Protein AF-A0AAD6ZWG3-F1 (afdb_monomer_lite)

Foldseek 3Di:
DVCCVVPPDPVDDLQQAEQEDFAVSLLVQLQCLLPPLSHQAGERELNFDSHLFWQQLQVVLVQLEQHLLRVVVVDPPDDPVSNVCRPPNVVPPPDIVLVSSLSNPPGAYEYEHEPPRRHSNVLRSLQSLVSNLLSNQQQVRSLRYEYEYYYDDDGPDDDPVCVLQVVLSCCVRRVVVVPRRSNYYYHPPPHDHDPPDVRPHVDHRDHHDDPDDPPDDPPDDDDDDDDDDDDDDDDDDDDDDDDDDDDDDDDDDDPPPPLPQDDDADDQDDLPPFFALFAFALQAGNVGDGQFAPNNNVSSLVSLVVLCCQAKFHDQDDQAPDWEWDDDDFWIWIWTAHPNDIDIDIWGKDAAPDDDFLFFEEEELCFALDDDDRRYIYTHGPLCQQFNWQFAVSQLHHRLSRRVVVRSLGFSLSSLLSVVLSVLVSCVVCCVSRHDLQQYAYEYFACRLLSQLLNLLNRLSHQAGERELNAESHLFWQSLQVVVVVVPQQEDHLLRVVRGTRRIGPSNNVCSVPHVSSRSHICLSSNLSNPPGAYEYHHEDADSHRVVQRSLLSLQSNLLSNQQAVRNLRGAYEYYYDDDGSNDDPVCVLQVCLSCCVRRVVNVPRRSNHYYHPDPDDHDPVDPRHHVDDRDSYRHD

pLDDT: mean 88.03, std 19.18, range [21.98, 98.94]

Radius of gyration: 28.82 Å; chains: 1; bounding box: 72×68×84 Å

InterPro domains:
  IPR029058 Alpha/Beta hydrolase fold [G3DSA:3.40.50.1820] (1-208)
  IPR029058 Alpha/Beta hydrolase fold [G3DSA:3.40.50.1820] (253-634)
  IPR029058 Alpha/Beta hydrolase fold [SSF53474] (326-487)
  IPR054579 4-O-methyl-glucuronoyl methylesterase-like domain [PF22244] (1-140)
  IPR054579 4-O-methyl-glucuronoyl methylesterase-like domain [PF22244] (334-566)

Secondary structure (DSSP, 8-state):
-HHHHHS--TT--TTS-EEEEETHHHHHHHHHHHH-TT--EEEEES--TTTTS-HHHHHHSGGGS--HHHHHHH-TTS-HHHHHHHTT-GGG-S--HHHHHHTTTTSEEEEEEESS-GGG-HHHHHHHHHHHHHHHHHTT-TTSEEEEEE-SS-TT---HHHHHHHHHHHHHHTS--TT-----EEETT-----SSBTTTB-SPPP-PPPP--TT-----------------------------------------------SSPPPPPP-TT---SSPPPTTB-TTS-B--BHHHHHHHHHHHHHHHIIIII-PPPPPPSEEEEEEETTEEEEEEEETTEEEEE--EEE--SSS-SSEEEEEEES---SPPPTT-EEEEE-HHHHS--SSGGGTT-SHHHHH-TT-TTS-HHHHHHHHHHHHHHHHHH-GGG-EEEEEEEEEEETHHHHHHHHHHHH-TTEEEEEEES--TTTTS-HHHHHHHHHTT-----HHHHHHH---S-GGGHHHHTT-GGG-S--HHHHHHTTTTSEEEEEEESS-GGG-HHHHHHHHHHHHHHHHHTT-GGGEEEEEE-SS-TT---GGGHHHHHHHHHHHTS--TT-----EEESS-----SSBTTTB-S---S--B-

Structure (mmCIF, N/CA/C/O backbone):
data_AF-A0AAD6ZWG3-F1
#
_entry.id   AF-A0AAD6ZWG3-F1
#
loop_
_atom_site.group_PDB
_atom_site.id
_atom_site.type_symbol
_atom_site.label_atom_id
_atom_site.label_alt_id
_atom_site.label_comp_id
_atom_site.label_asym_id
_atom_site.label_entity_id
_atom_site.label_seq_id
_atom_site.pdbx_PDB_ins_code
_atom_site.Cartn_x
_atom_site.Cartn_y
_atom_site.Cartn_z
_atom_site.occupancy
_atom_site.B_iso_or_equiv
_atom_site.auth_seq_id
_atom_site.auth_comp_id
_atom_site.auth_asym_id
_atom_site.auth_atom_id
_atom_site.pdbx_PDB_model_num
ATOM 1 N N . MET A 1 1 ? -3.983 -22.449 14.886 1.00 86.44 1 MET A N 1
ATOM 2 C CA . MET A 1 1 ? -4.751 -22.103 16.099 1.00 86.44 1 MET A CA 1
ATOM 3 C C . MET A 1 1 ? -6.166 -21.654 15.768 1.00 86.44 1 MET A C 1
ATOM 5 O O . MET A 1 1 ? -7.087 -22.312 16.220 1.00 86.44 1 MET A O 1
ATOM 9 N N . ASP A 1 2 ? -6.361 -20.662 14.893 1.00 85.50 2 ASP A N 1
ATOM 10 C CA . ASP A 1 2 ? -7.697 -20.224 14.436 1.00 85.50 2 ASP A CA 1
ATOM 11 C C . ASP A 1 2 ? -8.655 -21.353 14.039 1.00 85.50 2 ASP A C 1
ATOM 13 O O . ASP A 1 2 ? -9.812 -21.345 14.442 1.00 85.50 2 ASP A O 1
ATOM 17 N N . ALA A 1 3 ? -8.186 -22.331 13.260 1.00 82.81 3 ALA A N 1
ATOM 18 C CA . ALA A 1 3 ? -9.012 -23.471 12.862 1.00 82.81 3 ALA A CA 1
ATOM 19 C C . ALA A 1 3 ? -9.449 -24.333 14.062 1.00 82.81 3 ALA A C 1
ATOM 21 O O . ALA A 1 3 ? -10.594 -24.771 14.100 1.00 82.81 3 ALA A O 1
ATOM 22 N N . ILE A 1 4 ? -8.561 -24.521 15.048 1.00 82.56 4 ILE A N 1
ATOM 23 C CA . ILE A 1 4 ? -8.823 -25.291 16.277 1.00 82.56 4 ILE A CA 1
ATOM 24 C C . ILE A 1 4 ? -9.874 -24.571 17.137 1.00 82.56 4 ILE A C 1
ATOM 26 O O . ILE A 1 4 ? -10.751 -25.212 17.702 1.00 82.56 4 ILE A O 1
ATOM 30 N N . GLU A 1 5 ? -9.826 -23.238 17.204 1.00 79.62 5 GLU A N 1
ATOM 31 C CA . GLU A 1 5 ? -10.799 -22.438 17.965 1.00 79.62 5 GLU A CA 1
ATOM 32 C C . GLU A 1 5 ? -12.147 -22.294 17.247 1.00 79.62 5 GLU A C 1
ATOM 34 O O . GLU A 1 5 ? -13.196 -22.333 17.886 1.00 79.62 5 GLU A O 1
ATOM 39 N N . LYS A 1 6 ? -12.134 -22.122 15.920 1.00 81.56 6 LYS A N 1
ATOM 40 C CA . LYS A 1 6 ? -13.345 -21.905 15.107 1.00 81.56 6 LYS A CA 1
ATOM 41 C C . LYS A 1 6 ? -14.098 -23.196 14.800 1.00 81.56 6 LYS A C 1
ATOM 43 O O . LYS A 1 6 ? -15.300 -23.143 14.563 1.00 81.56 6 LYS A O 1
ATOM 48 N N . THR A 1 7 ? -13.410 -24.338 14.815 1.00 81.12 7 THR A N 1
ATOM 49 C CA . THR A 1 7 ? -14.009 -25.668 14.630 1.00 81.12 7 THR A CA 1
ATOM 50 C C . THR A 1 7 ? -13.657 -26.542 15.833 1.00 81.12 7 THR A C 1
ATOM 52 O O . THR A 1 7 ? -12.770 -27.390 15.728 1.00 81.12 7 THR A O 1
ATOM 55 N N . PRO A 1 8 ? -14.296 -26.316 16.997 1.00 74.81 8 PRO A N 1
ATOM 56 C CA . PRO A 1 8 ? -13.923 -27.005 18.223 1.00 74.81 8 PRO A CA 1
ATOM 57 C C . PRO A 1 8 ? -14.131 -28.513 18.079 1.00 74.81 8 PRO A C 1
ATOM 59 O O . PRO A 1 8 ? -15.250 -28.982 17.869 1.00 74.81 8 PRO A O 1
ATOM 62 N N . ASP A 1 9 ? -13.052 -29.276 18.226 1.00 82.75 9 ASP A N 1
ATOM 63 C CA . ASP A 1 9 ? -13.107 -30.720 18.427 1.00 82.75 9 ASP A CA 1
ATOM 64 C C . ASP A 1 9 ? -13.038 -30.983 19.931 1.00 82.75 9 ASP A C 1
ATOM 66 O O . ASP A 1 9 ? -12.074 -30.588 20.584 1.00 82.75 9 ASP A O 1
ATOM 70 N N . ALA A 1 10 ? -14.039 -31.667 20.489 1.00 86.56 10 ALA A N 1
ATOM 71 C CA . ALA A 1 10 ? -14.104 -31.959 21.923 1.00 86.56 10 ALA A CA 1
ATOM 72 C C . ALA A 1 10 ? -12.900 -32.771 22.447 1.00 86.56 10 ALA A C 1
ATOM 74 O O . ALA A 1 10 ? -12.698 -32.858 23.656 1.00 86.56 10 ALA A O 1
ATOM 75 N N . ARG A 1 11 ? -12.101 -33.370 21.556 1.00 90.56 11 ARG A N 1
ATOM 76 C CA . ARG A 1 11 ? -10.885 -34.124 21.890 1.00 90.56 11 ARG A CA 1
ATOM 77 C C . ARG A 1 11 ? -9.635 -33.246 22.012 1.00 90.56 11 ARG A C 1
ATOM 79 O O . ARG A 1 11 ? -8.614 -33.742 22.477 1.00 90.56 11 ARG A O 1
ATOM 86 N N . ILE A 1 12 ? -9.681 -31.984 21.577 1.00 89.19 12 ILE A N 1
ATOM 87 C CA . ILE A 1 12 ? -8.528 -31.075 21.547 1.00 89.19 12 ILE A CA 1
ATOM 88 C C . ILE A 1 12 ? -8.792 -29.896 22.487 1.00 89.19 12 ILE A C 1
ATOM 90 O O . ILE A 1 12 ? -9.747 -29.150 22.298 1.00 89.19 12 ILE A O 1
ATOM 94 N N . ASP A 1 13 ? -7.915 -29.689 23.472 1.00 90.56 13 ASP A N 1
ATOM 95 C CA . ASP A 1 13 ? -7.935 -28.480 24.304 1.00 90.56 13 ASP A CA 1
ATOM 96 C C . ASP A 1 13 ? -7.139 -27.357 23.605 1.00 90.56 13 ASP A C 1
ATOM 98 O O . ASP A 1 13 ? -5.904 -27.416 23.568 1.00 90.56 13 ASP A O 1
ATOM 102 N N . PRO A 1 14 ? -7.796 -26.309 23.064 1.00 88.50 14 PRO A N 1
ATOM 103 C CA . PRO A 1 14 ? -7.107 -25.219 22.373 1.00 88.50 14 PRO A CA 1
ATOM 104 C C . PRO A 1 14 ? -6.187 -24.409 23.295 1.00 88.50 14 PRO A C 1
ATOM 106 O O . PRO A 1 14 ? -5.315 -23.697 22.805 1.00 88.50 14 PRO A O 1
ATOM 109 N N . LYS A 1 15 ? -6.346 -24.518 24.621 1.00 90.38 15 LYS A N 1
ATOM 110 C CA . LYS A 1 15 ? -5.493 -23.844 25.609 1.00 90.38 15 LYS A CA 1
ATOM 111 C C . LYS A 1 15 ? -4.236 -24.641 25.947 1.00 90.38 15 LYS A C 1
ATOM 113 O O . LYS A 1 15 ? -3.422 -24.171 26.735 1.00 90.38 15 LYS A O 1
ATOM 118 N N . ARG A 1 16 ? -4.081 -25.847 25.395 1.00 93.38 16 ARG A N 1
ATOM 119 C CA . ARG A 1 16 ? -2.974 -26.764 25.689 1.00 93.38 16 ARG A CA 1
ATOM 120 C C . ARG A 1 16 ? -2.387 -27.326 24.404 1.00 93.38 16 ARG A C 1
ATOM 122 O O . ARG A 1 16 ? -2.356 -28.533 24.184 1.00 93.38 16 ARG A O 1
ATOM 129 N N . VAL A 1 17 ? -1.924 -26.424 23.544 1.00 95.69 17 VAL A N 1
ATOM 130 C CA . VAL A 1 17 ? -1.295 -26.770 22.268 1.00 95.69 17 VAL A CA 1
ATOM 131 C C . VAL A 1 17 ? 0.206 -26.510 22.332 1.00 95.69 17 VAL A C 1
ATOM 133 O O . VAL A 1 17 ? 0.643 -25.403 22.659 1.00 95.69 17 VAL A O 1
ATOM 136 N N . ALA A 1 18 ? 0.987 -27.534 21.989 1.00 97.50 18 ALA A N 1
ATOM 137 C CA . ALA A 1 18 ? 2.417 -27.415 21.740 1.00 97.50 18 ALA A CA 1
ATOM 138 C C . ALA A 1 18 ? 2.719 -27.418 20.241 1.00 97.50 18 ALA A C 1
ATOM 140 O O . ALA A 1 18 ? 1.981 -28.005 19.449 1.00 97.50 18 ALA A O 1
ATOM 141 N N . VAL A 1 19 ? 3.847 -26.818 19.870 1.00 97.94 19 VAL A N 1
ATOM 142 C CA . VAL A 1 19 ? 4.434 -26.956 18.535 1.00 97.94 19 VAL A CA 1
ATOM 143 C C . VAL A 1 19 ? 5.826 -27.559 18.649 1.00 97.94 19 VAL A C 1
ATOM 145 O O . VAL A 1 19 ? 6.611 -27.181 19.520 1.00 97.94 19 VAL A O 1
ATOM 148 N N . SER A 1 20 ? 6.129 -28.507 17.770 1.00 97.25 20 SER A N 1
ATOM 149 C CA . SER A 1 20 ? 7.431 -29.157 17.710 1.00 97.25 20 SER A CA 1
ATOM 150 C C . SER A 1 20 ? 7.789 -29.531 16.279 1.00 97.25 20 SER A C 1
ATOM 152 O O . SER A 1 20 ? 6.924 -29.637 15.409 1.00 97.25 20 SER A O 1
ATOM 154 N N . GLY A 1 21 ? 9.077 -29.735 16.050 1.00 96.06 21 GLY A N 1
ATOM 155 C CA . GLY A 1 21 ? 9.627 -30.290 14.828 1.00 96.06 21 GLY A CA 1
ATOM 156 C C . GLY A 1 21 ? 11.134 -30.457 14.970 1.00 96.06 21 GLY A C 1
ATOM 157 O O . GLY A 1 21 ? 11.741 -29.852 15.854 1.00 96.06 21 GLY A O 1
ATOM 158 N N . CYS A 1 22 ? 11.731 -31.253 14.083 1.00 95.00 22 CYS A N 1
ATOM 159 C CA . CYS A 1 22 ? 13.177 -31.446 14.040 1.00 95.00 22 CYS A CA 1
ATOM 160 C C . CYS A 1 22 ? 13.830 -30.734 12.848 1.00 95.00 22 CYS A C 1
ATOM 162 O O . CYS A 1 22 ? 13.223 -30.643 11.773 1.00 95.00 22 CYS A O 1
ATOM 164 N N . GLY A 1 23 ? 15.049 -30.215 13.025 1.00 91.25 23 GLY A N 1
ATOM 165 C CA . GLY A 1 23 ? 15.835 -29.592 11.963 1.00 91.25 23 GLY A CA 1
ATOM 166 C C . GLY A 1 23 ? 15.063 -28.440 11.328 1.00 91.25 23 GLY A C 1
ATOM 167 O O . GLY A 1 23 ? 14.738 -27.456 11.989 1.00 91.25 23 GLY A O 1
ATOM 168 N N . LYS A 1 24 ? 14.678 -28.591 10.055 1.00 89.25 24 LYS A N 1
ATOM 169 C CA . LYS A 1 24 ? 13.824 -27.629 9.328 1.00 89.25 24 LYS A CA 1
ATOM 170 C C . LYS A 1 24 ? 12.491 -27.378 10.048 1.00 89.25 24 LYS A C 1
ATOM 172 O O . LYS A 1 24 ? 12.078 -26.234 10.214 1.00 89.25 24 LYS A O 1
ATOM 177 N N . GLY A 1 25 ? 11.846 -28.446 10.522 1.00 92.94 25 GLY A N 1
ATOM 178 C CA . GLY A 1 25 ? 10.616 -28.357 11.307 1.00 92.94 25 GLY A CA 1
ATOM 179 C C . GLY A 1 25 ? 10.842 -27.724 12.680 1.00 92.94 25 GLY A C 1
ATOM 180 O O . GLY A 1 25 ? 9.949 -27.054 13.184 1.00 92.94 25 GLY A O 1
ATOM 181 N N . GLY A 1 26 ? 12.038 -27.874 13.257 1.00 95.12 26 GLY A N 1
ATOM 182 C CA . GLY A 1 26 ? 12.421 -27.240 14.521 1.00 95.12 26 GLY A CA 1
ATOM 183 C C . GLY A 1 26 ? 12.559 -25.727 14.391 1.00 95.12 26 GLY A C 1
ATOM 184 O O . GLY A 1 26 ? 12.023 -24.990 15.216 1.00 95.12 26 GLY A O 1
ATOM 185 N N . LYS A 1 27 ? 13.171 -25.253 13.297 1.00 93.69 27 LYS A N 1
ATOM 186 C CA . LYS A 1 27 ? 13.199 -23.821 12.941 1.00 93.69 27 LYS A CA 1
ATOM 187 C C . LYS A 1 27 ? 11.774 -23.275 12.778 1.00 93.69 27 LYS A C 1
ATOM 189 O O . LYS A 1 27 ? 11.433 -22.239 13.343 1.00 93.69 27 LYS A O 1
ATOM 194 N N . GLY A 1 28 ? 10.914 -24.013 12.071 1.00 94.69 28 GLY A N 1
ATOM 195 C CA . GLY A 1 28 ? 9.498 -23.666 11.915 1.00 94.69 28 GLY A CA 1
ATOM 196 C C . GLY A 1 28 ? 8.734 -23.622 13.243 1.00 94.69 28 GLY A C 1
ATOM 197 O O . GLY A 1 28 ? 7.978 -22.684 13.480 1.00 94.69 28 GLY A O 1
ATOM 198 N N . ALA A 1 29 ? 8.968 -24.591 14.132 1.00 97.50 29 ALA A N 1
ATOM 199 C CA . ALA A 1 29 ? 8.368 -24.635 15.463 1.00 97.50 29 ALA A CA 1
ATOM 200 C C . ALA A 1 29 ? 8.789 -23.433 16.317 1.00 97.50 29 ALA A C 1
ATOM 202 O O . ALA A 1 29 ? 7.938 -22.830 16.966 1.00 97.50 29 ALA A O 1
ATOM 203 N N . LEU A 1 30 ? 10.068 -23.044 16.270 1.00 97.50 30 LEU A N 1
ATOM 204 C CA . LEU A 1 30 ? 10.567 -21.854 16.958 1.00 97.50 30 LEU A CA 1
ATOM 205 C C . LEU A 1 30 ? 9.847 -20.582 16.486 1.00 97.50 30 LEU A C 1
ATOM 207 O O . LEU A 1 30 ? 9.340 -19.824 17.311 1.00 97.50 30 LEU A O 1
ATOM 211 N N . VAL A 1 31 ? 9.764 -20.367 15.169 1.00 95.44 31 VAL A N 1
ATOM 212 C CA . VAL A 1 31 ? 9.085 -19.194 14.593 1.00 95.44 31 VAL A CA 1
ATOM 213 C C . VAL A 1 31 ? 7.590 -19.212 14.921 1.00 95.44 31 VAL A C 1
ATOM 215 O O . VAL A 1 31 ? 7.047 -18.198 15.353 1.00 95.44 31 VAL A O 1
ATOM 218 N N . ALA A 1 32 ? 6.924 -20.362 14.790 1.00 96.75 32 ALA A N 1
ATOM 219 C CA . ALA A 1 32 ? 5.522 -20.502 15.170 1.00 96.75 32 ALA A CA 1
ATOM 220 C C . ALA A 1 32 ? 5.313 -20.147 16.648 1.00 96.75 32 ALA A C 1
ATOM 222 O O . ALA A 1 32 ? 4.448 -19.337 16.964 1.00 96.75 32 ALA A O 1
ATOM 223 N N . GLY A 1 33 ? 6.147 -20.680 17.543 1.00 97.62 33 GLY A N 1
ATOM 224 C CA . GLY A 1 33 ? 6.118 -20.360 18.965 1.00 97.62 33 GLY A CA 1
ATOM 225 C C . GLY A 1 33 ? 6.283 -18.869 19.240 1.00 97.62 33 GLY A C 1
ATOM 226 O O . GLY A 1 33 ? 5.518 -18.308 20.020 1.00 97.62 33 GLY A O 1
ATOM 227 N N . ALA A 1 34 ? 7.232 -18.205 18.577 1.00 97.19 34 ALA A N 1
ATOM 228 C CA . ALA A 1 34 ? 7.514 -16.783 18.773 1.00 97.19 34 ALA A CA 1
ATOM 229 C C . ALA A 1 34 ? 6.350 -15.865 18.356 1.00 97.19 34 ALA A C 1
ATOM 231 O O . ALA A 1 34 ? 6.081 -14.883 19.046 1.00 97.19 34 ALA A O 1
ATOM 232 N N . PHE A 1 35 ? 5.643 -16.186 17.267 1.00 96.56 35 PHE A N 1
ATOM 233 C CA . PHE A 1 35 ? 4.607 -15.315 16.691 1.00 96.56 35 PHE A CA 1
ATOM 234 C C . PHE A 1 35 ? 3.165 -15.721 17.017 1.00 96.56 35 PHE A C 1
ATOM 236 O O . PHE A 1 35 ? 2.252 -14.921 16.824 1.00 96.56 35 PHE A O 1
ATOM 243 N N . GLU A 1 36 ? 2.934 -16.931 17.523 1.00 96.44 36 GLU A N 1
ATOM 244 C CA . GLU A 1 36 ? 1.606 -17.391 17.926 1.00 96.44 36 GLU A CA 1
ATOM 245 C C . GLU A 1 36 ? 1.510 -17.459 19.460 1.00 96.44 36 GLU A C 1
ATOM 247 O O . GLU A 1 36 ? 1.961 -18.443 20.057 1.00 96.44 36 GLU A O 1
ATOM 252 N N . PRO A 1 37 ? 0.920 -16.448 20.129 1.00 94.31 37 PRO A N 1
ATOM 253 C CA . PRO A 1 37 ? 0.854 -16.382 21.590 1.00 94.31 37 PRO A CA 1
ATOM 254 C C . PRO A 1 37 ? 0.003 -17.492 22.225 1.00 94.31 37 PRO A C 1
ATOM 256 O O . PRO A 1 37 ? 0.158 -17.761 23.416 1.00 94.31 37 PRO A O 1
ATOM 259 N N . ARG A 1 38 ? -0.876 -18.157 21.458 1.00 94.19 38 ARG A N 1
ATOM 260 C CA . ARG A 1 38 ? -1.741 -19.242 21.958 1.00 94.19 38 ARG A CA 1
ATOM 261 C C . ARG A 1 38 ? -1.018 -20.583 22.120 1.00 94.19 38 ARG A C 1
ATOM 263 O O . ARG A 1 38 ? -1.542 -21.476 22.780 1.00 94.19 38 ARG A O 1
ATOM 270 N N . ILE A 1 39 ? 0.170 -20.749 21.537 1.00 97.06 39 ILE A N 1
ATOM 271 C CA . ILE A 1 39 ? 0.995 -21.947 21.748 1.00 97.06 39 ILE A CA 1
ATOM 272 C C . ILE A 1 39 ? 1.602 -21.876 23.149 1.00 97.06 39 ILE A C 1
ATOM 274 O O . ILE A 1 39 ? 2.353 -20.950 23.454 1.00 97.06 39 ILE A O 1
ATOM 278 N N . VAL A 1 40 ? 1.300 -22.855 24.003 1.00 97.00 40 VAL A N 1
ATOM 279 C CA . VAL A 1 40 ? 1.745 -22.845 25.409 1.00 97.00 40 VAL A CA 1
ATOM 280 C C . VAL A 1 40 ? 3.120 -23.472 25.619 1.00 97.00 40 VAL A C 1
AT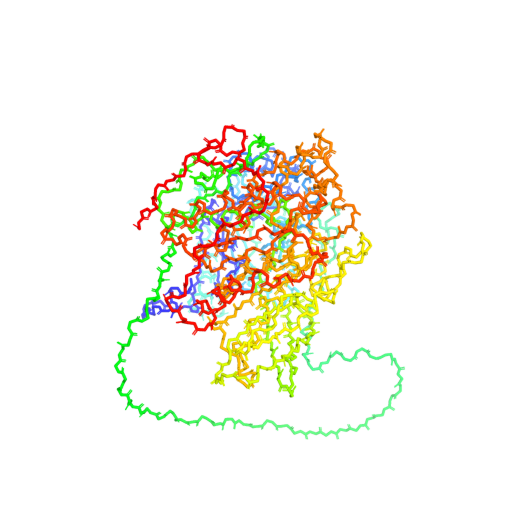OM 282 O O . VAL A 1 40 ? 3.763 -23.188 26.629 1.00 97.00 40 VAL A O 1
ATOM 285 N N . LEU A 1 41 ? 3.571 -24.305 24.675 1.00 98.38 41 LEU A N 1
ATOM 286 C CA . LEU A 1 41 ? 4.865 -24.981 24.716 1.00 98.38 41 LEU A CA 1
ATOM 287 C C . LEU A 1 41 ? 5.495 -25.055 23.318 1.00 98.38 41 LEU A C 1
ATOM 289 O O . LEU A 1 41 ? 4.895 -25.582 22.384 1.00 98.38 41 LEU A O 1
ATOM 293 N N . THR A 1 42 ? 6.720 -24.554 23.187 1.00 98.69 42 THR A N 1
ATOM 294 C CA . THR A 1 42 ? 7.507 -24.616 21.945 1.00 98.69 42 THR A CA 1
ATOM 295 C C . THR A 1 42 ? 8.695 -25.554 22.120 1.00 98.69 42 THR A C 1
ATOM 297 O O . THR A 1 42 ? 9.458 -25.400 23.074 1.00 98.69 42 THR A O 1
ATOM 300 N N . ILE A 1 43 ? 8.841 -26.522 21.211 1.00 98.25 43 ILE A N 1
ATOM 301 C CA . ILE A 1 43 ? 9.835 -27.600 21.309 1.00 98.25 43 ILE A CA 1
ATOM 302 C C . ILE A 1 43 ? 10.624 -27.715 19.995 1.00 98.25 43 ILE A C 1
ATOM 304 O O . ILE A 1 43 ? 10.303 -28.566 19.155 1.00 98.25 43 ILE A O 1
ATOM 308 N N . PRO A 1 44 ? 11.625 -26.849 19.763 1.00 97.62 44 PRO A N 1
ATOM 309 C CA . PRO A 1 44 ? 12.527 -27.016 18.636 1.00 97.62 44 PRO A CA 1
ATOM 310 C C . PRO A 1 44 ? 13.498 -28.165 18.937 1.00 97.62 44 PRO A C 1
ATOM 312 O O . PRO A 1 44 ? 14.252 -28.107 19.909 1.00 97.62 44 PRO A O 1
ATOM 315 N N . GLN A 1 45 ? 13.471 -29.208 18.108 1.00 95.81 45 GLN A N 1
ATOM 316 C CA . GLN A 1 45 ? 14.447 -30.292 18.159 1.00 95.81 45 GLN A CA 1
ATOM 317 C C . GLN A 1 45 ? 15.541 -30.056 17.112 1.00 95.81 45 GLN A C 1
ATOM 319 O O . GLN A 1 45 ? 15.237 -29.845 15.937 1.00 95.81 45 GLN A O 1
ATOM 324 N N . GLU A 1 46 ? 16.803 -30.104 17.535 1.00 94.31 46 GLU A N 1
ATOM 325 C CA . GLU A 1 46 ? 18.014 -30.102 16.707 1.00 94.31 46 GLU A CA 1
ATOM 326 C C . GLU A 1 46 ? 17.932 -29.053 15.598 1.00 94.31 46 GLU A C 1
ATOM 328 O O . GLU A 1 46 ? 18.113 -29.320 14.408 1.00 94.31 46 GLU A O 1
ATOM 333 N N . SER A 1 47 ? 17.520 -27.850 15.996 1.00 93.50 47 SER A N 1
ATOM 334 C CA . SER A 1 47 ? 17.101 -26.837 15.036 1.00 93.50 47 SER A CA 1
ATOM 335 C C . SER A 1 47 ? 18.279 -26.089 14.423 1.00 93.50 47 SER A C 1
ATOM 337 O O . SER A 1 47 ? 18.107 -25.559 13.330 1.00 93.50 47 SER A O 1
ATOM 339 N N . GLY A 1 48 ? 19.456 -26.089 15.062 1.00 92.88 48 GLY A N 1
ATOM 340 C CA . GLY A 1 48 ? 20.717 -25.539 14.547 1.00 92.88 48 GLY A CA 1
ATOM 341 C C . GLY A 1 48 ? 20.621 -24.085 14.070 1.00 92.88 48 GLY A C 1
ATOM 342 O O . GLY A 1 48 ? 19.780 -23.308 14.533 1.00 92.88 48 GLY A O 1
ATOM 343 N N . SER A 1 49 ? 21.438 -23.729 13.080 1.00 89.25 49 SER A N 1
ATOM 344 C CA . SER A 1 49 ? 21.514 -22.399 12.451 1.00 89.25 49 SER A CA 1
ATOM 345 C C . SER A 1 49 ? 20.173 -21.912 11.928 1.00 89.25 49 SER A C 1
ATOM 347 O O . SER A 1 49 ? 19.461 -22.640 11.245 1.00 89.25 49 SER A O 1
ATOM 349 N N . GLY A 1 50 ? 19.762 -20.691 12.262 1.00 84.81 50 GLY A N 1
ATOM 350 C CA . GLY A 1 50 ? 18.415 -20.224 11.922 1.00 84.81 50 GLY A CA 1
ATOM 351 C C . GLY A 1 50 ? 17.291 -20.826 12.781 1.00 84.81 50 GLY A C 1
ATOM 352 O O . GLY A 1 50 ? 16.117 -20.555 12.533 1.00 84.81 50 GLY A O 1
ATOM 353 N N . GLY A 1 51 ? 17.651 -21.628 13.783 1.00 93.81 51 GLY A N 1
ATOM 354 C CA . GLY A 1 51 ? 16.810 -22.162 14.846 1.00 93.81 51 GLY A CA 1
ATOM 355 C C . GLY A 1 51 ? 17.312 -21.672 16.203 1.00 93.81 51 GLY A C 1
ATOM 356 O O . GLY A 1 51 ? 17.136 -20.508 16.542 1.00 93.81 51 GLY A O 1
ATOM 357 N N . THR A 1 52 ? 17.911 -22.537 17.009 1.00 96.12 52 THR A N 1
ATOM 358 C CA . THR A 1 52 ? 18.400 -22.184 18.348 1.00 96.12 52 THR A CA 1
ATOM 359 C C . THR A 1 52 ? 19.774 -21.517 18.333 1.00 96.12 52 THR A C 1
ATOM 361 O O . THR A 1 52 ? 20.068 -20.746 19.245 1.00 96.12 52 THR A O 1
ATOM 364 N N . ASP A 1 53 ? 20.580 -21.734 17.296 1.00 95.31 53 ASP A N 1
ATOM 365 C CA . ASP A 1 53 ? 21.949 -21.219 17.207 1.00 95.31 53 ASP A CA 1
ATOM 366 C C . ASP A 1 53 ? 21.999 -19.702 17.027 1.00 95.31 53 ASP A C 1
ATOM 368 O O . ASP A 1 53 ? 21.204 -19.110 16.295 1.00 95.31 53 ASP A O 1
ATOM 372 N N . SER A 1 54 ? 22.998 -19.069 17.643 1.00 94.06 54 SER A N 1
ATOM 373 C CA . SER A 1 54 ? 23.287 -17.657 17.406 1.00 94.06 54 SER A CA 1
ATOM 374 C C . SER A 1 54 ? 23.982 -17.464 16.064 1.00 94.06 54 SER A C 1
ATOM 376 O O . SER A 1 54 ? 24.923 -18.182 15.724 1.00 94.06 54 SER A O 1
ATOM 378 N N . TRP A 1 55 ? 23.593 -16.426 15.331 1.00 91.75 55 TRP A N 1
ATOM 379 C CA . TRP A 1 55 ? 24.262 -16.060 14.092 1.00 91.75 55 TRP A CA 1
ATOM 380 C C . TRP A 1 55 ? 25.725 -15.683 14.320 1.00 91.75 55 TRP A C 1
ATOM 382 O O . TRP A 1 55 ? 26.603 -16.179 13.621 1.00 91.75 55 TRP A O 1
ATOM 392 N N . ARG A 1 56 ? 25.994 -14.847 15.328 1.00 90.44 56 ARG A N 1
ATOM 393 C CA . ARG A 1 56 ? 27.351 -14.377 15.645 1.00 90.44 56 ARG A CA 1
ATOM 394 C C . ARG A 1 56 ? 28.262 -15.480 16.151 1.00 90.44 56 ARG A C 1
ATOM 396 O O . ARG A 1 56 ? 29.420 -15.539 15.748 1.00 90.44 56 ARG A O 1
ATOM 403 N N . ILE A 1 57 ? 27.750 -16.345 17.029 1.00 92.06 57 ILE A N 1
ATOM 404 C CA . ILE A 1 57 ? 28.559 -17.446 17.554 1.00 92.06 57 ILE A CA 1
ATOM 405 C C . ILE A 1 57 ? 28.862 -18.427 16.418 1.00 92.06 57 ILE A C 1
ATOM 407 O O . ILE A 1 57 ? 30.026 -18.761 16.229 1.00 92.06 57 ILE A O 1
ATOM 411 N N . SER A 1 58 ? 27.869 -18.811 15.608 1.00 92.38 58 SER A N 1
ATOM 412 C CA . SER A 1 58 ? 28.074 -19.758 14.498 1.00 92.38 58 SER A CA 1
ATOM 413 C C . SER A 1 58 ? 29.099 -19.261 13.477 1.00 92.38 58 SER A C 1
ATOM 415 O O . SER A 1 58 ? 29.977 -20.017 13.079 1.00 92.38 58 SER A O 1
ATOM 417 N N . ASP A 1 59 ? 29.062 -17.973 13.124 1.00 88.81 59 ASP A N 1
ATOM 418 C CA . ASP A 1 59 ? 30.019 -17.361 12.188 1.00 88.81 59 ASP A CA 1
ATOM 419 C C . ASP A 1 59 ? 31.473 -17.418 12.698 1.00 88.81 59 ASP A C 1
ATOM 421 O O . ASP A 1 59 ? 32.419 -17.495 11.918 1.00 88.81 59 ASP A O 1
ATOM 425 N N . SER A 1 60 ? 31.667 -17.449 14.021 1.00 87.94 60 SER A N 1
ATOM 426 C CA . SER A 1 60 ? 32.993 -17.569 14.640 1.00 87.94 60 SER A CA 1
ATOM 427 C C . SER A 1 60 ? 33.531 -19.001 14.734 1.00 87.94 60 SER A C 1
ATOM 429 O O . SER A 1 60 ? 34.717 -19.187 15.009 1.00 87.94 60 SER A O 1
ATOM 431 N N . LEU A 1 61 ? 32.676 -20.009 14.533 1.00 85.31 61 LEU A N 1
ATOM 432 C CA . LEU A 1 61 ? 33.007 -21.423 14.738 1.00 85.31 61 LEU A CA 1
ATOM 433 C C . LEU A 1 61 ? 33.512 -22.122 13.466 1.00 85.31 61 LEU A C 1
ATOM 435 O O . LEU A 1 61 ? 33.914 -23.284 13.531 1.00 85.31 61 LEU A O 1
ATOM 439 N N . GLY A 1 62 ? 33.528 -21.438 12.317 1.00 80.88 62 GLY A N 1
ATOM 440 C CA . GLY A 1 62 ? 33.936 -22.040 11.046 1.00 80.88 62 GLY A CA 1
ATOM 441 C C . GLY A 1 62 ? 33.086 -23.271 10.722 1.00 80.88 62 GLY A C 1
ATOM 442 O O . GLY A 1 62 ? 31.874 -23.231 10.867 1.00 80.88 62 GLY A O 1
ATOM 443 N N . SER A 1 63 ? 33.711 -24.392 10.349 1.00 79.38 63 SER A N 1
ATOM 444 C CA . SER A 1 63 ? 32.996 -25.641 10.029 1.00 79.38 63 SER A CA 1
ATOM 445 C C . SER A 1 63 ? 32.345 -26.339 11.234 1.00 79.38 63 SER A C 1
ATOM 447 O O . SER A 1 63 ? 31.689 -27.363 11.060 1.00 79.38 63 SER A O 1
ATOM 449 N N . SER A 1 64 ? 32.540 -25.825 12.455 1.00 81.19 64 SER A N 1
ATOM 450 C CA . SER A 1 64 ? 31.944 -26.356 13.689 1.00 81.19 64 SER A CA 1
ATOM 451 C C . SER A 1 64 ? 30.555 -25.785 14.012 1.00 81.19 64 SER A C 1
ATOM 453 O O . SER A 1 64 ? 30.065 -25.971 15.126 1.00 81.19 64 SER A O 1
ATOM 455 N N . ALA A 1 65 ? 29.945 -25.069 13.065 1.00 87.62 65 ALA A N 1
ATOM 456 C CA . ALA A 1 65 ? 28.528 -24.717 13.019 1.00 87.62 65 ALA A CA 1
ATOM 457 C C . ALA A 1 65 ? 28.180 -24.268 11.592 1.00 87.62 65 ALA A C 1
ATOM 459 O O . ALA A 1 65 ? 29.010 -23.648 10.935 1.00 87.62 65 ALA A O 1
ATOM 460 N N . GLN A 1 66 ? 26.959 -24.511 11.115 1.00 88.44 66 GLN A N 1
ATOM 461 C CA . GLN A 1 66 ? 26.526 -23.891 9.861 1.00 88.44 66 GLN A CA 1
ATOM 462 C C . GLN A 1 66 ? 26.415 -22.363 10.052 1.00 88.44 66 GLN A C 1
ATOM 464 O O . GLN A 1 66 ? 25.749 -21.890 10.973 1.00 88.44 66 GLN A O 1
ATOM 469 N N . ASN A 1 67 ? 27.048 -21.552 9.211 1.00 87.88 67 ASN A N 1
ATOM 470 C CA . ASN A 1 67 ? 26.994 -20.090 9.360 1.00 87.88 67 ASN A CA 1
ATOM 471 C C . ASN A 1 67 ? 25.833 -19.449 8.570 1.00 87.88 67 ASN A C 1
ATOM 473 O O . ASN A 1 67 ? 25.073 -20.110 7.857 1.00 87.88 67 ASN A O 1
ATOM 477 N N . ALA A 1 68 ? 25.672 -18.129 8.723 1.00 85.81 68 ALA A N 1
ATOM 478 C CA . ALA A 1 68 ? 24.601 -17.369 8.078 1.00 85.81 68 ALA A CA 1
ATOM 479 C C . ALA A 1 68 ? 24.689 -17.385 6.539 1.00 85.81 68 ALA A C 1
ATOM 481 O O . ALA A 1 68 ? 23.653 -17.416 5.873 1.00 85.81 68 ALA A O 1
ATOM 482 N N . ALA A 1 69 ? 25.899 -17.374 5.971 1.00 82.62 69 ALA A N 1
ATOM 483 C CA . ALA A 1 69 ? 26.104 -17.422 4.525 1.00 82.62 69 ALA A CA 1
ATOM 484 C C . ALA A 1 69 ? 25.734 -18.797 3.953 1.00 82.62 69 ALA A C 1
ATOM 486 O O . ALA A 1 69 ? 25.022 -18.880 2.951 1.00 82.62 69 ALA A O 1
ATOM 487 N N . GLU A 1 70 ? 26.167 -19.869 4.617 1.00 84.19 70 GLU A N 1
ATOM 488 C CA . GLU A 1 70 ? 25.897 -21.252 4.215 1.00 84.19 70 GLU A CA 1
ATOM 489 C C . GLU A 1 70 ? 24.396 -21.538 4.211 1.00 84.19 70 GLU A C 1
ATOM 491 O O . GLU A 1 70 ? 23.843 -21.903 3.172 1.00 84.19 70 GLU A O 1
ATOM 496 N N . ILE A 1 71 ? 23.699 -21.267 5.322 1.00 82.50 71 ILE A N 1
ATOM 497 C CA . ILE A 1 71 ? 22.261 -21.551 5.408 1.00 82.50 71 ILE A CA 1
ATOM 498 C C . ILE A 1 71 ? 21.438 -20.738 4.404 1.00 82.50 71 ILE A C 1
ATOM 500 O O . ILE A 1 71 ? 20.442 -21.244 3.880 1.00 82.50 71 ILE A O 1
ATOM 504 N N . PHE A 1 72 ? 21.857 -19.499 4.120 1.00 80.25 72 PHE A N 1
ATOM 505 C CA . PHE A 1 72 ? 21.218 -18.655 3.116 1.00 80.25 72 PHE A CA 1
ATOM 506 C C . PHE A 1 72 ? 21.435 -19.207 1.703 1.00 80.25 72 PHE A C 1
ATOM 508 O O . PHE A 1 72 ? 20.515 -19.196 0.890 1.00 80.25 72 PHE A O 1
ATOM 515 N N . SER A 1 73 ? 22.632 -19.723 1.409 1.00 75.94 73 SER A N 1
ATOM 516 C CA . SER A 1 73 ? 22.950 -20.300 0.098 1.00 75.94 73 SER A CA 1
ATOM 517 C C . SER A 1 73 ? 22.222 -21.620 -0.177 1.00 75.94 73 SER A C 1
ATOM 519 O O . SER A 1 73 ? 21.906 -21.929 -1.324 1.00 75.94 73 SER A O 1
ATOM 521 N N . GLU A 1 74 ? 21.924 -22.387 0.872 1.00 73.94 74 GLU A N 1
ATOM 522 C CA . GLU A 1 74 ? 21.305 -23.704 0.755 1.00 73.94 74 GLU A CA 1
ATOM 523 C C . GLU A 1 74 ? 19.772 -23.654 0.721 1.00 73.94 74 GLU A C 1
ATOM 525 O O . GLU A 1 74 ? 19.140 -24.576 0.200 1.00 73.94 74 GLU A O 1
ATOM 530 N N . ASN A 1 75 ? 19.145 -22.625 1.311 1.00 67.62 75 ASN A N 1
ATOM 531 C CA . ASN A 1 75 ? 17.700 -22.614 1.535 1.00 67.62 75 ASN A CA 1
ATOM 532 C C . ASN A 1 75 ? 17.060 -21.220 1.408 1.00 67.62 75 ASN A C 1
ATOM 534 O O . ASN A 1 75 ? 17.575 -20.218 1.886 1.00 67.62 75 ASN A O 1
ATOM 538 N N . VAL A 1 76 ? 15.831 -21.178 0.884 1.00 68.62 76 VAL A N 1
ATOM 539 C CA . VAL A 1 76 ? 15.009 -19.956 0.722 1.00 68.62 76 VAL A CA 1
ATOM 540 C C . VAL A 1 76 ? 14.256 -19.532 1.998 1.00 68.62 76 VAL A C 1
ATOM 542 O O . VAL A 1 76 ? 13.179 -18.948 1.927 1.00 68.62 76 VAL A O 1
ATOM 545 N N . TRP A 1 77 ? 14.759 -19.884 3.185 1.00 74.56 77 TRP A N 1
ATOM 546 C CA . TRP A 1 77 ? 14.013 -19.725 4.448 1.00 74.56 77 TRP A CA 1
ATOM 547 C C . TRP A 1 77 ? 14.054 -18.318 5.043 1.00 74.56 77 TRP A C 1
ATOM 549 O O . TRP A 1 77 ? 13.202 -17.982 5.862 1.00 74.56 77 TRP A O 1
ATOM 559 N N . PHE A 1 78 ? 15.034 -17.506 4.653 1.00 79.19 78 PHE A N 1
ATOM 560 C CA . PHE A 1 78 ? 15.255 -16.172 5.207 1.00 79.19 78 PHE A CA 1
ATOM 561 C C . PHE A 1 78 ? 14.991 -15.098 4.153 1.00 79.19 78 PHE A C 1
ATOM 563 O O . PHE A 1 78 ? 15.131 -15.336 2.953 1.00 79.19 78 PHE A O 1
ATOM 570 N N . SER A 1 79 ? 14.593 -13.905 4.601 1.00 79.06 79 SER A N 1
ATOM 571 C CA . SER A 1 79 ? 14.317 -12.784 3.700 1.00 79.06 79 SER A CA 1
ATOM 572 C C . SER A 1 79 ? 15.556 -12.405 2.889 1.00 79.06 79 SER A C 1
ATOM 574 O O . SER A 1 79 ? 16.689 -12.503 3.355 1.00 79.06 79 SER A O 1
ATOM 576 N N . THR A 1 80 ? 15.357 -11.871 1.688 1.00 73.44 80 THR A N 1
ATOM 577 C CA . THR A 1 80 ? 16.455 -11.359 0.850 1.00 73.44 80 THR A CA 1
ATOM 578 C C . THR A 1 80 ? 17.259 -10.257 1.530 1.00 73.44 80 THR A C 1
ATOM 580 O O . THR A 1 80 ? 18.460 -10.149 1.309 1.00 73.44 80 THR A O 1
ATOM 583 N N . SER A 1 81 ? 16.633 -9.477 2.413 1.00 77.38 81 SER A N 1
ATOM 584 C CA . SER A 1 81 ? 17.316 -8.471 3.229 1.00 77.38 81 SER A CA 1
ATOM 585 C C . SER A 1 81 ? 18.330 -9.068 4.212 1.00 77.38 81 SER A C 1
ATOM 587 O O . SER A 1 81 ? 19.321 -8.404 4.519 1.00 77.38 81 SER A O 1
ATOM 589 N N . PHE A 1 82 ? 18.132 -10.312 4.668 1.00 79.81 82 PHE A N 1
ATOM 590 C CA . PHE A 1 82 ? 19.095 -11.025 5.511 1.00 79.81 82 PHE A CA 1
ATOM 591 C C . PHE A 1 82 ? 20.408 -11.300 4.764 1.00 79.81 82 PHE A C 1
ATOM 593 O O . PHE A 1 82 ? 21.474 -11.239 5.376 1.00 79.81 82 PHE A O 1
ATOM 600 N N . ASN A 1 83 ? 20.350 -11.493 3.438 1.00 74.25 83 ASN A N 1
ATOM 601 C CA . ASN A 1 83 ? 21.524 -11.730 2.592 1.00 74.25 83 ASN A CA 1
ATOM 602 C C . ASN A 1 83 ? 22.594 -10.645 2.761 1.00 74.25 83 ASN A C 1
ATOM 604 O O . ASN A 1 83 ? 23.782 -10.934 2.862 1.00 74.25 83 ASN A O 1
ATOM 608 N N . THR A 1 84 ? 22.157 -9.387 2.868 1.00 74.56 84 THR A N 1
ATOM 609 C CA . THR A 1 84 ? 23.039 -8.227 3.038 1.00 74.56 84 THR A CA 1
ATOM 610 C C . THR A 1 84 ? 23.945 -8.370 4.260 1.00 74.56 84 THR A C 1
ATOM 612 O O . THR A 1 84 ? 25.057 -7.848 4.262 1.00 74.56 84 THR A O 1
ATOM 615 N N . PHE A 1 85 ? 23.496 -9.085 5.293 1.00 79.88 85 PHE A N 1
ATOM 616 C CA . PHE A 1 85 ? 24.268 -9.359 6.502 1.00 79.88 85 PHE A CA 1
ATOM 617 C C . PHE A 1 85 ? 25.017 -10.684 6.407 1.00 79.88 85 PHE A C 1
ATOM 619 O O . PHE A 1 85 ? 26.206 -10.719 6.724 1.00 79.88 85 PHE A O 1
ATOM 626 N N . ALA A 1 86 ? 24.339 -11.730 5.926 1.00 71.62 86 ALA A N 1
ATOM 627 C CA . ALA A 1 86 ? 24.872 -13.081 5.805 1.00 71.62 86 ALA A CA 1
ATOM 628 C C . ALA A 1 86 ? 26.182 -13.133 5.003 1.00 71.62 86 ALA A C 1
ATOM 630 O O . ALA A 1 86 ? 27.092 -13.851 5.391 1.00 71.62 86 ALA A O 1
ATOM 631 N N . THR A 1 87 ? 26.317 -12.338 3.934 1.00 67.38 87 THR A N 1
ATOM 632 C CA . THR A 1 87 ? 27.500 -12.376 3.054 1.00 67.38 87 THR A CA 1
ATOM 633 C C . THR A 1 87 ? 28.505 -11.246 3.281 1.00 67.38 87 THR A C 1
ATOM 635 O O . THR A 1 87 ? 29.520 -11.202 2.590 1.00 67.38 87 THR A O 1
ATOM 638 N N . SER A 1 88 ? 28.233 -10.295 4.185 1.00 63.59 88 SER A N 1
ATOM 639 C CA . SER A 1 88 ? 29.110 -9.127 4.388 1.00 63.59 88 SER A CA 1
ATOM 640 C C . SER A 1 88 ? 29.595 -8.953 5.826 1.00 63.59 88 SER A C 1
ATOM 642 O O . SER A 1 88 ? 30.770 -8.657 6.030 1.00 63.59 88 SER A O 1
ATOM 644 N N . SER A 1 89 ? 28.716 -9.102 6.825 1.00 78.06 89 SER A N 1
ATOM 645 C CA . SER A 1 89 ? 29.065 -9.093 8.248 1.00 78.06 89 SER A CA 1
ATOM 646 C C . SER A 1 89 ? 27.832 -9.390 9.105 1.00 78.06 89 SER A C 1
ATOM 648 O O . SER A 1 89 ? 26.963 -8.530 9.287 1.00 78.06 89 SER A O 1
ATOM 650 N N . VAL A 1 90 ? 27.801 -10.574 9.715 1.00 85.88 90 VAL A N 1
ATOM 651 C CA . VAL A 1 90 ? 26.724 -10.997 10.621 1.00 85.88 90 VAL A CA 1
ATOM 652 C C . VAL A 1 90 ? 26.599 -10.098 11.859 1.00 85.88 90 VAL A C 1
ATOM 654 O O . VAL A 1 90 ? 25.512 -9.886 12.394 1.00 85.88 90 VAL A O 1
ATOM 657 N N . ASN A 1 91 ? 27.708 -9.478 12.277 1.00 83.62 91 ASN A N 1
ATOM 658 C CA . ASN A 1 91 ? 27.774 -8.601 13.447 1.00 83.62 91 ASN A CA 1
ATOM 659 C C . ASN A 1 91 ? 26.916 -7.337 13.307 1.00 83.62 91 ASN A C 1
ATOM 661 O O . ASN A 1 91 ? 26.546 -6.743 14.321 1.00 83.62 91 ASN A O 1
ATOM 665 N N . LYS A 1 92 ? 26.578 -6.947 12.071 1.00 82.19 92 LYS A N 1
ATOM 666 C CA . LYS A 1 92 ? 25.725 -5.790 11.770 1.00 82.19 92 LYS A CA 1
ATOM 667 C C . LYS A 1 92 ? 24.228 -6.070 11.937 1.00 82.19 92 LYS A C 1
ATOM 669 O O . LYS A 1 92 ? 23.445 -5.127 11.863 1.00 82.19 92 LYS A O 1
ATOM 674 N N . LEU A 1 93 ? 23.812 -7.324 12.149 1.00 84.94 93 LEU A N 1
ATOM 675 C CA . LEU A 1 93 ? 22.407 -7.634 12.424 1.00 84.94 93 LEU A CA 1
ATOM 676 C C . LEU A 1 93 ? 21.967 -6.940 13.720 1.00 84.94 93 LEU A C 1
ATOM 678 O O . LEU A 1 93 ? 22.626 -7.103 14.737 1.00 84.94 93 LEU A O 1
ATOM 682 N N . PRO A 1 94 ? 20.846 -6.208 13.769 1.00 82.44 94 PRO A N 1
ATOM 683 C CA . PRO A 1 94 ? 20.410 -5.560 15.011 1.00 82.44 94 PRO A CA 1
ATOM 684 C C . PRO A 1 94 ? 19.912 -6.559 16.070 1.00 82.44 94 PRO A C 1
ATOM 686 O O . PRO A 1 94 ? 19.698 -6.185 17.219 1.00 82.44 94 PRO A O 1
ATOM 689 N N . ILE A 1 95 ? 19.712 -7.820 15.681 1.00 88.88 95 ILE A N 1
ATOM 690 C CA . ILE A 1 95 ? 19.169 -8.891 16.514 1.00 88.88 95 ILE A CA 1
ATOM 691 C C . ILE A 1 95 ? 19.996 -10.173 16.374 1.00 88.88 95 ILE A C 1
ATOM 693 O O . ILE A 1 95 ? 20.862 -10.287 15.502 1.00 88.88 95 ILE A O 1
ATOM 697 N N . ASP A 1 96 ? 19.720 -11.142 17.240 1.00 91.75 96 ASP A N 1
ATOM 698 C CA . ASP A 1 96 ? 20.247 -12.503 17.169 1.00 91.75 96 ASP A CA 1
ATOM 699 C C . ASP A 1 96 ? 19.204 -13.491 17.725 1.00 91.75 96 ASP A C 1
ATOM 701 O O . ASP A 1 96 ? 18.193 -13.075 18.299 1.00 91.75 96 ASP A O 1
ATOM 705 N N . HIS A 1 97 ? 19.426 -14.795 17.569 1.00 93.69 97 HIS A N 1
ATOM 706 C CA . HIS A 1 97 ? 18.402 -15.816 17.826 1.00 93.69 97 HIS A CA 1
ATOM 707 C C . HIS A 1 97 ? 17.971 -15.929 19.293 1.00 93.69 97 HIS A C 1
ATOM 709 O O . HIS A 1 97 ? 16.814 -16.251 19.556 1.00 93.69 97 HIS A O 1
ATOM 715 N N . HIS A 1 98 ? 18.816 -15.545 20.252 1.00 95.00 98 HIS A N 1
ATOM 716 C CA . HIS A 1 98 ? 18.407 -15.457 21.657 1.00 95.00 98 HIS A CA 1
ATOM 717 C C . HIS A 1 98 ? 17.245 -14.467 21.886 1.00 95.00 98 HIS A C 1
ATOM 719 O O . HIS A 1 98 ? 16.430 -14.678 22.783 1.00 95.00 98 HIS A O 1
ATOM 725 N N . LEU A 1 99 ? 17.118 -13.418 21.060 1.00 95.25 99 LEU A N 1
ATOM 726 C CA . LEU A 1 99 ? 15.986 -12.483 21.113 1.00 95.25 99 LEU A CA 1
ATOM 727 C C . LEU A 1 99 ? 14.721 -13.088 20.499 1.00 95.25 99 LEU A C 1
ATOM 729 O O . LEU A 1 99 ? 13.639 -12.904 21.050 1.00 95.25 99 LEU A O 1
ATOM 733 N N . LEU A 1 100 ? 14.855 -13.843 19.402 1.00 96.00 100 LEU A N 1
ATOM 734 C CA . LEU A 1 100 ? 13.737 -14.574 18.795 1.00 96.00 100 LEU A CA 1
ATOM 735 C C . LEU A 1 100 ? 13.174 -15.619 19.766 1.00 96.00 100 LEU A C 1
ATOM 737 O O . LEU A 1 100 ? 11.964 -15.681 19.966 1.00 96.00 100 LEU A O 1
ATOM 741 N N . ILE A 1 101 ? 14.048 -16.393 20.419 1.00 98.25 101 ILE A N 1
ATOM 742 C CA . ILE A 1 101 ? 13.661 -17.317 21.494 1.00 98.25 101 ILE A CA 1
ATOM 743 C C . ILE A 1 101 ? 12.972 -16.530 22.618 1.00 98.25 101 ILE A C 1
ATOM 745 O O . ILE A 1 101 ? 11.901 -16.915 23.077 1.00 98.25 101 ILE A O 1
ATOM 749 N N . GLY A 1 102 ? 13.533 -15.380 23.002 1.00 96.88 102 GLY A N 1
ATOM 750 C CA . GLY A 1 102 ? 12.978 -14.469 24.003 1.00 96.88 102 GLY A CA 1
ATOM 751 C C . GLY A 1 102 ? 11.534 -14.017 23.767 1.00 96.88 102 GLY A C 1
ATOM 752 O O . GLY A 1 102 ? 10.811 -13.815 24.739 1.00 96.88 102 GLY A O 1
ATOM 753 N N . MET A 1 103 ? 11.074 -13.917 22.514 1.00 97.69 103 MET A N 1
ATOM 754 C CA . MET A 1 103 ? 9.682 -13.553 22.182 1.00 97.69 103 MET A CA 1
ATOM 755 C C . MET A 1 103 ? 8.647 -14.568 22.691 1.00 97.69 103 MET A C 1
ATOM 757 O O . MET A 1 103 ? 7.460 -14.261 22.797 1.00 97.69 103 MET A O 1
ATOM 761 N N . ILE A 1 104 ? 9.078 -15.791 23.005 1.00 98.31 104 ILE A N 1
ATOM 762 C CA . ILE A 1 104 ? 8.206 -16.836 23.546 1.00 98.31 104 ILE A CA 1
ATOM 763 C C . ILE A 1 104 ? 7.937 -16.592 25.035 1.00 98.31 104 ILE A C 1
ATOM 765 O O . ILE A 1 104 ? 6.897 -17.009 25.550 1.00 98.31 104 ILE A O 1
ATOM 769 N N . ALA A 1 105 ? 8.828 -15.884 25.731 1.00 96.44 105 ALA A N 1
ATOM 770 C CA . ALA A 1 105 ? 8.706 -15.644 27.158 1.00 96.44 105 ALA A CA 1
ATOM 771 C C . ALA A 1 105 ? 7.397 -14.902 27.509 1.00 96.44 105 ALA A C 1
ATOM 773 O O . ALA A 1 105 ? 6.965 -14.019 26.768 1.00 96.44 105 ALA A O 1
ATOM 774 N N . PRO A 1 106 ? 6.741 -15.241 28.635 1.00 95.19 106 PRO A N 1
ATOM 775 C CA . PRO A 1 106 ? 7.144 -16.220 29.650 1.00 95.19 106 PRO A CA 1
ATOM 776 C C . PRO A 1 106 ? 6.608 -17.650 29.401 1.00 95.19 106 PRO A C 1
ATOM 778 O O . PRO A 1 106 ? 6.561 -18.453 30.334 1.00 95.19 106 PRO A O 1
ATOM 781 N N . ARG A 1 107 ? 6.164 -17.987 28.180 1.00 96.88 107 ARG A N 1
ATOM 782 C CA . ARG A 1 107 ? 5.548 -19.293 27.862 1.00 96.88 107 ARG A CA 1
ATOM 783 C C . ARG A 1 107 ? 6.569 -20.435 27.897 1.00 96.88 107 ARG A C 1
ATOM 785 O O . ARG A 1 107 ? 7.774 -20.204 27.992 1.00 96.88 107 ARG A O 1
ATOM 792 N N . GLY A 1 108 ? 6.068 -21.671 27.861 1.00 97.81 108 GLY A N 1
ATOM 793 C CA . GLY A 1 108 ? 6.893 -22.873 27.897 1.00 97.81 108 GLY A CA 1
ATOM 794 C C . GLY A 1 108 ? 7.806 -22.976 26.676 1.00 97.81 108 GLY A C 1
ATOM 795 O O . GLY A 1 108 ? 7.346 -22.903 25.535 1.00 97.81 108 GLY A O 1
ATOM 796 N N . PHE A 1 109 ? 9.095 -23.194 26.912 1.00 98.56 109 PHE A N 1
ATOM 797 C CA . PHE A 1 109 ? 10.084 -23.436 25.867 1.00 98.56 109 PHE A CA 1
ATOM 798 C C . PHE A 1 109 ? 11.042 -24.549 26.291 1.00 98.56 109 PHE A C 1
ATOM 800 O O . PHE A 1 109 ? 11.645 -24.465 27.362 1.00 98.56 109 PHE A O 1
ATOM 807 N N . PHE A 1 110 ? 11.203 -25.569 25.446 1.00 98.25 110 PHE A N 1
ATOM 808 C CA . PHE A 1 110 ? 12.147 -26.658 25.687 1.00 98.25 110 PHE A CA 1
ATOM 809 C C . PHE A 1 110 ? 12.915 -27.023 24.417 1.00 98.25 110 PHE A C 1
ATOM 811 O O . PHE A 1 110 ? 12.366 -27.667 23.527 1.00 98.25 110 PHE A O 1
ATOM 818 N N . ALA A 1 111 ? 14.184 -26.620 24.334 1.00 97.62 111 ALA A N 1
ATOM 819 C CA . ALA A 1 111 ? 15.055 -27.016 23.227 1.00 97.62 111 ALA A CA 1
ATOM 820 C C . ALA A 1 111 ? 15.648 -28.411 23.464 1.00 97.62 111 ALA A C 1
ATOM 822 O O . ALA A 1 111 ? 16.180 -28.701 24.540 1.00 97.62 111 ALA A O 1
ATOM 823 N N . ILE A 1 112 ? 15.575 -29.260 22.443 1.00 95.38 112 ILE A N 1
ATOM 824 C CA . ILE A 1 112 ? 16.176 -30.595 22.437 1.00 95.38 112 ILE A CA 1
ATOM 825 C C . ILE A 1 112 ? 17.277 -30.571 21.393 1.00 95.38 112 ILE A C 1
ATOM 827 O O . ILE A 1 112 ? 16.971 -30.589 20.211 1.00 95.38 112 ILE A O 1
ATOM 831 N N . ASP A 1 113 ? 18.538 -30.547 21.797 1.00 93.00 113 ASP A N 1
ATOM 832 C CA . ASP A 1 113 ? 19.653 -30.557 20.853 1.00 93.00 113 ASP A CA 1
ATOM 833 C C . ASP A 1 113 ? 20.499 -31.814 20.981 1.00 93.00 113 ASP A C 1
ATOM 835 O O . ASP A 1 113 ? 20.485 -32.534 21.988 1.00 93.00 113 ASP A O 1
ATOM 839 N N . GLN A 1 114 ? 21.293 -32.019 19.940 1.00 89.19 114 GLN A N 1
ATOM 840 C CA . GLN A 1 114 ? 22.287 -33.060 19.868 1.00 89.19 114 GLN A CA 1
ATOM 841 C C . GLN A 1 114 ? 23.696 -32.472 19.952 1.00 89.19 114 GLN A C 1
ATOM 843 O O . GLN A 1 114 ? 24.006 -31.466 19.319 1.00 89.19 114 GLN A O 1
ATOM 848 N N . ILE A 1 115 ? 24.572 -33.150 20.689 1.00 87.31 115 ILE A N 1
ATOM 849 C CA . ILE A 1 115 ? 26.019 -32.955 20.612 1.00 87.31 115 ILE A CA 1
ATOM 850 C C . ILE A 1 115 ? 26.664 -34.092 19.801 1.00 87.31 115 ILE A C 1
ATOM 852 O O . ILE A 1 115 ? 26.166 -35.220 19.768 1.00 87.31 115 ILE A O 1
ATOM 856 N N . GLY A 1 116 ? 27.793 -33.801 19.154 1.00 81.81 116 GLY A N 1
ATOM 857 C CA . GLY A 1 116 ? 28.520 -34.754 18.301 1.00 81.81 116 GLY A CA 1
ATOM 858 C C . GLY A 1 116 ? 28.222 -34.630 16.805 1.00 81.81 116 GLY A C 1
ATOM 859 O O . GLY A 1 116 ? 28.712 -35.440 16.024 1.00 81.81 116 GLY A O 1
ATOM 860 N N . ILE A 1 117 ? 27.441 -33.622 16.408 1.00 84.31 117 ILE A N 1
ATOM 861 C CA . ILE A 1 117 ? 27.231 -33.237 15.013 1.00 84.31 117 ILE A CA 1
ATOM 862 C C . ILE A 1 117 ? 27.623 -31.769 14.880 1.00 84.31 117 ILE A C 1
ATOM 864 O O . ILE A 1 117 ? 26.898 -30.883 15.326 1.00 84.31 117 ILE A O 1
ATOM 868 N N . ASP A 1 118 ? 28.786 -31.527 14.285 1.00 81.44 118 ASP A N 1
ATOM 869 C CA . ASP A 1 118 ? 29.425 -30.210 14.284 1.00 81.44 118 ASP A CA 1
ATOM 870 C C . ASP A 1 118 ? 28.583 -29.139 13.577 1.00 81.44 118 ASP A C 1
ATOM 872 O O . ASP A 1 118 ? 28.413 -28.044 14.100 1.00 81.44 118 ASP A O 1
ATOM 876 N N . TRP A 1 119 ? 27.952 -29.455 12.444 1.00 81.56 119 TRP A N 1
ATOM 877 C CA . TRP A 1 119 ? 27.156 -28.469 11.701 1.00 81.56 119 TRP A CA 1
ATOM 878 C C . TRP A 1 119 ? 25.884 -28.003 12.438 1.00 81.56 119 TRP A C 1
ATOM 880 O O . TRP A 1 119 ? 25.357 -26.945 12.100 1.00 81.56 119 TRP A O 1
ATOM 890 N N . LEU A 1 120 ? 25.413 -28.742 13.456 1.00 85.62 120 LEU A N 1
ATOM 891 C CA . LEU A 1 120 ? 24.291 -28.336 14.319 1.00 85.62 120 LEU A CA 1
ATOM 892 C C . LEU A 1 120 ? 24.680 -27.286 15.372 1.00 85.62 120 LEU A C 1
ATOM 894 O O . LEU A 1 120 ? 23.827 -26.897 16.162 1.00 85.62 120 LEU A O 1
ATOM 898 N N . GLY A 1 121 ? 25.953 -26.877 15.426 1.00 92.31 121 GLY A N 1
ATOM 899 C CA . GLY A 1 121 ? 26.414 -25.767 16.256 1.00 92.31 121 GLY A CA 1
ATOM 900 C C . GLY A 1 121 ? 26.061 -25.870 17.748 1.00 92.31 121 GLY A C 1
ATOM 901 O O . GLY A 1 121 ? 25.648 -24.868 18.331 1.00 92.31 121 GLY A O 1
ATOM 902 N N . PRO A 1 122 ? 26.245 -27.016 18.436 1.00 91.62 122 PRO A N 1
ATOM 903 C CA . PRO A 1 122 ? 25.760 -27.203 19.809 1.00 91.62 122 PRO A CA 1
ATOM 904 C C . PRO A 1 122 ? 26.285 -26.165 20.818 1.00 91.62 122 PRO A C 1
ATOM 906 O O . PRO A 1 122 ? 25.556 -25.787 21.738 1.00 91.62 122 PRO A O 1
ATOM 909 N N . SER A 1 123 ? 27.507 -25.648 20.640 1.00 91.69 123 SER A N 1
ATOM 910 C CA . SER A 1 123 ? 28.057 -24.547 21.448 1.00 91.69 123 SER A CA 1
ATOM 911 C C . SER A 1 123 ? 27.403 -23.190 21.143 1.00 91.69 123 SER A C 1
ATOM 913 O O . SER A 1 123 ? 27.214 -22.379 22.052 1.00 91.69 123 SER A O 1
ATOM 915 N N . SER A 1 124 ? 27.021 -22.957 19.884 1.00 94.56 124 SER A N 1
ATOM 916 C CA . SER A 1 124 ? 26.260 -21.788 19.433 1.00 94.56 124 SER A CA 1
ATOM 917 C C . SER A 1 124 ? 24.845 -21.795 20.002 1.00 94.56 124 SER A C 1
ATOM 919 O O . SER A 1 124 ? 24.426 -20.804 20.611 1.00 94.56 124 SER A O 1
ATOM 921 N N . SER A 1 125 ? 24.148 -22.934 19.901 1.00 95.44 125 SER A N 1
ATOM 922 C CA . SER A 1 125 ? 22.854 -23.142 20.555 1.00 95.44 125 SER A CA 1
ATOM 923 C C . SER A 1 125 ? 22.956 -22.907 22.062 1.00 95.44 125 SER A C 1
ATOM 925 O O . SER A 1 125 ? 22.182 -22.136 22.626 1.00 95.44 125 SER A O 1
ATOM 927 N N . TYR A 1 126 ? 23.965 -23.488 22.724 1.00 95.06 126 TYR A N 1
ATOM 928 C CA . TYR A 1 126 ? 24.156 -23.336 24.167 1.00 95.06 126 TYR A CA 1
ATOM 929 C C . TYR A 1 126 ? 24.289 -21.864 24.585 1.00 95.06 126 TYR A C 1
ATOM 931 O O . TYR A 1 126 ? 23.588 -21.417 25.494 1.00 95.06 126 TYR A O 1
ATOM 939 N N . GLY A 1 127 ? 25.135 -21.085 23.900 1.00 94.50 127 GLY A N 1
ATOM 940 C CA . GLY A 1 127 ? 25.287 -19.654 24.177 1.00 94.50 127 GLY A CA 1
ATOM 941 C C . GLY A 1 127 ? 23.987 -18.873 23.970 1.00 94.50 127 GLY A C 1
ATOM 942 O O . GLY A 1 127 ? 23.578 -18.101 24.838 1.00 94.50 127 GLY A O 1
ATOM 943 N N . SER A 1 128 ? 23.288 -19.136 22.865 1.00 96.25 128 SER A N 1
ATOM 944 C CA . SER A 1 128 ? 21.998 -18.518 22.540 1.00 96.25 128 SER A CA 1
ATOM 945 C C . SER A 1 128 ? 20.916 -18.826 23.587 1.00 96.25 128 SER A C 1
ATOM 947 O O . SER A 1 128 ? 20.225 -17.921 24.063 1.00 96.25 128 SER A O 1
ATOM 949 N N . LEU A 1 129 ? 20.813 -20.084 24.023 1.00 96.75 129 LEU A N 1
ATOM 950 C CA . LEU A 1 129 ? 19.850 -20.543 25.026 1.00 96.75 129 LEU A CA 1
ATOM 951 C C . LEU A 1 129 ? 20.146 -19.971 26.418 1.00 96.75 129 LEU A C 1
ATOM 953 O O . LEU A 1 129 ? 19.223 -19.545 27.116 1.00 96.75 129 LEU A O 1
ATOM 957 N N . VAL A 1 130 ? 21.420 -19.902 26.818 1.00 94.94 130 VAL A N 1
ATOM 958 C CA . VAL A 1 130 ? 21.830 -19.246 28.071 1.00 94.94 130 VAL A CA 1
ATOM 959 C C . VAL A 1 130 ? 21.489 -17.752 28.037 1.00 94.94 130 VAL A C 1
ATOM 961 O O . VAL A 1 130 ? 20.931 -17.233 29.007 1.00 94.94 130 VAL A O 1
ATOM 964 N N . SER A 1 131 ? 21.741 -17.068 26.915 1.00 95.44 131 SER A N 1
ATOM 965 C CA . SER A 1 131 ? 21.360 -15.663 26.723 1.00 95.44 131 SER A CA 1
ATOM 966 C C . SER A 1 131 ? 19.854 -15.440 26.778 1.00 95.44 131 SER A C 1
ATOM 968 O O . SER A 1 131 ? 19.403 -14.571 27.526 1.00 95.44 131 SER A O 1
ATOM 970 N N . ALA A 1 132 ? 19.062 -16.240 26.067 1.00 96.19 132 ALA A N 1
ATOM 971 C CA . ALA A 1 132 ? 17.606 -16.114 26.059 1.00 96.19 132 ALA A CA 1
ATOM 972 C C . ALA A 1 132 ? 16.997 -16.360 27.448 1.00 96.19 132 ALA A C 1
ATOM 974 O O . ALA A 1 132 ? 16.064 -15.663 27.849 1.00 96.19 132 ALA A O 1
ATOM 975 N N . ARG A 1 133 ? 17.568 -17.279 28.240 1.00 94.69 133 ARG A N 1
ATOM 976 C CA . ARG A 1 133 ? 17.076 -17.593 29.590 1.00 94.69 133 ARG A CA 1
ATOM 977 C C . ARG A 1 133 ? 17.076 -16.394 30.535 1.00 94.69 133 ARG A C 1
ATOM 979 O O . ARG A 1 133 ? 16.236 -16.330 31.433 1.00 94.69 133 ARG A O 1
ATOM 986 N N . THR A 1 134 ? 17.960 -15.419 30.318 1.00 94.88 134 THR A N 1
ATOM 987 C CA . THR A 1 134 ? 17.969 -14.173 31.102 1.00 94.88 134 THR A CA 1
ATOM 988 C C . THR A 1 134 ? 16.642 -13.414 31.014 1.00 94.88 134 THR A C 1
ATOM 990 O O . THR A 1 134 ? 16.232 -12.809 32.000 1.00 94.88 134 THR A O 1
ATOM 993 N N . ILE A 1 135 ? 15.917 -13.529 29.896 1.00 94.81 135 ILE A N 1
ATOM 994 C CA . ILE A 1 135 ? 14.611 -12.893 29.671 1.00 94.81 135 ILE A CA 1
ATOM 995 C C . ILE A 1 135 ? 13.540 -13.545 30.553 1.00 94.81 135 ILE A C 1
ATOM 997 O O . ILE A 1 135 ? 12.794 -12.849 31.238 1.00 94.81 135 ILE A O 1
ATOM 1001 N N . TRP A 1 136 ? 13.502 -14.879 30.621 1.00 95.25 136 TRP A N 1
ATOM 1002 C CA . TRP A 1 136 ? 12.595 -15.594 31.527 1.00 95.25 136 TRP A CA 1
ATOM 1003 C C . TRP A 1 136 ? 12.896 -15.306 32.995 1.00 95.25 136 TRP A C 1
ATOM 1005 O O . TRP A 1 136 ? 11.967 -15.128 33.779 1.00 95.25 136 TRP A O 1
ATOM 1015 N N . SER A 1 137 ? 14.175 -15.237 33.373 1.00 94.38 137 SER A N 1
ATOM 1016 C CA . SER A 1 137 ? 14.578 -14.856 34.731 1.00 94.38 137 SER A CA 1
ATOM 1017 C C . SER A 1 137 ? 14.114 -13.442 35.079 1.00 94.38 137 SER A C 1
ATOM 1019 O O . SER A 1 137 ? 13.539 -13.235 36.145 1.00 94.38 137 SER A O 1
ATOM 1021 N N . ALA A 1 138 ? 14.299 -12.491 34.162 1.00 92.38 138 ALA A N 1
ATOM 1022 C CA . ALA A 1 138 ? 13.861 -11.112 34.330 1.00 92.38 138 ALA A CA 1
ATOM 1023 C C . ALA A 1 138 ? 12.329 -11.008 34.448 1.00 92.38 138 ALA A C 1
ATOM 1025 O O . ALA A 1 138 ? 11.827 -10.222 35.240 1.00 92.38 138 ALA A O 1
ATOM 1026 N N . LEU A 1 139 ? 11.575 -11.856 33.743 1.00 91.06 139 LEU A N 1
ATOM 1027 C CA . LEU A 1 139 ? 10.111 -11.941 33.837 1.00 91.06 139 LEU A CA 1
ATOM 1028 C C . LEU A 1 139 ? 9.600 -12.779 35.027 1.00 91.06 139 LEU A C 1
ATOM 1030 O O . LEU A 1 139 ? 8.399 -13.016 35.136 1.00 91.06 139 LEU A O 1
ATOM 1034 N N . GLY A 1 140 ? 10.483 -13.265 35.907 1.00 91.88 140 GLY A N 1
ATOM 1035 C CA . GLY A 1 140 ? 10.094 -14.071 37.069 1.00 91.88 140 GLY A CA 1
ATOM 1036 C C . GLY A 1 140 ? 9.632 -15.497 36.736 1.00 91.88 140 GLY A C 1
ATOM 1037 O O . GLY A 1 140 ? 9.018 -16.154 37.573 1.00 91.88 140 GLY A O 1
ATOM 1038 N N . ALA A 1 141 ? 9.944 -16.007 35.541 1.00 92.81 141 ALA A N 1
ATOM 1039 C CA . ALA A 1 141 ? 9.563 -17.338 35.066 1.00 92.81 141 ALA A CA 1
ATOM 1040 C C . ALA A 1 141 ? 10.766 -18.233 34.668 1.00 92.81 141 ALA A C 1
ATOM 1042 O O . ALA A 1 141 ? 10.696 -18.933 33.658 1.00 92.81 141 ALA A O 1
ATOM 1043 N N . PRO A 1 142 ? 11.874 -18.298 35.438 1.00 92.50 142 PRO A N 1
ATOM 1044 C CA . PRO A 1 142 ? 13.115 -18.972 35.016 1.00 92.50 142 PRO A CA 1
ATOM 1045 C C . PRO A 1 142 ? 12.981 -20.485 34.776 1.00 92.50 142 PRO A C 1
ATOM 1047 O O . PRO A 1 142 ? 13.847 -21.093 34.142 1.00 92.50 142 PRO A O 1
ATOM 1050 N N . THR A 1 143 ? 11.920 -21.110 35.297 1.00 93.94 143 THR A N 1
ATOM 1051 C CA . THR A 1 143 ? 11.627 -22.541 35.117 1.00 93.94 143 THR A CA 1
ATOM 1052 C C . THR A 1 143 ? 10.741 -22.825 33.907 1.00 93.94 143 THR A C 1
ATOM 1054 O O . THR A 1 143 ? 10.477 -23.989 33.627 1.00 93.94 143 THR A O 1
ATOM 1057 N N . ALA A 1 144 ? 10.255 -21.800 33.201 1.00 96.00 144 ALA A N 1
ATOM 1058 C CA . ALA A 1 144 ? 9.438 -21.982 32.002 1.00 96.00 144 ALA A CA 1
ATOM 1059 C C . ALA A 1 144 ? 10.262 -22.161 30.721 1.00 96.00 144 ALA A C 1
ATOM 1061 O O . ALA A 1 144 ? 9.721 -22.588 29.704 1.00 96.00 144 ALA A O 1
ATOM 1062 N N . MET A 1 145 ? 11.567 -21.904 30.791 1.00 97.25 145 MET A N 1
ATOM 1063 C CA . MET A 1 145 ? 12.516 -22.183 29.724 1.00 97.25 145 MET A CA 1
ATOM 1064 C C . MET A 1 145 ? 13.533 -23.225 30.182 1.00 97.25 145 MET A C 1
ATOM 1066 O O . MET A 1 145 ? 14.140 -23.081 31.246 1.00 97.25 145 MET A O 1
ATOM 1070 N N . GLY A 1 146 ? 13.752 -24.234 29.345 1.00 97.38 146 GLY A N 1
ATOM 1071 C CA . GLY A 1 146 ? 14.792 -25.233 29.534 1.00 97.38 146 GLY A CA 1
ATOM 1072 C C . GLY A 1 146 ? 15.397 -25.710 28.219 1.00 97.38 146 GLY A C 1
ATOM 1073 O O . GLY A 1 146 ? 14.911 -25.396 27.132 1.00 97.38 146 GLY A O 1
ATOM 1074 N N . PHE A 1 147 ? 16.474 -26.475 28.331 1.00 96.69 147 PHE A N 1
ATOM 1075 C CA . PHE A 1 147 ? 17.113 -27.143 27.209 1.00 96.69 147 PHE A CA 1
ATOM 1076 C C . PHE A 1 147 ? 17.863 -28.400 27.651 1.00 96.69 147 PHE A C 1
ATOM 1078 O O . PHE A 1 147 ? 18.313 -28.509 28.797 1.00 96.69 147 PHE A O 1
ATOM 1085 N N . SER A 1 148 ? 18.019 -29.339 26.722 1.00 95.44 148 SER A N 1
ATOM 1086 C CA . SER A 1 148 ? 18.816 -30.548 26.899 1.00 95.44 148 SER A CA 1
ATOM 1087 C C . SER A 1 148 ? 19.676 -30.798 25.664 1.00 95.44 148 SER A C 1
ATOM 1089 O O . SER A 1 148 ? 19.146 -30.802 24.559 1.00 95.44 148 SER A O 1
ATOM 1091 N N . GLN A 1 149 ? 20.981 -31.028 25.843 1.00 93.81 149 GLN A N 1
ATOM 1092 C CA . GLN A 1 149 ? 21.895 -31.428 24.767 1.00 93.81 149 GLN A CA 1
ATOM 1093 C C . GLN A 1 149 ? 22.533 -32.789 25.081 1.00 93.81 149 GLN A C 1
ATOM 1095 O O . GLN A 1 149 ? 23.247 -32.916 26.083 1.00 93.81 149 GLN A O 1
ATOM 1100 N N . ALA A 1 150 ? 22.284 -33.800 24.242 1.00 92.00 150 ALA A N 1
ATOM 1101 C CA . ALA A 1 150 ? 22.732 -35.183 24.450 1.00 92.00 150 ALA A CA 1
ATOM 1102 C C . ALA A 1 150 ? 23.512 -35.741 23.245 1.00 92.00 150 ALA A C 1
ATOM 1104 O O . ALA A 1 150 ? 23.376 -35.253 22.132 1.00 92.00 150 ALA A O 1
ATOM 1105 N N . ALA A 1 151 ? 24.372 -36.739 23.476 1.00 88.88 151 ALA A N 1
ATOM 1106 C CA . ALA A 1 151 ? 25.141 -37.424 22.429 1.00 88.88 151 ALA A CA 1
ATOM 1107 C C . ALA A 1 151 ? 24.528 -38.789 22.083 1.00 88.88 151 ALA A C 1
ATOM 1109 O O . ALA A 1 151 ? 23.674 -39.298 22.806 1.00 88.88 151 ALA A O 1
ATOM 1110 N N . GLY A 1 152 ? 25.067 -39.442 21.049 1.00 85.56 152 GLY A N 1
ATOM 1111 C CA . GLY A 1 152 ? 24.896 -40.888 20.856 1.00 85.56 152 GLY A CA 1
ATOM 1112 C C . GLY A 1 152 ? 23.587 -41.315 20.191 1.00 85.56 152 GLY A C 1
ATOM 1113 O O . GLY A 1 152 ? 23.183 -42.465 20.342 1.00 85.56 152 GLY A O 1
ATOM 1114 N N . HIS A 1 153 ? 22.936 -40.420 19.450 1.00 87.56 153 HIS A N 1
ATOM 1115 C CA . HIS A 1 153 ? 21.785 -40.738 18.605 1.00 87.56 153 HIS A CA 1
ATOM 1116 C C . HIS A 1 153 ? 21.994 -40.232 17.170 1.00 87.56 153 HIS A C 1
ATOM 1118 O O . HIS A 1 153 ? 23.017 -39.627 16.862 1.00 87.56 153 HIS A O 1
ATOM 1124 N N . ALA A 1 154 ? 21.080 -40.545 16.256 1.00 88.12 154 ALA A N 1
ATOM 1125 C CA . ALA A 1 154 ? 21.093 -39.962 14.916 1.00 88.12 154 ALA A CA 1
ATOM 1126 C C . ALA A 1 154 ? 20.281 -38.658 14.898 1.00 88.12 154 ALA A C 1
ATOM 1128 O O . ALA A 1 154 ? 19.402 -38.467 15.743 1.00 88.12 154 ALA A O 1
ATOM 1129 N N . THR A 1 155 ? 20.536 -37.802 13.904 1.00 88.38 155 THR A N 1
ATOM 1130 C CA . THR A 1 155 ? 19.776 -36.561 13.715 1.00 88.38 155 THR A CA 1
ATOM 1131 C C . THR A 1 155 ? 18.289 -36.855 13.558 1.00 88.38 155 THR A C 1
ATOM 1133 O O . THR A 1 155 ? 17.904 -37.763 12.819 1.00 88.38 155 THR A O 1
ATOM 1136 N N . CYS A 1 156 ? 17.449 -36.073 14.226 1.00 89.94 156 CYS A N 1
ATOM 1137 C CA . CYS A 1 156 ? 15.999 -36.235 14.256 1.00 89.94 156 CYS A CA 1
ATOM 1138 C C . CYS A 1 156 ? 15.511 -37.587 14.780 1.00 89.94 156 CYS A C 1
ATOM 1140 O O . CYS A 1 156 ? 14.364 -37.971 14.543 1.00 89.94 156 CYS A O 1
ATOM 1142 N N . VAL A 1 157 ? 16.350 -38.284 15.542 1.00 89.75 157 VAL A N 1
ATOM 1143 C CA . VAL A 1 157 ? 15.956 -39.450 16.327 1.00 89.75 157 VAL A CA 1
ATOM 1144 C C . VAL A 1 157 ? 15.996 -39.049 17.789 1.00 89.75 157 VAL A C 1
ATOM 1146 O O . VAL A 1 157 ? 17.064 -38.820 18.346 1.00 89.75 157 VAL A O 1
ATOM 1149 N N . PHE A 1 158 ? 14.819 -38.960 18.409 1.00 87.44 158 PHE A N 1
ATOM 1150 C CA . PHE A 1 158 ? 14.703 -38.554 19.805 1.00 87.44 158 PHE A CA 1
ATOM 1151 C C . PHE A 1 158 ? 15.331 -39.610 20.736 1.00 87.44 158 PHE A C 1
ATOM 1153 O O . PHE A 1 158 ? 14.885 -40.764 20.730 1.00 87.44 158 PHE A O 1
ATOM 1160 N N . PRO A 1 159 ? 16.357 -39.266 21.535 1.00 82.62 159 PRO A N 1
ATOM 1161 C CA . PRO A 1 159 ? 17.024 -40.233 22.393 1.00 82.62 159 PRO A CA 1
ATOM 1162 C C . PRO A 1 159 ? 16.236 -40.471 23.686 1.00 82.62 159 PRO A C 1
ATOM 1164 O O . PRO A 1 159 ? 15.752 -39.541 24.335 1.00 82.62 159 PRO A O 1
ATOM 1167 N N . SER A 1 160 ? 16.195 -41.724 24.145 1.00 88.12 160 SER A N 1
ATOM 1168 C CA . SER A 1 160 ? 15.550 -42.081 25.419 1.00 88.12 160 SER A CA 1
ATOM 1169 C C . SER A 1 160 ? 16.149 -41.339 26.622 1.00 88.12 160 SER A C 1
ATOM 1171 O O . SER A 1 160 ? 15.446 -41.083 27.599 1.00 88.12 160 SER A O 1
ATOM 1173 N N . SER A 1 161 ? 17.418 -40.919 26.536 1.00 88.94 161 SER A N 1
ATOM 1174 C CA . SER A 1 161 ? 18.095 -40.111 27.557 1.00 88.94 161 SER A CA 1
ATOM 1175 C C . SER A 1 161 ? 17.463 -38.735 27.779 1.00 88.94 161 SER A C 1
ATOM 1177 O O . SER A 1 161 ? 17.692 -38.141 28.831 1.00 88.94 161 SER A O 1
ATOM 1179 N N . GLN A 1 162 ? 16.682 -38.223 26.821 1.00 93.12 162 GLN A N 1
ATOM 1180 C CA . GLN A 1 162 ? 16.000 -36.931 26.927 1.00 93.12 162 GLN A CA 1
ATOM 1181 C C . GLN A 1 162 ? 14.498 -37.049 27.235 1.00 93.12 162 GLN A C 1
ATOM 1183 O O . GLN A 1 162 ? 13.849 -36.042 27.522 1.00 93.12 162 GLN A O 1
ATOM 1188 N N . GLN A 1 163 ? 13.940 -38.268 27.253 1.00 94.62 163 GLN A N 1
ATOM 1189 C CA . GLN A 1 163 ? 12.501 -38.511 27.436 1.00 94.62 163 GLN A CA 1
ATOM 1190 C C . GLN A 1 163 ? 11.962 -37.913 28.735 1.00 94.62 163 GLN A C 1
ATOM 1192 O O . GLN A 1 163 ? 11.008 -37.144 28.702 1.00 94.62 163 GLN A O 1
ATOM 1197 N N . ALA A 1 164 ? 12.617 -38.180 29.868 1.00 94.88 164 ALA A N 1
ATOM 1198 C CA . ALA A 1 164 ? 12.160 -37.683 31.168 1.00 94.88 164 ALA A CA 1
ATOM 1199 C C . ALA A 1 164 ? 12.102 -36.143 31.235 1.00 94.88 164 ALA A C 1
ATOM 1201 O O . ALA A 1 164 ? 11.296 -35.570 31.967 1.00 94.88 164 ALA A O 1
ATOM 1202 N N . GLN A 1 165 ? 12.958 -35.464 30.468 1.00 95.31 165 GLN A N 1
ATOM 1203 C CA . GLN A 1 165 ? 13.034 -34.006 30.433 1.00 95.31 165 GLN A CA 1
ATOM 1204 C C . GLN A 1 165 ? 11.912 -33.420 29.571 1.00 95.31 165 GLN A C 1
ATOM 1206 O O . GLN A 1 165 ? 11.247 -32.472 29.990 1.00 95.31 165 GLN A O 1
ATOM 1211 N N . LEU A 1 166 ? 11.653 -34.027 28.409 1.00 95.69 166 LEU A N 1
ATOM 1212 C CA . LEU A 1 166 ? 10.506 -33.696 27.566 1.00 95.69 166 LEU A CA 1
ATOM 1213 C C . LEU A 1 166 ? 9.183 -33.938 28.309 1.00 95.69 166 LEU A C 1
ATOM 1215 O O . LEU A 1 166 ? 8.315 -33.062 28.328 1.00 95.69 166 LEU A O 1
ATOM 1219 N N . ASP A 1 167 ? 9.060 -35.083 28.984 1.00 96.62 167 ASP A N 1
ATOM 1220 C CA . ASP A 1 167 ? 7.883 -35.442 29.774 1.00 96.62 167 ASP A CA 1
ATOM 1221 C C . ASP A 1 167 ? 7.596 -34.396 30.850 1.00 96.62 167 ASP A C 1
ATOM 1223 O O . ASP A 1 167 ? 6.441 -34.043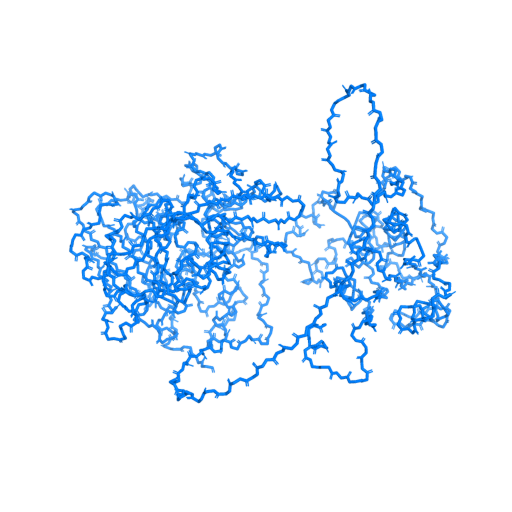 31.058 1.00 96.62 167 ASP A O 1
ATOM 1227 N N . ALA A 1 168 ? 8.616 -33.833 31.507 1.00 97.50 168 ALA A N 1
ATOM 1228 C CA . ALA A 1 168 ? 8.419 -32.780 32.503 1.00 97.50 168 ALA A CA 1
ATOM 1229 C C . ALA A 1 168 ? 7.722 -31.536 31.916 1.00 97.50 168 ALA A C 1
ATOM 1231 O O . ALA A 1 168 ? 6.807 -30.988 32.538 1.00 97.50 168 ALA A O 1
ATOM 1232 N N . PHE A 1 169 ? 8.105 -31.110 30.708 1.00 97.62 169 PHE A N 1
ATOM 1233 C CA . PHE A 1 169 ? 7.465 -29.983 30.023 1.00 97.62 169 PHE A CA 1
ATOM 1234 C C . PHE A 1 169 ? 6.061 -30.332 29.520 1.00 97.62 169 PHE A C 1
ATOM 1236 O O . PHE A 1 169 ? 5.135 -29.547 29.726 1.00 97.62 169 PHE A O 1
ATOM 1243 N N . ILE A 1 170 ? 5.867 -31.514 28.928 1.00 97.50 170 ILE A N 1
ATOM 1244 C CA . ILE A 1 170 ? 4.539 -31.991 28.504 1.00 97.50 170 ILE A CA 1
ATOM 1245 C C . ILE A 1 170 ? 3.592 -32.066 29.706 1.00 97.50 170 ILE A C 1
ATOM 1247 O O . ILE A 1 170 ? 2.484 -31.527 29.665 1.00 97.50 170 ILE A O 1
ATOM 1251 N N . ASN A 1 171 ? 4.045 -32.669 30.804 1.00 97.25 171 ASN A N 1
ATOM 1252 C CA . ASN A 1 171 ? 3.278 -32.805 32.035 1.00 97.25 171 ASN A CA 1
ATOM 1253 C C . ASN A 1 171 ? 2.828 -31.438 32.560 1.00 97.25 171 ASN A C 1
ATOM 1255 O O . ASN A 1 171 ? 1.650 -31.258 32.870 1.00 97.25 171 ASN A O 1
ATOM 1259 N N . LYS A 1 172 ? 3.731 -30.453 32.594 1.00 96.56 172 LYS A N 1
ATOM 1260 C CA . LYS A 1 172 ? 3.425 -29.107 33.086 1.00 96.56 172 LYS A CA 1
ATOM 1261 C C . LYS A 1 172 ? 2.484 -28.328 32.169 1.00 96.56 172 LYS A C 1
ATOM 1263 O O . LYS A 1 172 ? 1.478 -27.803 32.640 1.00 96.56 172 LYS A O 1
ATOM 1268 N N . TYR A 1 173 ? 2.808 -28.242 30.880 1.00 96.31 173 TYR A N 1
ATOM 1269 C CA . TYR A 1 173 ? 2.158 -27.310 29.952 1.00 96.31 173 TYR A CA 1
ATOM 1270 C C . TYR A 1 173 ? 0.967 -27.908 29.201 1.00 96.31 173 TYR A C 1
ATOM 1272 O O . TYR A 1 173 ? 0.065 -27.167 28.820 1.00 96.31 173 TYR A O 1
ATOM 1280 N N . LEU A 1 174 ? 0.933 -29.229 29.006 1.00 96.06 174 LEU A N 1
ATOM 1281 C CA . LEU A 1 174 ? -0.142 -29.908 28.273 1.00 96.06 174 LEU A CA 1
ATOM 1282 C C . LEU A 1 174 ? -1.044 -30.741 29.188 1.00 96.06 174 LEU A C 1
ATOM 1284 O O . LEU A 1 174 ? -2.253 -30.809 28.971 1.00 96.06 174 LEU A O 1
ATOM 1288 N N . LEU A 1 175 ? -0.498 -31.336 30.251 1.00 95.69 175 LEU A N 1
ATOM 1289 C CA . LEU A 1 175 ? -1.279 -32.189 31.159 1.00 95.69 175 LEU A CA 1
ATOM 1290 C C . LEU A 1 175 ? -1.680 -31.489 32.466 1.00 95.69 175 LEU A C 1
ATOM 1292 O O . LEU A 1 175 ? -2.514 -32.006 33.204 1.00 95.69 175 LEU A O 1
ATOM 1296 N N . GLY A 1 176 ? -1.184 -30.272 32.715 1.00 89.44 176 GLY A N 1
ATOM 1297 C CA . GLY A 1 176 ? -1.573 -29.446 33.862 1.00 89.44 176 GLY A CA 1
ATOM 1298 C C . GLY A 1 176 ? -0.962 -29.884 35.197 1.00 89.44 176 GLY A C 1
ATOM 1299 O O . GLY A 1 176 ? -1.455 -29.494 36.253 1.00 89.44 176 GLY A O 1
ATOM 1300 N N . GLN A 1 177 ? 0.109 -30.680 35.174 1.00 93.00 177 GLN A N 1
ATOM 1301 C CA . GLN A 1 177 ? 0.860 -31.072 36.366 1.00 93.00 177 GLN A CA 1
ATOM 1302 C C . GLN A 1 177 ? 1.804 -29.937 36.788 1.00 93.00 177 GLN A C 1
ATOM 1304 O O . GLN A 1 177 ? 2.978 -29.890 36.418 1.00 93.00 177 GLN A O 1
ATOM 1309 N N . THR A 1 178 ? 1.286 -28.992 37.570 1.00 86.56 178 THR A N 1
ATOM 1310 C CA . THR A 1 178 ?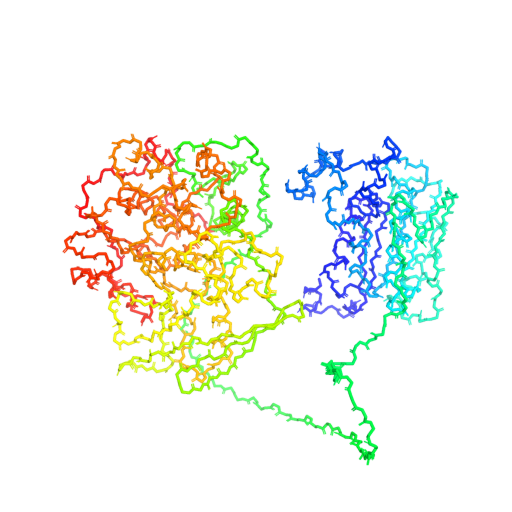 1.986 -27.747 37.941 1.00 86.56 178 THR A CA 1
ATOM 1311 C C . THR A 1 178 ? 3.265 -27.953 38.762 1.00 86.56 178 THR A C 1
ATOM 1313 O O . THR A 1 178 ? 4.115 -27.064 38.788 1.00 86.56 178 THR A O 1
ATOM 1316 N N . THR A 1 179 ? 3.435 -29.119 39.391 1.00 88.00 179 THR A N 1
ATOM 1317 C CA . THR A 1 179 ? 4.606 -29.481 40.207 1.00 88.00 179 THR A CA 1
ATOM 1318 C C . THR A 1 179 ? 5.743 -30.136 39.418 1.00 88.00 179 THR A C 1
ATOM 1320 O O . THR A 1 179 ? 6.789 -30.420 40.000 1.00 88.00 179 THR A O 1
ATOM 1323 N N . ALA A 1 180 ? 5.574 -30.398 38.116 1.00 91.31 180 ALA A N 1
ATOM 1324 C CA . ALA A 1 180 ? 6.627 -30.998 37.301 1.00 91.31 180 ALA A CA 1
ATOM 1325 C C . ALA A 1 180 ? 7.870 -30.087 37.235 1.00 91.31 180 ALA A C 1
ATOM 1327 O O . ALA A 1 180 ? 7.777 -28.880 36.982 1.00 91.31 180 ALA A O 1
ATOM 1328 N N . ASN A 1 181 ? 9.050 -30.670 37.476 1.00 91.38 181 ASN A N 1
ATOM 1329 C CA . ASN A 1 181 ? 10.308 -29.929 37.507 1.00 91.38 181 ASN A CA 1
ATOM 1330 C C . ASN A 1 181 ? 10.822 -29.652 36.088 1.00 91.38 181 ASN A C 1
ATOM 1332 O O . ASN A 1 181 ? 11.457 -30.500 35.468 1.00 91.38 181 ASN A O 1
ATOM 1336 N N . THR A 1 182 ? 10.581 -28.436 35.604 1.00 95.12 182 THR A N 1
ATOM 1337 C CA . THR A 1 182 ? 11.032 -27.954 34.290 1.00 95.12 182 THR A CA 1
ATOM 1338 C C . THR A 1 182 ? 12.297 -27.091 34.358 1.00 95.12 182 THR A C 1
ATOM 1340 O O . THR A 1 182 ? 12.671 -26.459 33.374 1.00 95.12 182 THR A O 1
ATOM 1343 N N . ASN A 1 183 ? 12.995 -27.054 35.501 1.00 93.56 183 ASN A N 1
ATOM 1344 C CA . ASN A 1 183 ? 14.288 -26.378 35.622 1.00 93.56 183 ASN A CA 1
ATOM 1345 C C . ASN A 1 183 ? 15.413 -27.241 35.024 1.00 93.56 183 ASN A C 1
ATOM 1347 O O . ASN A 1 183 ? 16.220 -27.823 35.747 1.00 93.56 183 ASN A O 1
ATOM 1351 N N . ILE A 1 184 ? 15.427 -27.361 33.697 1.00 94.38 184 ILE A N 1
ATOM 1352 C CA . ILE A 1 184 ? 16.300 -28.281 32.965 1.00 94.38 184 ILE A CA 1
ATOM 1353 C C . ILE A 1 184 ? 17.222 -27.472 32.061 1.00 94.38 184 ILE A C 1
ATOM 1355 O O . ILE A 1 184 ? 16.760 -26.843 31.117 1.00 94.38 184 ILE A O 1
ATOM 1359 N N . THR A 1 185 ? 18.521 -27.491 32.347 1.00 92.38 185 THR A N 1
ATOM 1360 C CA . THR A 1 185 ? 19.572 -26.914 31.491 1.00 92.38 185 THR A CA 1
ATOM 1361 C C . THR A 1 185 ? 20.776 -27.833 31.486 1.00 92.38 185 THR A C 1
ATOM 1363 O O . THR A 1 185 ? 21.800 -27.556 32.110 1.00 92.38 185 THR A O 1
ATOM 1366 N N . THR A 1 186 ? 20.603 -28.992 30.862 1.00 89.19 186 THR A N 1
ATOM 1367 C CA . THR A 1 186 ? 21.607 -30.056 30.829 1.00 89.19 186 THR A CA 1
ATOM 1368 C C . THR A 1 186 ? 22.317 -30.053 29.485 1.00 89.19 186 THR A C 1
ATOM 1370 O O . THR A 1 186 ? 21.669 -30.089 28.445 1.00 89.19 186 THR A O 1
ATOM 1373 N N . SER A 1 187 ? 23.646 -30.057 29.487 1.00 89.19 187 SER A N 1
ATOM 1374 C CA . SER A 1 187 ? 24.442 -30.264 28.277 1.00 89.19 187 SER A CA 1
ATOM 1375 C C . SER A 1 187 ? 25.587 -31.213 28.587 1.00 89.19 187 SER A C 1
ATOM 1377 O O . SER A 1 187 ? 26.354 -30.978 29.519 1.00 89.19 187 SER A O 1
ATOM 1379 N N . ALA A 1 188 ? 25.714 -32.280 27.801 1.00 85.38 188 ALA A N 1
ATOM 1380 C CA . ALA A 1 188 ? 26.861 -33.181 27.876 1.00 85.38 188 ALA A CA 1
ATOM 1381 C C . ALA A 1 188 ? 28.133 -32.592 27.218 1.00 85.38 188 ALA A C 1
ATOM 1383 O O . ALA A 1 188 ? 29.192 -33.209 27.276 1.00 85.38 188 ALA A O 1
ATOM 1384 N N . GLY A 1 189 ? 28.047 -31.406 26.596 1.00 77.94 189 GLY A N 1
ATOM 1385 C CA . GLY A 1 189 ? 29.125 -30.795 25.809 1.00 77.94 189 GLY A CA 1
ATOM 1386 C C . GLY A 1 189 ? 30.157 -29.978 26.597 1.00 77.94 189 GLY A C 1
ATOM 1387 O O . GLY A 1 189 ? 31.050 -29.401 25.987 1.00 77.94 189 GLY A O 1
ATOM 1388 N N . ASN A 1 190 ? 30.068 -29.910 27.932 1.00 77.81 190 ASN A N 1
ATOM 1389 C CA . ASN A 1 190 ? 30.979 -29.139 28.801 1.00 77.81 190 ASN A CA 1
ATOM 1390 C C . ASN A 1 190 ? 31.198 -27.667 28.372 1.00 77.81 190 ASN A C 1
ATOM 1392 O O . ASN A 1 190 ? 32.251 -27.085 28.642 1.00 77.81 190 ASN A O 1
ATOM 1396 N N . TYR A 1 191 ? 30.212 -27.039 27.724 1.00 84.44 191 TYR A N 1
ATOM 1397 C CA . TYR A 1 191 ? 30.308 -25.651 27.272 1.00 84.44 191 TYR A CA 1
ATOM 1398 C C . TYR A 1 191 ? 30.238 -24.670 28.450 1.00 84.44 191 TYR A C 1
ATOM 1400 O O . TYR A 1 191 ? 29.364 -24.763 29.311 1.00 84.44 191 TYR A O 1
ATOM 1408 N N . GLN A 1 192 ? 31.142 -23.691 28.469 1.00 78.50 192 GLN A N 1
ATOM 1409 C CA . GLN A 1 192 ? 31.149 -22.609 29.454 1.00 78.50 192 GLN A CA 1
ATOM 1410 C C . GLN A 1 192 ? 30.701 -21.315 28.776 1.00 78.50 192 GLN A C 1
ATOM 1412 O O . GLN A 1 192 ? 31.411 -20.764 27.938 1.00 78.50 192 GLN A O 1
ATOM 1417 N N . PHE A 1 193 ? 29.513 -20.828 29.136 1.00 87.19 193 PHE A N 1
ATOM 1418 C CA . PHE A 1 193 ? 28.979 -19.556 28.655 1.00 87.19 193 PHE A CA 1
ATOM 1419 C C . PHE A 1 193 ? 28.346 -18.818 29.834 1.00 87.19 193 PHE A C 1
ATOM 1421 O O . PHE A 1 193 ? 27.344 -19.263 30.389 1.00 87.19 193 PHE A O 1
ATOM 1428 N N . ALA A 1 194 ? 28.968 -17.716 30.245 1.00 85.06 194 ALA A N 1
ATOM 1429 C CA . ALA A 1 194 ? 28.500 -16.857 31.326 1.00 85.06 194 ALA A CA 1
ATOM 1430 C C . ALA A 1 194 ? 28.101 -15.493 30.766 1.00 85.06 194 ALA A C 1
ATOM 1432 O O . ALA A 1 194 ? 28.577 -15.103 29.705 1.00 85.06 194 ALA A O 1
ATOM 1433 N N . ILE A 1 195 ? 27.241 -14.768 31.477 1.00 84.94 195 ILE A N 1
ATOM 1434 C CA . ILE A 1 195 ? 26.813 -13.425 31.088 1.00 84.94 195 ILE A CA 1
ATOM 1435 C C . ILE A 1 195 ? 27.108 -12.481 32.261 1.00 84.94 195 ILE A C 1
ATOM 1437 O O . ILE A 1 195 ? 26.631 -12.754 33.365 1.00 84.94 195 ILE A O 1
ATOM 1441 N N . PRO A 1 196 ? 27.888 -11.403 32.060 1.00 86.81 196 PRO A N 1
ATOM 1442 C CA . PRO A 1 196 ? 28.404 -10.917 30.776 1.00 86.81 196 PRO A CA 1
ATOM 1443 C C . PRO A 1 196 ? 29.487 -11.818 30.153 1.00 86.81 196 PRO A C 1
ATOM 1445 O O . PRO A 1 196 ? 30.338 -12.375 30.843 1.00 86.81 196 PRO A O 1
ATOM 1448 N N . ASN A 1 197 ? 29.472 -11.913 28.824 1.00 88.44 197 ASN A N 1
ATOM 1449 C CA . ASN A 1 197 ? 30.522 -12.483 27.983 1.00 88.44 197 ASN A CA 1
ATOM 1450 C C . ASN A 1 197 ? 31.109 -11.355 27.125 1.00 88.44 197 ASN A C 1
ATOM 1452 O O . ASN A 1 197 ? 30.392 -10.783 26.310 1.00 88.44 197 ASN A O 1
ATOM 1456 N N . ALA A 1 198 ? 32.399 -11.047 27.266 1.00 81.44 198 ALA A N 1
ATOM 1457 C CA . ALA A 1 198 ? 33.014 -9.898 26.589 1.00 81.44 198 ALA A CA 1
ATOM 1458 C C . ALA A 1 198 ? 32.882 -9.922 25.054 1.00 81.44 198 ALA A C 1
ATOM 1460 O O . ALA A 1 198 ? 32.856 -8.865 24.428 1.00 81.44 198 ALA A O 1
ATOM 1461 N N . GLN A 1 199 ? 32.793 -11.110 24.455 1.00 82.06 199 GLN A N 1
ATOM 1462 C CA . GLN A 1 199 ? 32.735 -11.280 23.008 1.00 82.06 199 GLN A CA 1
ATOM 1463 C C . GLN A 1 199 ? 31.292 -11.340 22.493 1.00 82.06 199 GLN A C 1
ATOM 1465 O O . GLN A 1 199 ? 30.952 -10.662 21.527 1.00 82.06 199 GLN A O 1
ATOM 1470 N N . TRP A 1 200 ? 30.436 -12.133 23.143 1.00 85.88 200 TRP A N 1
ATOM 1471 C CA . TRP A 1 200 ? 29.118 -12.492 22.600 1.00 85.88 200 TRP A CA 1
ATOM 1472 C C . TRP A 1 200 ? 27.925 -11.928 23.365 1.00 85.88 200 TRP A C 1
ATOM 1474 O O . TRP A 1 200 ? 26.835 -11.823 22.811 1.00 85.88 200 TRP A O 1
ATOM 1484 N N . ALA A 1 201 ? 28.118 -11.535 24.620 1.00 86.94 201 ALA A N 1
ATOM 1485 C CA . ALA A 1 201 ? 27.068 -10.978 25.462 1.00 86.94 201 ALA A CA 1
ATOM 1486 C C . ALA A 1 201 ? 27.651 -9.934 26.431 1.00 86.94 201 ALA A C 1
ATOM 1488 O O . ALA A 1 201 ? 27.645 -10.170 27.640 1.00 86.94 201 ALA A O 1
ATOM 1489 N N . PRO A 1 202 ? 28.193 -8.795 25.945 1.00 86.94 202 PRO A N 1
ATOM 1490 C CA . PRO A 1 202 ? 28.930 -7.822 26.767 1.00 86.94 202 PRO A CA 1
ATOM 1491 C C . PRO A 1 202 ? 28.010 -6.966 27.660 1.00 86.94 202 PRO A C 1
ATOM 1493 O O . PRO A 1 202 ? 28.323 -5.828 28.001 1.00 86.94 202 PRO A O 1
ATOM 1496 N N . TRP A 1 203 ? 26.847 -7.502 28.012 1.00 86.50 203 TRP A N 1
ATOM 1497 C CA . TRP A 1 203 ? 25.773 -6.856 28.742 1.00 86.50 203 TRP A CA 1
ATOM 1498 C C . TRP A 1 203 ? 25.514 -7.584 30.058 1.00 86.50 203 TRP A C 1
ATOM 1500 O O . TRP A 1 203 ? 25.715 -8.791 30.184 1.00 86.50 203 TRP A O 1
ATOM 1510 N N . THR A 1 204 ? 25.042 -6.834 31.047 1.00 87.31 204 THR A N 1
ATOM 1511 C CA . THR A 1 204 ? 24.630 -7.389 32.336 1.00 87.31 204 THR A CA 1
ATOM 1512 C C . THR A 1 204 ? 23.176 -7.845 32.237 1.00 87.31 204 THR A C 1
ATOM 1514 O O . THR A 1 204 ? 22.349 -7.064 31.757 1.00 87.31 204 THR A O 1
ATOM 1517 N N . PRO A 1 205 ? 22.825 -9.068 32.681 1.00 82.50 205 PRO A N 1
ATOM 1518 C CA . PRO A 1 205 ? 21.435 -9.497 32.717 1.00 82.50 205 PRO A CA 1
ATOM 1519 C C . PRO A 1 205 ? 20.595 -8.500 33.526 1.00 82.50 205 PRO A C 1
ATOM 1521 O O . PRO A 1 205 ? 21.024 -8.097 34.614 1.00 82.50 205 PRO A O 1
ATOM 1524 N N . PRO A 1 206 ? 19.420 -8.084 33.030 1.00 74.25 206 PRO A N 1
ATOM 1525 C CA . PRO A 1 206 ? 18.537 -7.236 33.813 1.00 74.25 206 PRO A CA 1
ATOM 1526 C C . PRO A 1 206 ? 18.105 -7.976 35.087 1.00 74.25 206 PRO A C 1
ATOM 1528 O O . PRO A 1 206 ? 17.941 -9.199 35.089 1.00 74.25 206 PRO A O 1
ATOM 1531 N N . GLY A 1 207 ? 17.919 -7.229 36.178 1.00 80.81 207 GLY A N 1
ATOM 1532 C CA . GLY A 1 207 ? 17.257 -7.758 37.371 1.00 80.81 207 GLY A CA 1
ATOM 1533 C C . GLY A 1 207 ? 15.805 -8.156 37.081 1.00 80.81 207 GLY A C 1
ATOM 1534 O O . GLY A 1 207 ? 15.310 -7.982 35.966 1.00 80.81 207 GLY A O 1
ATOM 1535 N N . ALA A 1 208 ? 15.104 -8.667 38.096 1.00 84.50 208 ALA A N 1
ATOM 1536 C CA . ALA A 1 208 ? 13.671 -8.928 37.979 1.00 84.50 208 ALA A CA 1
ATOM 1537 C C . ALA A 1 208 ? 12.941 -7.651 37.526 1.00 84.50 208 ALA A C 1
ATOM 1539 O O . ALA A 1 208 ? 13.049 -6.602 38.164 1.00 84.50 208 ALA A O 1
ATOM 1540 N N . LEU A 1 209 ? 12.219 -7.743 36.412 1.00 80.69 209 LEU A N 1
ATOM 1541 C CA . LEU A 1 209 ? 11.398 -6.665 35.894 1.00 80.69 209 LEU A CA 1
ATOM 1542 C C . LEU A 1 209 ? 10.197 -6.512 36.819 1.00 80.69 209 LEU A C 1
ATOM 1544 O O . LEU A 1 209 ? 9.408 -7.437 37.010 1.00 80.69 209 LEU A O 1
ATOM 1548 N N . THR A 1 210 ? 10.057 -5.330 37.402 1.00 68.75 210 THR A N 1
ATOM 1549 C CA . THR A 1 210 ? 8.848 -4.963 38.130 1.00 68.75 210 THR A CA 1
ATOM 1550 C C . THR A 1 210 ? 7.720 -4.764 37.121 1.00 68.75 210 THR A C 1
ATOM 1552 O O . THR A 1 210 ? 7.902 -3.971 36.191 1.00 68.75 210 THR A O 1
ATOM 1555 N N . PRO A 1 211 ? 6.558 -5.423 37.278 1.00 57.03 211 PRO A N 1
ATOM 1556 C CA . PRO A 1 211 ? 5.379 -5.064 36.504 1.00 57.03 211 PRO A CA 1
ATOM 1557 C C . PRO A 1 211 ? 5.114 -3.571 36.699 1.00 57.03 211 PRO A C 1
ATOM 1559 O O . PRO A 1 211 ? 4.960 -3.114 37.832 1.00 57.03 211 PRO A O 1
ATOM 1562 N N . SER A 1 212 ? 5.111 -2.793 35.619 1.00 50.16 212 SER A N 1
ATOM 1563 C CA . SER A 1 212 ? 4.611 -1.426 35.690 1.00 50.16 212 SER A CA 1
ATOM 1564 C C . SER A 1 212 ? 3.111 -1.508 35.947 1.00 50.16 212 SER A C 1
ATOM 1566 O O . SER A 1 212 ? 2.373 -2.011 35.097 1.00 50.16 212 SER A O 1
ATOM 1568 N N . ASP A 1 213 ? 2.673 -1.046 37.115 1.00 40.12 213 ASP A N 1
ATOM 1569 C CA . ASP A 1 213 ? 1.260 -0.823 37.385 1.00 40.12 213 ASP A CA 1
ATOM 1570 C C . ASP A 1 213 ? 0.718 0.165 36.331 1.00 40.12 213 ASP A C 1
ATOM 1572 O O . ASP A 1 213 ? 1.255 1.275 36.221 1.00 40.12 213 ASP A O 1
ATOM 1576 N N . PRO A 1 214 ? -0.302 -0.187 35.522 1.00 42.03 214 PRO A N 1
ATOM 1577 C CA . PRO A 1 214 ? -0.848 0.719 34.511 1.00 42.03 214 PRO A CA 1
ATOM 1578 C C . PRO A 1 214 ? -1.417 2.018 35.108 1.00 42.03 214 PRO A C 1
ATOM 1580 O O . PRO A 1 214 ? -1.672 2.964 34.365 1.00 42.03 214 PRO A O 1
ATOM 1583 N N . SER A 1 215 ? -1.606 2.082 36.434 1.00 37.94 215 SER A N 1
ATOM 1584 C CA . SER A 1 215 ? -2.042 3.272 37.175 1.00 37.94 215 SER A CA 1
ATOM 1585 C C . SER A 1 215 ? -0.932 4.215 37.649 1.00 37.94 215 SER A C 1
ATOM 1587 O O . SER A 1 215 ? -1.262 5.293 38.144 1.00 37.94 215 SER A O 1
ATOM 1589 N N . SER A 1 216 ? 0.359 3.894 37.507 1.00 33.19 216 SER A N 1
ATOM 1590 C CA . SER A 1 216 ? 1.427 4.751 38.045 1.00 33.19 216 SER A CA 1
ATOM 1591 C C . SER A 1 216 ? 2.570 4.999 37.057 1.00 33.19 216 SER A C 1
ATOM 1593 O O . SER A 1 216 ? 3.645 4.407 37.143 1.00 33.19 216 SER A O 1
ATOM 1595 N N . SER A 1 217 ? 2.372 5.956 36.152 1.00 33.69 217 SER A N 1
ATOM 1596 C CA . SER A 1 217 ? 3.480 6.661 35.498 1.00 33.69 217 SER A CA 1
ATOM 1597 C C . SER A 1 217 ? 3.218 8.168 35.461 1.00 33.69 217 SER A C 1
ATOM 1599 O O . SER A 1 217 ? 3.103 8.781 34.402 1.00 33.69 217 SER A O 1
ATOM 1601 N N . THR A 1 218 ? 3.111 8.787 36.635 1.00 31.55 218 THR A N 1
ATOM 1602 C CA . THR A 1 218 ? 3.406 10.213 36.800 1.00 31.55 218 THR A CA 1
ATOM 1603 C C . THR A 1 218 ? 4.874 10.348 37.175 1.00 31.55 218 THR A C 1
ATOM 1605 O O . THR A 1 218 ? 5.260 10.273 38.338 1.00 31.55 218 THR A O 1
ATOM 1608 N N . THR A 1 219 ? 5.729 10.552 36.177 1.00 31.27 219 THR A N 1
ATOM 1609 C CA . THR A 1 219 ? 7.074 11.066 36.433 1.00 31.27 219 THR A CA 1
ATOM 1610 C C . THR A 1 219 ? 6.944 12.568 36.661 1.00 31.27 219 THR A C 1
ATOM 1612 O O . THR A 1 219 ? 6.922 13.342 35.707 1.00 31.27 219 THR A O 1
ATOM 1615 N N . THR A 1 220 ? 6.832 13.000 37.917 1.00 27.45 220 THR A N 1
ATOM 1616 C CA . THR A 1 220 ? 7.054 14.405 38.284 1.00 27.45 220 THR A CA 1
ATOM 1617 C C . THR A 1 220 ? 8.202 14.532 39.265 1.00 27.45 220 THR A C 1
ATOM 1619 O O . THR A 1 220 ? 8.271 13.853 40.287 1.00 27.45 220 THR A O 1
ATOM 1622 N N . VAL A 1 221 ? 9.095 15.439 38.882 1.00 28.44 221 VAL A N 1
ATOM 1623 C CA . VAL A 1 221 ? 10.183 16.045 39.642 1.00 28.44 221 VAL A CA 1
ATOM 1624 C C . VAL A 1 221 ? 9.756 16.357 41.083 1.00 28.44 221 VAL A C 1
ATOM 1626 O O . VAL A 1 221 ? 8.632 16.779 41.341 1.00 28.44 221 VAL A O 1
ATOM 1629 N N . ALA A 1 222 ? 10.686 16.126 42.008 1.00 26.69 222 ALA A N 1
ATOM 1630 C CA . ALA A 1 222 ? 10.530 16.206 43.455 1.00 26.69 222 ALA A CA 1
ATOM 1631 C C . ALA A 1 222 ? 9.863 17.489 43.980 1.00 26.69 222 ALA A C 1
ATOM 1633 O O . ALA A 1 222 ? 10.279 18.585 43.609 1.00 26.69 222 ALA A O 1
ATOM 1634 N N . SER A 1 223 ? 8.957 17.340 44.959 1.00 24.98 223 SER A N 1
ATOM 1635 C CA . SER A 1 223 ? 8.898 18.162 46.185 1.00 24.98 223 SER A CA 1
ATOM 1636 C C . SER A 1 223 ? 7.892 17.632 47.224 1.00 24.98 223 SER A C 1
ATOM 1638 O O . SER A 1 223 ? 6.731 17.388 46.922 1.00 24.98 223 SER A O 1
ATOM 1640 N N . SER A 1 224 ? 8.410 17.464 48.448 1.00 25.25 224 SER A N 1
ATOM 1641 C CA . SER A 1 224 ? 7.787 17.524 49.788 1.00 25.25 224 SER A CA 1
ATOM 1642 C C . SER A 1 224 ? 6.367 16.974 50.048 1.00 25.25 224 SER A C 1
ATOM 1644 O O . SER A 1 224 ? 5.363 17.582 49.697 1.00 25.25 224 SER A O 1
ATOM 1646 N N . THR A 1 225 ? 6.341 15.889 50.834 1.00 27.03 225 THR A N 1
ATOM 1647 C CA . THR A 1 225 ? 5.423 15.535 51.945 1.00 27.03 225 THR A CA 1
ATOM 1648 C C . THR A 1 225 ? 4.083 16.273 52.102 1.00 27.03 225 THR A C 1
ATOM 1650 O O . THR A 1 225 ? 4.067 17.425 52.530 1.00 27.03 225 THR A O 1
ATOM 1653 N N . THR A 1 226 ? 2.967 15.534 52.029 1.00 25.23 226 THR A N 1
ATOM 1654 C CA . THR A 1 226 ? 1.993 15.386 53.142 1.00 25.23 226 THR A CA 1
ATOM 1655 C C . THR A 1 226 ? 1.013 14.229 52.881 1.00 25.23 226 THR A C 1
ATOM 1657 O O . THR A 1 226 ? 0.455 14.091 51.800 1.00 25.23 226 THR A O 1
ATOM 1660 N N . THR A 1 227 ? 0.832 13.377 53.888 1.00 24.02 227 THR A N 1
ATOM 1661 C CA . THR A 1 227 ? -0.121 12.255 53.985 1.00 24.02 227 THR A CA 1
ATOM 1662 C C . THR A 1 227 ? -1.574 12.710 54.112 1.00 24.02 227 THR A C 1
ATOM 1664 O O . THR A 1 227 ? -1.835 13.522 54.992 1.00 24.02 227 THR A O 1
ATOM 1667 N N . VAL A 1 228 ? -2.508 12.058 53.401 1.00 24.33 228 VAL A N 1
ATOM 1668 C CA . VAL A 1 228 ? -3.850 11.683 53.907 1.00 24.33 228 VAL A CA 1
ATOM 1669 C C . VAL A 1 228 ? -4.299 10.382 53.222 1.00 24.33 228 VAL A C 1
ATOM 1671 O O . VAL A 1 228 ? -4.159 10.225 52.012 1.00 24.33 228 VAL A O 1
ATOM 1674 N N . ALA A 1 229 ? -4.807 9.443 54.020 1.00 23.06 229 ALA A N 1
ATOM 1675 C CA . ALA A 1 229 ? -5.324 8.138 53.621 1.00 23.06 229 ALA A CA 1
ATOM 1676 C C . ALA A 1 229 ? -6.828 8.178 53.303 1.00 23.06 229 ALA A C 1
ATOM 1678 O O . ALA A 1 229 ? -7.561 8.898 53.974 1.00 23.06 229 ALA A O 1
ATOM 1679 N N . SER A 1 230 ? -7.295 7.307 52.399 1.00 25.34 230 SER A N 1
ATOM 1680 C CA . SER A 1 230 ? -8.655 6.744 52.466 1.00 25.34 230 SER A CA 1
ATOM 1681 C C . SER A 1 230 ? -8.831 5.524 51.552 1.00 25.34 230 SER A C 1
ATOM 1683 O O . SER A 1 230 ? -8.384 5.497 50.410 1.00 25.34 230 SER A O 1
ATOM 1685 N N . THR A 1 231 ? -9.467 4.510 52.131 1.00 22.30 231 THR A N 1
ATOM 1686 C CA . THR A 1 231 ? -9.799 3.156 51.668 1.00 22.30 231 THR A CA 1
ATOM 1687 C C . THR A 1 231 ? -11.131 3.086 50.911 1.00 22.30 231 THR A C 1
ATOM 1689 O O . THR A 1 231 ? -11.977 3.945 51.139 1.00 22.30 231 THR A O 1
ATOM 1692 N N . THR A 1 232 ? -11.329 2.022 50.107 1.00 25.75 232 THR A N 1
ATOM 1693 C CA . THR A 1 232 ? -12.560 1.206 49.832 1.00 25.75 232 THR A CA 1
ATOM 1694 C C . THR A 1 232 ? -12.519 0.664 48.388 1.00 25.75 232 THR A C 1
ATOM 1696 O O . THR A 1 232 ? -12.384 1.427 47.443 1.00 25.75 232 THR A O 1
ATOM 1699 N N . THR A 1 233 ? -12.242 -0.627 48.165 1.00 24.06 233 THR A N 1
ATOM 1700 C CA . THR A 1 233 ? -13.122 -1.824 48.115 1.00 24.06 233 THR A CA 1
ATOM 1701 C C . THR A 1 233 ? -14.066 -1.930 46.907 1.00 24.06 233 THR A C 1
ATOM 1703 O O . THR A 1 233 ? -14.925 -1.091 46.672 1.00 24.06 233 THR A O 1
ATOM 1706 N N . VAL A 1 234 ? -13.852 -3.049 46.210 1.00 22.73 234 VAL A N 1
ATOM 1707 C CA . VAL A 1 234 ? -14.531 -3.713 45.086 1.00 22.73 234 VAL A CA 1
ATOM 1708 C C . VAL A 1 234 ? -16.005 -4.024 45.373 1.00 22.73 234 VAL A C 1
ATOM 1710 O O . VAL A 1 234 ? -16.298 -4.409 46.500 1.00 22.73 234 VAL A O 1
ATOM 1713 N N . ASP A 1 235 ? -16.884 -3.993 44.357 1.00 23.22 235 ASP A N 1
ATOM 1714 C CA . ASP A 1 235 ? -17.783 -5.135 44.111 1.00 23.22 235 ASP A CA 1
ATOM 1715 C C . ASP A 1 235 ? -18.346 -5.233 42.676 1.00 23.22 235 ASP A C 1
ATOM 1717 O O . ASP A 1 235 ? -18.238 -4.333 41.846 1.00 23.22 235 ASP A O 1
ATOM 1721 N N . SER A 1 236 ? -18.899 -6.414 42.440 1.00 23.86 236 SER A N 1
ATOM 1722 C CA . SER A 1 236 ? -19.003 -7.245 41.256 1.00 23.86 236 SER A CA 1
ATOM 1723 C C . SER A 1 236 ? -20.326 -7.123 40.478 1.00 23.86 236 SER A C 1
ATOM 1725 O O . SER A 1 236 ? -21.367 -6.775 41.019 1.00 23.86 236 SER A O 1
ATOM 1727 N N . THR A 1 237 ? -20.259 -7.561 39.212 1.00 23.81 237 THR A N 1
ATOM 1728 C CA . THR A 1 237 ? -21.245 -8.377 38.458 1.00 23.81 237 THR A CA 1
ATOM 1729 C C . THR A 1 237 ? -22.723 -7.973 38.378 1.00 23.81 237 THR A C 1
ATOM 1731 O O . THR A 1 237 ? -23.444 -7.997 39.368 1.00 23.81 237 THR A O 1
ATOM 1734 N N . THR A 1 238 ? -23.244 -7.899 37.145 1.00 26.56 238 THR A N 1
ATOM 1735 C CA . THR A 1 238 ? -24.395 -8.726 36.709 1.00 26.56 238 THR A CA 1
ATOM 1736 C C . THR A 1 238 ? -24.570 -8.704 35.184 1.00 26.56 238 THR A C 1
ATOM 1738 O O . THR A 1 238 ? -24.672 -7.659 34.550 1.00 26.56 238 THR A O 1
ATOM 1741 N N . THR A 1 239 ? -24.593 -9.897 34.594 1.00 22.27 239 THR A N 1
ATOM 1742 C CA . THR A 1 239 ? -25.151 -10.231 33.276 1.00 22.27 239 THR A CA 1
ATOM 1743 C C . THR A 1 239 ? -26.675 -10.368 33.375 1.00 22.27 239 THR A C 1
ATOM 1745 O O . THR A 1 239 ? -27.162 -10.668 34.460 1.00 22.27 239 THR A O 1
ATOM 1748 N N . VAL A 1 240 ? -27.411 -10.219 32.257 1.00 23.64 240 VAL A N 1
ATOM 1749 C CA . VAL A 1 240 ? -28.502 -11.127 31.813 1.00 23.64 240 VAL A CA 1
ATOM 1750 C C . VAL A 1 240 ? -29.179 -10.658 30.502 1.00 23.64 240 VAL A C 1
ATOM 1752 O O . VAL A 1 240 ? -29.496 -9.490 30.317 1.00 23.64 240 VAL A O 1
ATOM 1755 N N . ALA A 1 241 ? -29.431 -11.671 29.662 1.00 23.00 241 ALA A N 1
ATOM 1756 C CA . ALA A 1 241 ? -30.470 -11.883 28.642 1.00 23.00 241 ALA A CA 1
ATOM 1757 C C . ALA A 1 241 ? -30.524 -11.080 27.331 1.00 23.00 241 ALA A C 1
ATOM 1759 O O . ALA A 1 241 ? -31.005 -9.956 27.228 1.00 23.00 241 ALA A O 1
ATOM 1760 N N . SER A 1 242 ? -30.205 -11.842 26.286 1.00 21.98 242 SER A N 1
ATOM 1761 C CA . SER A 1 242 ? -30.630 -11.728 24.897 1.00 21.98 242 SER A CA 1
ATOM 1762 C C . SER A 1 242 ? -32.135 -11.987 24.727 1.00 21.98 242 SER A C 1
ATOM 1764 O O . SER A 1 242 ? -32.686 -12.896 25.346 1.00 21.98 242 SER A O 1
ATOM 1766 N N . THR A 1 243 ? -3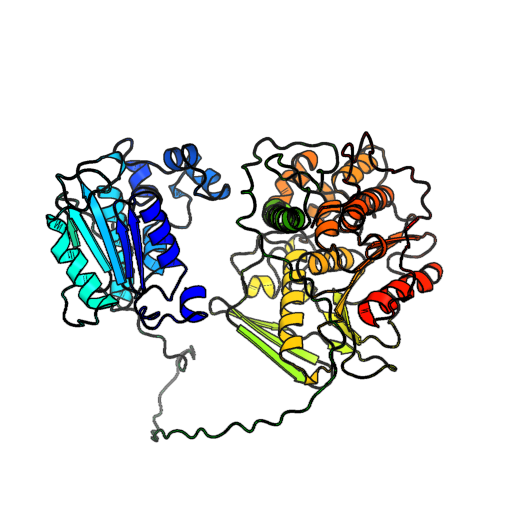2.777 -11.258 23.813 1.00 23.92 243 THR A N 1
ATOM 1767 C CA . THR A 1 243 ? -34.084 -11.611 23.239 1.00 23.92 243 THR A CA 1
ATOM 1768 C C . THR A 1 243 ? -33.984 -11.612 21.716 1.00 23.92 243 THR A C 1
ATOM 1770 O O . THR A 1 243 ? -33.496 -10.673 21.092 1.00 23.92 243 THR A O 1
ATOM 1773 N N . THR A 1 244 ? -34.392 -12.733 21.131 1.00 23.09 244 THR A N 1
ATOM 1774 C CA . THR A 1 244 ? -34.451 -13.024 19.701 1.00 23.09 244 THR A CA 1
ATOM 1775 C C . THR A 1 244 ? -35.815 -12.621 19.149 1.00 23.09 244 THR A C 1
ATOM 1777 O O . THR A 1 244 ? -36.843 -13.129 19.588 1.00 23.09 244 THR A O 1
ATOM 1780 N N . THR A 1 245 ? -35.830 -11.771 18.124 1.00 23.67 245 THR A N 1
ATOM 1781 C CA . THR A 1 245 ? -36.998 -11.557 17.258 1.00 23.67 245 THR A CA 1
ATOM 1782 C C . THR A 1 245 ? -36.601 -11.804 15.811 1.00 23.67 245 THR A C 1
ATOM 1784 O O . THR A 1 245 ? -35.735 -11.129 15.261 1.00 23.67 245 THR A O 1
ATOM 1787 N N . VAL A 1 246 ? -37.238 -12.816 15.224 1.00 24.48 246 VAL A N 1
ATOM 1788 C CA . VAL A 1 246 ? -37.142 -13.209 13.818 1.00 24.48 246 VAL A CA 1
ATOM 1789 C C . VAL A 1 246 ? -38.033 -12.275 13.002 1.00 24.48 246 VAL A C 1
ATOM 1791 O O . VAL A 1 246 ? -39.236 -12.212 13.242 1.00 24.48 246 VAL A O 1
ATOM 1794 N N . ALA A 1 247 ? -37.456 -11.576 12.026 1.00 24.08 247 ALA A N 1
ATOM 1795 C CA . ALA A 1 247 ? -38.196 -10.884 10.978 1.00 24.08 247 ALA A CA 1
ATOM 1796 C C . ALA A 1 247 ? -37.620 -11.295 9.620 1.00 24.08 247 ALA A C 1
ATOM 1798 O O . ALA A 1 247 ? -36.444 -11.085 9.329 1.00 24.08 247 ALA A O 1
ATOM 1799 N N . SER A 1 248 ? -38.465 -11.943 8.825 1.00 25.02 248 SER A N 1
ATOM 1800 C CA . SER A 1 248 ? -38.183 -12.432 7.482 1.00 25.02 248 SER A CA 1
ATOM 1801 C C . SER A 1 248 ? -38.023 -11.266 6.507 1.00 25.02 248 SER A C 1
ATOM 1803 O O . SER A 1 248 ? -38.951 -10.482 6.320 1.00 25.02 248 SER A O 1
ATOM 1805 N N . THR A 1 249 ? -36.873 -11.178 5.844 1.00 24.19 249 THR A N 1
ATOM 1806 C CA . THR A 1 249 ? -36.660 -10.302 4.689 1.00 24.19 249 THR A CA 1
ATOM 1807 C C . THR A 1 249 ? -36.094 -11.112 3.529 1.00 24.19 249 THR A C 1
ATOM 1809 O O . THR A 1 249 ? -35.099 -11.824 3.638 1.00 24.19 249 THR A O 1
ATOM 1812 N N . THR A 1 250 ? -36.803 -11.024 2.411 1.00 23.67 250 THR A N 1
ATOM 1813 C CA . THR A 1 250 ? -36.454 -11.539 1.088 1.00 23.67 250 THR A CA 1
ATOM 1814 C C . THR A 1 250 ? -35.058 -11.085 0.666 1.00 23.67 250 THR A C 1
ATOM 1816 O O . THR A 1 250 ? -34.777 -9.891 0.562 1.00 23.67 250 THR A O 1
ATOM 1819 N N . THR A 1 251 ? -34.192 -12.060 0.409 1.00 22.59 251 THR A N 1
ATOM 1820 C CA . THR A 1 251 ? -32.813 -11.913 -0.052 1.00 22.59 251 THR A CA 1
ATOM 1821 C C . THR A 1 251 ? -32.757 -11.367 -1.479 1.00 22.59 251 THR A C 1
ATOM 1823 O O . THR A 1 251 ? -33.052 -12.066 -2.445 1.00 22.59 251 THR A O 1
ATOM 1826 N N . VAL A 1 252 ? -32.309 -10.120 -1.623 1.00 25.09 252 VAL A N 1
ATOM 1827 C CA . VAL A 1 252 ? -31.675 -9.642 -2.857 1.00 25.09 252 VAL A CA 1
ATOM 1828 C C . VAL A 1 252 ? -30.247 -10.180 -2.846 1.00 25.09 252 VAL A C 1
ATOM 1830 O O . VAL A 1 252 ? -29.499 -9.938 -1.898 1.00 25.09 252 VAL A O 1
ATOM 1833 N N . ALA A 1 253 ? -29.890 -10.953 -3.869 1.00 23.95 253 ALA A N 1
ATOM 1834 C CA . ALA A 1 253 ? -28.572 -11.551 -4.026 1.00 23.95 253 ALA A CA 1
ATOM 1835 C C . ALA A 1 253 ? -27.483 -10.465 -4.077 1.00 23.95 253 ALA A C 1
ATOM 1837 O O . ALA A 1 253 ? -27.235 -9.836 -5.102 1.00 23.95 253 ALA A O 1
ATOM 1838 N N . SER A 1 254 ? -26.828 -10.256 -2.939 1.00 24.31 254 SER A N 1
ATOM 1839 C CA . SER A 1 254 ? -25.522 -9.622 -2.846 1.00 24.31 254 SER A CA 1
ATOM 1840 C C . SER A 1 254 ? -24.509 -10.619 -3.396 1.00 24.31 254 SER A C 1
ATOM 1842 O O . SER A 1 254 ? -24.175 -11.591 -2.720 1.00 24.31 254 SER A O 1
ATOM 1844 N N . THR A 1 255 ? -24.007 -10.392 -4.607 1.00 23.95 255 THR A N 1
ATOM 1845 C CA . THR A 1 255 ? -22.783 -11.037 -5.087 1.00 23.95 255 THR A CA 1
ATOM 1846 C C . THR A 1 255 ? -21.613 -10.545 -4.238 1.00 23.95 255 THR A C 1
ATOM 1848 O O . THR A 1 255 ? -20.871 -9.645 -4.621 1.00 23.95 255 THR A O 1
ATOM 1851 N N . THR A 1 256 ? -21.454 -11.127 -3.051 1.00 24.14 256 THR A N 1
ATOM 1852 C CA . THR A 1 256 ? -20.157 -11.206 -2.396 1.00 24.14 256 THR A CA 1
ATOM 1853 C C . THR A 1 256 ? -19.311 -12.104 -3.282 1.00 24.14 256 THR A C 1
ATOM 1855 O O . THR A 1 256 ? -19.432 -13.328 -3.228 1.00 24.14 256 THR A O 1
ATOM 1858 N N . THR A 1 257 ? -18.475 -11.515 -4.132 1.00 27.09 257 THR A N 1
ATOM 1859 C CA . THR A 1 257 ? -17.291 -12.209 -4.633 1.00 27.09 257 THR A CA 1
ATOM 1860 C C . THR A 1 257 ? -16.446 -12.561 -3.417 1.00 27.09 257 THR A C 1
ATOM 1862 O O . THR A 1 257 ? -15.636 -11.771 -2.943 1.00 27.09 257 THR A O 1
ATOM 1865 N N . SER A 1 258 ? -16.714 -13.746 -2.874 1.00 28.30 258 SER A N 1
ATOM 1866 C CA . SER A 1 258 ? -15.778 -14.529 -2.088 1.00 28.30 258 SER A CA 1
ATOM 1867 C C . SER A 1 258 ? -14.527 -14.673 -2.946 1.00 28.30 258 SER A C 1
ATOM 1869 O O . SER A 1 258 ? -14.463 -15.539 -3.816 1.00 28.30 258 SER A O 1
ATOM 1871 N N . THR A 1 259 ? -13.548 -13.796 -2.747 1.00 33.09 259 THR A N 1
ATOM 1872 C CA . THR A 1 259 ? -12.185 -14.052 -3.198 1.00 33.09 259 THR A CA 1
ATOM 1873 C C . THR A 1 259 ? -11.713 -15.277 -2.432 1.00 33.09 259 THR A C 1
ATOM 1875 O O . THR A 1 259 ? -11.383 -15.180 -1.251 1.00 33.09 259 THR A O 1
ATOM 1878 N N . ALA A 1 260 ? -11.769 -16.441 -3.078 1.00 31.61 260 ALA A N 1
ATOM 1879 C CA . ALA A 1 260 ? -11.117 -17.641 -2.592 1.00 31.61 260 ALA A CA 1
ATOM 1880 C C . ALA A 1 260 ? -9.652 -17.288 -2.318 1.00 31.61 260 ALA A C 1
ATOM 1882 O O . ALA A 1 260 ? -8.932 -16.894 -3.232 1.00 31.61 260 ALA A O 1
ATOM 1883 N N . THR A 1 261 ? -9.229 -17.357 -1.056 1.00 33.56 261 THR A N 1
ATOM 1884 C CA . THR A 1 261 ? -7.818 -17.241 -0.690 1.00 33.56 261 THR A CA 1
ATOM 1885 C C . THR A 1 261 ? -7.108 -18.455 -1.290 1.00 33.56 261 THR A C 1
ATOM 1887 O O . THR A 1 261 ? -7.424 -19.577 -0.887 1.00 33.56 261 THR A O 1
ATOM 1890 N N . PRO A 1 262 ? -6.217 -18.282 -2.278 1.00 38.75 262 PRO A N 1
ATOM 1891 C CA . PRO A 1 262 ? -5.589 -19.410 -2.943 1.00 38.75 262 PRO A CA 1
ATOM 1892 C C . PRO A 1 262 ? -4.709 -20.207 -1.979 1.00 38.75 262 PRO A C 1
ATOM 1894 O O . PRO A 1 262 ? -4.084 -19.673 -1.060 1.00 38.75 262 PRO A O 1
ATOM 1897 N N . THR A 1 263 ? -4.653 -21.508 -2.240 1.00 48.41 263 THR A N 1
ATOM 1898 C CA . THR A 1 263 ? -3.672 -22.460 -1.728 1.00 48.41 263 THR A CA 1
ATOM 1899 C C . THR A 1 263 ? -2.264 -21.931 -2.034 1.00 48.41 263 THR A C 1
ATOM 1901 O O . THR A 1 263 ? -1.828 -22.032 -3.167 1.00 48.41 263 THR A O 1
ATOM 1904 N N . ALA A 1 264 ? -1.601 -21.310 -1.049 1.00 69.81 264 ALA A N 1
ATOM 1905 C CA . ALA A 1 264 ? -0.231 -20.765 -1.073 1.00 69.81 264 ALA A CA 1
ATOM 1906 C C . ALA A 1 264 ? 0.214 -20.054 -2.379 1.00 69.81 264 ALA A C 1
ATOM 1908 O O . ALA A 1 264 ? 0.608 -20.686 -3.355 1.00 69.81 264 ALA A O 1
ATOM 1909 N N . CYS A 1 265 ? 0.244 -18.716 -2.367 1.00 82.56 265 CYS A N 1
ATOM 1910 C CA . CYS A 1 265 ? 0.791 -17.932 -3.479 1.00 82.56 265 CYS A CA 1
ATOM 1911 C C . CYS A 1 265 ? 2.268 -18.260 -3.779 1.00 82.56 265 CYS A C 1
ATOM 1913 O O . CYS A 1 265 ? 3.009 -18.591 -2.848 1.00 82.56 265 CYS A O 1
ATOM 1915 N N . PRO A 1 266 ? 2.721 -18.122 -5.044 1.00 82.25 266 PRO A N 1
ATOM 1916 C CA . PRO A 1 266 ? 4.126 -18.303 -5.399 1.00 82.25 266 PRO A CA 1
ATOM 1917 C C . PRO A 1 266 ? 5.054 -17.435 -4.544 1.00 82.25 266 PRO A C 1
ATOM 1919 O O . PRO A 1 266 ? 4.747 -16.277 -4.254 1.00 82.25 266 PRO A O 1
ATOM 1922 N N . ALA A 1 267 ? 6.199 -17.992 -4.152 1.00 77.81 267 ALA A N 1
ATOM 1923 C CA . ALA A 1 267 ? 7.234 -17.228 -3.470 1.00 77.81 267 ALA A CA 1
ATOM 1924 C C . ALA A 1 267 ? 7.878 -16.224 -4.436 1.00 77.81 267 ALA A C 1
ATOM 1926 O O . ALA A 1 267 ? 8.133 -16.543 -5.599 1.00 77.81 267 ALA A O 1
ATOM 1927 N N . ILE A 1 268 ? 8.187 -15.030 -3.932 1.00 81.38 268 ILE A N 1
ATOM 1928 C CA . ILE A 1 268 ? 8.882 -13.998 -4.703 1.00 81.38 268 ILE A CA 1
ATOM 1929 C C . ILE A 1 268 ? 10.368 -14.384 -4.776 1.00 81.38 268 ILE A C 1
ATOM 1931 O O . ILE A 1 268 ? 11.004 -14.503 -3.723 1.00 81.38 268 ILE A O 1
ATOM 1935 N N . PRO A 1 269 ? 10.944 -14.605 -5.971 1.00 78.00 269 PRO A N 1
ATOM 1936 C CA . PRO A 1 269 ? 12.358 -14.931 -6.101 1.00 78.00 269 PRO A CA 1
ATOM 1937 C C . PRO A 1 269 ? 13.244 -13.729 -5.756 1.00 78.00 269 PRO A C 1
ATOM 1939 O O . PRO A 1 269 ? 12.809 -12.578 -5.730 1.00 78.00 269 PRO A O 1
ATOM 1942 N N . VAL A 1 270 ? 14.532 -13.993 -5.554 1.00 72.44 270 VAL A N 1
ATOM 1943 C CA . VAL A 1 270 ? 15.539 -12.938 -5.412 1.00 72.44 270 VAL A CA 1
ATOM 1944 C C . VAL A 1 270 ? 15.799 -12.294 -6.777 1.00 72.44 270 VAL A C 1
ATOM 1946 O O . VAL A 1 270 ? 16.210 -12.971 -7.714 1.00 72.44 270 VAL A O 1
ATOM 1949 N N . LEU A 1 271 ? 15.597 -10.980 -6.890 1.00 79.44 271 LEU A N 1
ATOM 1950 C CA . LEU A 1 271 ? 15.677 -10.236 -8.155 1.00 79.44 271 LEU A CA 1
ATOM 1951 C C . LEU A 1 271 ? 16.986 -9.438 -8.316 1.00 79.44 271 LEU A C 1
ATOM 1953 O O . LEU A 1 271 ? 16.982 -8.315 -8.808 1.00 79.44 271 LEU A O 1
ATOM 1957 N N . THR A 1 272 ? 18.130 -10.006 -7.917 1.00 72.81 272 THR A N 1
ATOM 1958 C CA . THR A 1 272 ? 19.442 -9.313 -7.914 1.00 72.81 272 THR A CA 1
ATOM 1959 C C . THR A 1 272 ? 19.935 -8.869 -9.294 1.00 72.81 272 THR A C 1
ATOM 1961 O O . THR A 1 272 ? 20.730 -7.935 -9.381 1.00 72.81 272 THR A O 1
ATOM 1964 N N . SER A 1 273 ? 19.478 -9.514 -10.369 1.00 78.38 273 SER A N 1
ATOM 1965 C CA . SER A 1 273 ? 19.850 -9.203 -11.756 1.00 78.38 273 SER A CA 1
ATOM 1966 C C . SER A 1 273 ? 18.689 -8.668 -12.599 1.00 78.38 273 SER A C 1
ATOM 1968 O O . SER A 1 273 ? 18.823 -8.572 -13.821 1.00 78.38 273 SER A O 1
ATOM 1970 N N . TYR A 1 274 ? 17.552 -8.320 -11.983 1.00 89.31 274 TYR A N 1
ATOM 1971 C CA . TYR A 1 274 ? 16.396 -7.841 -12.735 1.00 89.31 274 TYR A CA 1
ATOM 1972 C C . TYR A 1 274 ? 16.730 -6.552 -13.495 1.00 89.31 274 TYR A C 1
ATOM 1974 O O . TYR A 1 274 ? 17.270 -5.590 -12.949 1.00 89.31 274 TYR A O 1
ATOM 1982 N N . SER A 1 275 ? 16.390 -6.539 -14.780 1.00 92.75 275 SER A N 1
ATOM 1983 C CA . SER A 1 275 ? 16.463 -5.362 -15.633 1.00 92.75 275 SER A CA 1
ATOM 1984 C C . SER A 1 275 ? 15.471 -5.521 -16.774 1.00 92.75 275 SER A C 1
ATOM 1986 O O . SER A 1 275 ? 15.489 -6.521 -17.489 1.00 92.75 275 SER A O 1
ATOM 1988 N N . ASN A 1 276 ? 14.603 -4.533 -16.946 1.00 93.81 276 ASN A N 1
ATOM 1989 C CA . ASN A 1 276 ? 13.626 -4.490 -18.020 1.00 93.81 276 ASN A CA 1
ATOM 1990 C C . ASN A 1 276 ? 13.420 -3.041 -18.465 1.00 93.81 276 ASN A C 1
ATOM 1992 O O . ASN A 1 276 ? 13.057 -2.188 -17.654 1.00 93.81 276 ASN A O 1
ATOM 1996 N N . THR A 1 277 ? 13.661 -2.768 -19.745 1.00 95.44 277 THR A N 1
ATOM 1997 C CA . THR A 1 277 ? 13.467 -1.444 -20.356 1.00 95.44 277 THR A CA 1
ATOM 1998 C C . THR A 1 277 ? 12.008 -1.169 -20.721 1.00 95.44 277 THR A C 1
ATOM 2000 O O . THR A 1 277 ? 11.629 -0.010 -20.855 1.00 95.44 277 THR A O 1
ATOM 2003 N N . ALA A 1 278 ? 11.197 -2.218 -20.880 1.00 97.62 278 ALA A N 1
ATOM 2004 C CA . ALA A 1 278 ? 9.756 -2.122 -21.064 1.00 97.62 278 ALA A CA 1
ATOM 2005 C C . ALA A 1 278 ? 9.029 -2.150 -19.709 1.00 97.62 278 ALA A C 1
ATOM 2007 O O . ALA A 1 278 ? 9.615 -2.462 -18.669 1.00 97.62 278 ALA A O 1
ATOM 2008 N N . LEU A 1 279 ? 7.731 -1.855 -19.721 1.00 98.38 279 LEU A N 1
ATOM 2009 C CA . LEU A 1 279 ? 6.865 -1.986 -18.557 1.00 98.38 279 LEU A CA 1
ATOM 2010 C C . LEU A 1 279 ? 6.760 -3.468 -18.142 1.00 98.38 279 LEU A C 1
ATOM 2012 O O . LEU A 1 279 ? 6.464 -4.316 -18.994 1.00 98.38 279 LEU A O 1
ATOM 2016 N N . PRO A 1 280 ? 6.977 -3.797 -16.852 1.00 98.25 280 PRO A N 1
ATOM 2017 C CA . PRO A 1 280 ? 6.800 -5.151 -16.329 1.00 98.25 280 PRO A CA 1
ATOM 2018 C C . PRO A 1 280 ? 5.435 -5.760 -16.688 1.00 98.25 280 PRO A C 1
ATOM 2020 O O . PRO A 1 280 ? 4.404 -5.101 -16.565 1.00 98.25 280 PRO A O 1
ATOM 2023 N N . ASP A 1 281 ? 5.413 -7.023 -17.115 1.00 98.44 281 ASP A N 1
ATOM 2024 C CA . ASP A 1 281 ? 4.181 -7.723 -17.504 1.00 98.44 281 ASP A CA 1
ATOM 2025 C C . ASP A 1 281 ? 3.265 -7.950 -16.278 1.00 98.44 281 ASP A C 1
ATOM 2027 O O . ASP A 1 281 ? 3.687 -8.599 -15.308 1.00 98.44 281 ASP A O 1
ATOM 2031 N N . PRO A 1 282 ? 2.011 -7.452 -16.279 1.00 98.19 282 PRO A N 1
ATOM 2032 C CA . PRO A 1 282 ? 1.062 -7.735 -15.205 1.00 98.19 282 PRO A CA 1
ATOM 2033 C C . PRO A 1 282 ? 0.740 -9.226 -15.071 1.00 98.19 282 PRO A C 1
ATOM 2035 O O . PRO A 1 282 ? 0.423 -9.676 -13.973 1.00 98.19 282 PRO A O 1
ATOM 2038 N N . PHE A 1 283 ? 0.858 -9.996 -16.157 1.00 98.06 283 PHE A N 1
ATOM 2039 C CA . PHE A 1 283 ? 0.409 -11.385 -16.254 1.00 98.06 283 PHE A CA 1
ATOM 2040 C C . PHE A 1 283 ? 1.540 -12.416 -16.151 1.00 98.06 283 PHE A C 1
ATOM 2042 O O . PHE A 1 283 ? 1.376 -13.581 -16.526 1.00 98.06 283 PHE A O 1
ATOM 2049 N N . THR A 1 284 ? 2.686 -12.003 -15.613 1.00 97.00 284 THR A N 1
ATOM 2050 C CA . THR A 1 284 ? 3.815 -12.877 -15.294 1.00 97.00 284 THR A CA 1
ATOM 2051 C C . THR A 1 284 ? 4.292 -12.572 -13.877 1.00 97.00 284 THR A C 1
ATOM 2053 O O . THR A 1 284 ? 4.600 -11.423 -13.566 1.00 97.00 284 THR A O 1
ATOM 2056 N N . PHE A 1 285 ? 4.341 -13.586 -13.012 1.00 94.38 285 PHE A N 1
ATOM 2057 C CA . PHE A 1 285 ? 4.949 -13.481 -11.685 1.00 94.38 285 PHE A CA 1
ATOM 2058 C C . PHE A 1 285 ? 6.443 -13.172 -11.799 1.00 94.38 285 PHE A C 1
ATOM 2060 O O . PHE A 1 285 ? 7.076 -13.493 -12.806 1.00 94.38 285 PHE A O 1
ATOM 2067 N N . ALA A 1 286 ? 7.049 -12.630 -10.745 1.00 88.50 286 ALA A N 1
ATOM 2068 C CA . ALA A 1 286 ? 8.493 -12.391 -10.711 1.00 88.50 286 ALA A CA 1
ATOM 2069 C C . ALA A 1 286 ? 9.314 -13.682 -10.933 1.00 88.50 286 ALA A C 1
ATOM 2071 O O . ALA A 1 286 ? 10.402 -13.632 -11.502 1.00 88.50 286 ALA A O 1
ATOM 2072 N N . GLY A 1 287 ? 8.769 -14.845 -10.546 1.00 85.38 287 GLY A N 1
ATOM 2073 C CA . GLY A 1 287 ? 9.336 -16.176 -10.819 1.00 85.38 287 GLY A CA 1
ATOM 2074 C C . GLY A 1 287 ? 9.165 -16.692 -12.253 1.00 85.38 287 GLY A C 1
ATOM 2075 O O . GLY A 1 287 ? 9.635 -17.783 -12.561 1.00 85.38 287 GLY A O 1
ATOM 2076 N N . GLY A 1 288 ? 8.488 -15.947 -13.131 1.00 91.25 288 GLY A N 1
ATOM 2077 C CA . GLY A 1 288 ? 8.290 -16.292 -14.541 1.00 91.25 288 GLY A CA 1
ATOM 2078 C C . GLY A 1 288 ? 7.038 -17.121 -14.848 1.00 91.25 288 GLY A C 1
ATOM 2079 O O . GLY A 1 288 ? 6.684 -17.263 -16.020 1.00 91.25 288 GLY A O 1
ATOM 2080 N N . SER A 1 289 ? 6.331 -17.640 -13.837 1.00 92.94 289 SER A N 1
ATOM 2081 C CA . SER A 1 289 ? 5.036 -18.301 -14.041 1.00 92.94 289 SER A CA 1
ATOM 2082 C C . SER A 1 289 ? 3.975 -17.307 -14.528 1.00 92.94 289 SER A C 1
ATOM 2084 O O . SER A 1 289 ? 4.032 -16.111 -14.239 1.00 92.94 289 SER A O 1
ATOM 2086 N N . LYS A 1 290 ? 3.000 -17.795 -15.299 1.00 95.31 290 LYS A N 1
ATOM 2087 C CA . LYS A 1 290 ? 1.929 -16.963 -15.862 1.00 95.31 290 LYS A CA 1
ATOM 2088 C C . LYS A 1 290 ? 0.764 -16.801 -14.893 1.00 95.31 290 LYS A C 1
ATOM 2090 O O . LYS A 1 290 ? 0.448 -17.713 -14.138 1.00 95.31 290 LYS A O 1
ATOM 2095 N N . VAL A 1 291 ? 0.115 -15.644 -14.969 1.00 93.62 291 VAL A N 1
ATOM 2096 C CA . VAL A 1 291 ? -1.155 -15.346 -14.302 1.00 93.62 291 VAL A CA 1
ATOM 2097 C C . VAL A 1 291 ? -2.271 -15.702 -15.276 1.00 93.62 291 VAL A C 1
ATOM 2099 O O . VAL A 1 291 ? -2.456 -15.008 -16.276 1.00 93.62 291 VAL A O 1
ATOM 2102 N N . VAL A 1 292 ? -2.981 -16.801 -15.024 1.00 93.00 292 VAL A N 1
ATOM 2103 C CA . VAL A 1 292 ? -3.999 -17.335 -15.951 1.00 93.00 292 VAL A CA 1
ATOM 2104 C C . VAL A 1 292 ? -5.388 -17.440 -15.320 1.00 93.00 292 VAL A C 1
ATOM 2106 O O . VAL A 1 292 ? -6.391 -17.489 -16.039 1.00 93.00 292 VAL A O 1
ATOM 2109 N N . THR A 1 293 ? -5.462 -17.412 -13.989 1.00 92.19 293 THR A N 1
ATOM 2110 C CA . THR A 1 293 ? -6.710 -17.410 -13.222 1.00 92.19 293 THR A CA 1
ATOM 2111 C C . THR A 1 293 ? -6.916 -16.117 -12.426 1.00 92.19 293 THR A C 1
ATOM 2113 O O . THR A 1 293 ? -5.988 -15.349 -12.162 1.00 92.19 293 THR A O 1
ATOM 2116 N N . THR A 1 294 ? -8.153 -15.867 -11.999 1.00 88.62 294 THR A N 1
ATOM 2117 C CA . THR A 1 294 ? -8.478 -14.771 -11.071 1.00 88.62 294 THR A CA 1
ATOM 2118 C C . THR A 1 294 ? -7.849 -14.979 -9.686 1.00 88.62 294 THR A C 1
ATOM 2120 O O . THR A 1 294 ? -7.484 -14.004 -9.023 1.00 88.62 294 THR A O 1
ATOM 2123 N N . ALA A 1 295 ? -7.639 -16.234 -9.275 1.00 88.25 295 ALA A N 1
ATOM 2124 C CA . ALA A 1 295 ? -6.885 -16.587 -8.075 1.00 88.25 295 ALA A CA 1
ATOM 2125 C C . ALA A 1 295 ? -5.386 -16.260 -8.222 1.00 88.25 295 ALA A C 1
ATOM 2127 O O . ALA A 1 295 ? -4.789 -15.693 -7.304 1.00 88.25 295 ALA A O 1
ATOM 2128 N N . ASP A 1 296 ? -4.796 -16.509 -9.398 1.00 93.38 296 ASP A N 1
ATOM 2129 C CA . ASP A 1 296 ? -3.423 -16.088 -9.699 1.00 93.38 296 ASP A CA 1
ATOM 2130 C C . ASP A 1 296 ? -3.301 -14.571 -9.630 1.00 93.38 296 ASP A C 1
ATOM 2132 O O . ASP A 1 296 ? -2.318 -14.060 -9.102 1.00 93.38 296 ASP A O 1
ATOM 2136 N N . TRP A 1 297 ? -4.302 -13.831 -10.121 1.00 95.06 297 TRP A N 1
ATOM 2137 C CA . TRP A 1 297 ? -4.296 -12.375 -10.018 1.00 95.06 297 TRP A CA 1
ATOM 2138 C C . TRP A 1 297 ? -4.294 -11.904 -8.562 1.00 95.06 297 TRP A C 1
ATOM 2140 O O . TRP A 1 297 ? -3.562 -10.974 -8.227 1.00 95.06 297 TRP A O 1
ATOM 2150 N N . ALA A 1 298 ? -5.049 -12.554 -7.672 1.00 88.38 298 ALA A N 1
ATOM 2151 C CA . ALA A 1 298 ? -5.001 -12.234 -6.247 1.00 88.38 298 ALA A CA 1
ATOM 2152 C C . ALA A 1 298 ? -3.582 -12.421 -5.673 1.00 88.38 298 ALA A C 1
ATOM 2154 O O . ALA A 1 298 ? -3.092 -11.547 -4.952 1.00 88.38 298 ALA A O 1
ATOM 2155 N N . CYS A 1 299 ? -2.889 -13.498 -6.057 1.00 90.75 299 CYS A N 1
ATOM 2156 C CA . CYS A 1 299 ? -1.490 -13.717 -5.688 1.00 90.75 299 CYS A CA 1
ATOM 2157 C C . CYS A 1 299 ? -0.534 -12.709 -6.327 1.00 90.75 299 CYS A C 1
ATOM 2159 O O . CYS A 1 299 ? 0.351 -12.186 -5.654 1.00 90.75 299 CYS A O 1
ATOM 2161 N N . ARG A 1 300 ? -0.718 -12.388 -7.608 1.00 96.81 300 ARG A N 1
ATOM 2162 C CA . ARG A 1 300 ? 0.103 -11.410 -8.321 1.00 96.81 300 ARG A CA 1
ATOM 2163 C C . ARG A 1 300 ? -0.062 -10.019 -7.727 1.00 96.81 300 ARG A C 1
ATOM 2165 O O . ARG A 1 300 ? 0.924 -9.317 -7.552 1.00 96.81 300 ARG A O 1
ATOM 2172 N N . ARG A 1 301 ? -1.279 -9.632 -7.343 1.00 96.62 301 ARG A N 1
ATOM 2173 C CA . ARG A 1 301 ? -1.553 -8.382 -6.625 1.00 96.62 301 ARG A CA 1
ATOM 2174 C C . ARG A 1 301 ? -0.826 -8.335 -5.278 1.00 96.62 301 ARG A C 1
ATOM 2176 O O . ARG A 1 301 ? -0.311 -7.279 -4.917 1.00 96.62 301 ARG A O 1
ATOM 2183 N N . ALA A 1 302 ? -0.765 -9.452 -4.550 1.00 90.31 302 ALA A N 1
ATOM 2184 C CA . ALA A 1 302 ? 0.010 -9.544 -3.312 1.00 90.31 302 ALA A CA 1
ATOM 2185 C C . ALA A 1 302 ? 1.523 -9.424 -3.575 1.00 90.31 302 ALA A C 1
ATOM 2187 O O . ALA A 1 302 ? 2.187 -8.642 -2.901 1.00 90.31 302 ALA A O 1
ATOM 2188 N N . GLU A 1 303 ? 2.050 -10.103 -4.599 1.00 94.62 303 GLU A N 1
ATOM 2189 C CA . GLU A 1 303 ? 3.451 -9.971 -5.026 1.00 94.62 303 GLU A CA 1
ATOM 2190 C C . GLU A 1 303 ? 3.793 -8.523 -5.412 1.00 94.62 303 GLU A C 1
ATOM 2192 O O . GLU A 1 303 ? 4.774 -7.974 -4.918 1.00 94.62 303 GLU A O 1
ATOM 2197 N N . ILE A 1 304 ? 2.952 -7.866 -6.219 1.00 98.12 304 ILE A N 1
ATOM 2198 C CA . ILE A 1 304 ? 3.102 -6.451 -6.594 1.00 98.12 304 ILE A CA 1
ATOM 2199 C C . ILE A 1 304 ? 3.117 -5.560 -5.347 1.00 98.12 304 ILE A C 1
ATOM 2201 O O . ILE A 1 304 ? 3.967 -4.680 -5.236 1.00 98.12 304 ILE A O 1
ATOM 2205 N N . SER A 1 305 ? 2.217 -5.803 -4.387 1.00 95.25 305 SER A N 1
ATOM 2206 C CA . SER A 1 305 ? 2.180 -5.062 -3.123 1.00 95.25 305 SER A CA 1
ATOM 2207 C C . SER A 1 305 ? 3.481 -5.202 -2.334 1.00 95.25 305 SER A C 1
ATOM 2209 O O . SER A 1 305 ? 3.969 -4.216 -1.782 1.00 95.25 305 SER A O 1
ATOM 2211 N N . THR A 1 306 ? 4.050 -6.407 -2.271 1.00 91.75 306 THR A N 1
ATOM 2212 C CA . THR A 1 306 ? 5.328 -6.650 -1.595 1.00 91.75 306 THR A CA 1
ATOM 2213 C C . THR A 1 306 ? 6.486 -5.973 -2.322 1.00 91.75 306 THR A C 1
ATOM 2215 O O . THR A 1 306 ? 7.295 -5.319 -1.670 1.00 91.75 306 THR A O 1
ATOM 2218 N N . LEU A 1 307 ? 6.551 -6.070 -3.652 1.00 94.44 307 LEU A N 1
ATOM 2219 C CA . LEU A 1 307 ? 7.596 -5.421 -4.450 1.00 94.44 307 LEU A CA 1
ATOM 2220 C C . LEU A 1 307 ? 7.543 -3.892 -4.316 1.00 94.44 307 LEU A C 1
ATOM 2222 O O . LEU A 1 307 ? 8.563 -3.273 -4.035 1.00 94.44 307 LEU A O 1
ATOM 2226 N N . LEU A 1 308 ? 6.355 -3.283 -4.409 1.00 97.94 308 LEU A N 1
ATOM 2227 C CA . LEU A 1 308 ? 6.181 -1.843 -4.184 1.00 97.94 308 LEU A CA 1
ATOM 2228 C C . LEU A 1 308 ? 6.647 -1.421 -2.788 1.00 97.94 308 LEU A C 1
ATOM 2230 O O . LEU A 1 308 ? 7.330 -0.415 -2.655 1.00 97.94 308 LEU A O 1
ATOM 2234 N N . GLN A 1 309 ? 6.312 -2.176 -1.739 1.00 95.25 309 GLN A N 1
ATOM 2235 C CA . GLN A 1 309 ? 6.751 -1.852 -0.377 1.00 95.25 309 GLN A CA 1
ATOM 2236 C C . GLN A 1 309 ? 8.266 -1.989 -0.193 1.00 95.25 309 GLN A C 1
ATOM 2238 O O . GLN A 1 309 ? 8.885 -1.119 0.417 1.00 95.25 309 GLN A O 1
ATOM 2243 N N . ASN A 1 310 ? 8.867 -3.051 -0.732 1.00 90.06 310 ASN A N 1
ATOM 2244 C CA . ASN A 1 310 ? 10.303 -3.294 -0.618 1.00 90.06 310 ASN A CA 1
ATOM 2245 C C . ASN A 1 310 ? 11.118 -2.244 -1.382 1.00 90.06 310 ASN A C 1
ATOM 2247 O O . ASN A 1 310 ? 12.081 -1.687 -0.848 1.00 90.06 310 ASN A O 1
ATOM 2251 N N . ASP A 1 311 ? 10.718 -1.966 -2.620 1.00 93.56 311 ASP A N 1
ATOM 2252 C CA . ASP A 1 311 ? 11.576 -1.288 -3.586 1.00 93.56 311 ASP A CA 1
ATOM 2253 C C . ASP A 1 311 ? 11.212 0.186 -3.804 1.00 93.56 311 ASP A C 1
ATOM 2255 O O . ASP A 1 311 ? 12.056 0.932 -4.296 1.00 93.56 311 ASP A O 1
ATOM 2259 N N . GLU A 1 312 ? 10.004 0.631 -3.427 1.00 98.12 312 GLU A N 1
ATOM 2260 C CA . GLU A 1 312 ? 9.533 1.992 -3.724 1.00 98.12 312 GLU A CA 1
ATOM 2261 C C . GLU A 1 312 ? 8.900 2.740 -2.541 1.00 98.12 312 GLU A C 1
ATOM 2263 O O . GLU A 1 312 ? 9.287 3.865 -2.253 1.00 98.12 312 GLU A O 1
ATOM 2268 N N . LEU A 1 313 ? 7.914 2.168 -1.848 1.00 97.81 313 LEU A N 1
ATOM 2269 C CA . LEU A 1 313 ? 7.052 2.894 -0.904 1.00 97.81 313 LEU A CA 1
ATOM 2270 C C . LEU A 1 313 ? 7.514 2.791 0.557 1.00 97.81 313 LEU A C 1
ATOM 2272 O O . LEU A 1 313 ? 7.233 3.684 1.361 1.00 97.81 313 LEU A O 1
ATOM 2276 N N . GLY A 1 314 ? 8.230 1.723 0.908 1.00 92.00 314 GLY A N 1
ATOM 2277 C CA . GLY A 1 314 ? 8.504 1.322 2.287 1.00 92.00 314 GLY A CA 1
ATOM 2278 C C . GLY A 1 314 ? 7.455 0.358 2.849 1.00 92.00 314 GLY A C 1
ATOM 2279 O O . GLY A 1 314 ? 6.404 0.120 2.255 1.00 92.00 314 GLY A O 1
ATOM 2280 N N . MET A 1 315 ? 7.744 -0.206 4.022 1.00 88.50 315 MET A N 1
ATOM 2281 C CA . MET A 1 315 ? 6.936 -1.277 4.609 1.00 88.50 315 MET A CA 1
ATOM 2282 C C . MET A 1 315 ? 5.701 -0.739 5.325 1.00 88.50 315 MET A C 1
ATOM 2284 O O . MET A 1 315 ? 5.813 0.051 6.268 1.00 88.50 315 MET A O 1
ATOM 2288 N N . MET A 1 316 ? 4.518 -1.205 4.919 1.00 90.00 316 MET A N 1
ATOM 2289 C CA . MET A 1 316 ? 3.279 -0.982 5.658 1.00 90.00 316 MET A CA 1
ATOM 2290 C C . MET A 1 316 ? 3.371 -1.753 6.985 1.00 90.00 316 MET A C 1
ATOM 2292 O O . MET A 1 316 ? 3.604 -2.964 6.958 1.00 90.00 316 MET A O 1
ATOM 2296 N N . PRO A 1 317 ? 3.189 -1.101 8.146 1.00 86.94 317 PRO A N 1
ATOM 2297 C CA . PRO A 1 317 ? 3.115 -1.810 9.416 1.00 86.94 317 PRO A CA 1
ATOM 2298 C C . PRO A 1 317 ? 1.960 -2.816 9.426 1.00 86.94 317 PRO A C 1
ATOM 2300 O O . PRO A 1 317 ? 0.973 -2.658 8.698 1.00 86.94 317 PRO A O 1
ATOM 2303 N N . ALA A 1 318 ? 2.064 -3.817 10.300 1.00 84.38 318 ALA A N 1
ATOM 2304 C CA . ALA A 1 318 ? 0.918 -4.641 10.661 1.00 84.38 318 ALA A CA 1
ATOM 2305 C C . ALA A 1 318 ? -0.215 -3.774 11.242 1.00 84.38 318 ALA A C 1
ATOM 2307 O O . ALA A 1 318 ? -0.028 -2.591 11.550 1.00 84.38 318 ALA A O 1
ATOM 2308 N N . ASP A 1 319 ? -1.407 -4.354 11.377 1.00 83.62 319 ASP A N 1
ATOM 2309 C CA . ASP A 1 319 ? -2.502 -3.629 12.009 1.00 83.62 319 ASP A CA 1
ATOM 2310 C C . ASP A 1 319 ? -2.150 -3.295 13.471 1.00 83.62 319 ASP A C 1
ATOM 2312 O O . ASP A 1 319 ? -1.592 -4.139 14.178 1.00 83.62 319 ASP A O 1
ATOM 2316 N N . PRO A 1 320 ? -2.437 -2.059 13.919 1.00 87.88 320 PRO A N 1
ATOM 2317 C CA . PRO A 1 320 ? -2.060 -1.599 15.249 1.00 87.88 320 PRO A CA 1
ATOM 2318 C C . PRO A 1 320 ? -2.859 -2.324 16.336 1.00 87.88 320 PRO A C 1
ATOM 2320 O O . PRO A 1 320 ? -4.003 -2.725 16.112 1.00 87.88 320 PRO A O 1
ATOM 2323 N N . THR A 1 321 ? -2.306 -2.398 17.549 1.00 92.00 321 THR A N 1
ATOM 2324 C CA . THR A 1 321 ? -2.972 -3.023 18.707 1.00 92.00 321 THR A CA 1
ATOM 2325 C C . THR A 1 321 ? -4.366 -2.456 18.988 1.00 92.00 321 THR A C 1
ATOM 2327 O O . THR A 1 321 ? -5.259 -3.192 19.406 1.00 92.00 321 THR A O 1
ATOM 2330 N N . SER A 1 322 ? -4.576 -1.150 18.792 1.00 93.62 322 SER A N 1
ATOM 2331 C CA . SER A 1 322 ? -5.883 -0.527 19.004 1.00 93.62 322 SER A CA 1
ATOM 2332 C C . SER A 1 322 ? -6.138 0.664 18.084 1.00 93.62 322 SER A C 1
ATOM 2334 O O . SER A 1 322 ? -5.255 1.481 17.822 1.00 93.62 322 SER A O 1
ATOM 2336 N N . VAL A 1 323 ? -7.395 0.785 17.651 1.00 97.12 323 VAL A N 1
ATOM 2337 C CA . VAL A 1 323 ? -7.958 1.968 16.988 1.00 97.12 323 VAL A CA 1
ATOM 2338 C C . VAL A 1 323 ? -9.281 2.291 17.670 1.00 97.12 323 VAL A C 1
ATOM 2340 O O . VAL A 1 323 ? -10.222 1.492 17.595 1.00 97.12 323 VAL A O 1
ATOM 2343 N N . THR A 1 324 ? -9.362 3.451 18.314 1.00 97.19 324 THR A N 1
ATOM 2344 C CA . THR A 1 324 ? -10.586 3.987 18.920 1.00 97.19 324 THR A CA 1
ATOM 2345 C C . THR A 1 324 ? -10.995 5.275 18.219 1.00 97.19 324 THR A C 1
ATOM 2347 O O . THR A 1 324 ? -10.174 5.948 17.592 1.00 97.19 324 THR A O 1
ATOM 2350 N N . ALA A 1 325 ? -12.283 5.605 18.285 1.00 97.75 325 ALA A N 1
ATOM 2351 C CA . ALA A 1 325 ? -12.812 6.791 17.636 1.00 97.75 325 ALA A CA 1
ATOM 2352 C C . ALA A 1 325 ? -13.948 7.417 18.446 1.00 97.75 325 ALA A C 1
ATOM 2354 O O . ALA A 1 325 ? -14.710 6.720 19.117 1.00 97.75 325 ALA A O 1
ATOM 2355 N N . SER A 1 326 ? -14.061 8.737 18.359 1.00 97.44 326 SER A N 1
ATOM 2356 C CA . SER A 1 326 ? -15.206 9.506 18.832 1.00 97.44 326 SER A CA 1
ATOM 2357 C C . SER A 1 326 ? -15.643 10.490 17.752 1.00 97.44 326 SER A C 1
ATOM 2359 O O . SER A 1 326 ? -14.844 10.937 16.928 1.00 97.44 326 SER A O 1
ATOM 2361 N N . PHE A 1 327 ? -16.932 10.815 17.730 1.00 98.56 327 PHE A N 1
ATOM 2362 C CA . PHE A 1 327 ? -17.499 11.721 16.739 1.00 98.56 327 PHE A CA 1
ATOM 2363 C C . PHE A 1 327 ? -18.282 12.832 17.427 1.00 98.56 327 PHE A C 1
ATOM 2365 O O . PHE A 1 327 ? -19.152 12.562 18.253 1.00 98.56 327 PHE A O 1
ATOM 2372 N N . SER A 1 328 ? -17.962 14.081 17.088 1.00 97.94 328 SER A N 1
ATOM 2373 C CA . SER A 1 328 ? -18.635 15.266 17.621 1.00 97.94 328 SER A CA 1
ATOM 2374 C C . SER A 1 328 ? -18.755 16.343 16.549 1.00 97.94 328 SER A C 1
ATOM 2376 O O . SER A 1 328 ? -17.774 16.691 15.888 1.00 97.94 328 SER A O 1
ATOM 2378 N N . GLY A 1 329 ? -19.970 16.866 16.358 1.00 96.81 329 GLY A N 1
ATOM 2379 C CA . GLY A 1 329 ? -20.286 17.818 15.293 1.00 96.81 329 GLY A CA 1
ATOM 2380 C C . GLY A 1 329 ? -20.008 17.229 13.908 1.00 96.81 329 GLY A C 1
ATOM 2381 O O . GLY A 1 329 ? -20.779 16.420 13.397 1.00 96.81 329 GLY A O 1
ATOM 2382 N N . THR A 1 330 ? -18.896 17.644 13.304 1.00 97.81 330 THR A N 1
ATOM 2383 C CA . THR A 1 330 ? -18.405 17.172 11.999 1.00 97.81 330 THR A CA 1
ATOM 2384 C C . THR A 1 330 ? -17.035 16.505 12.088 1.00 97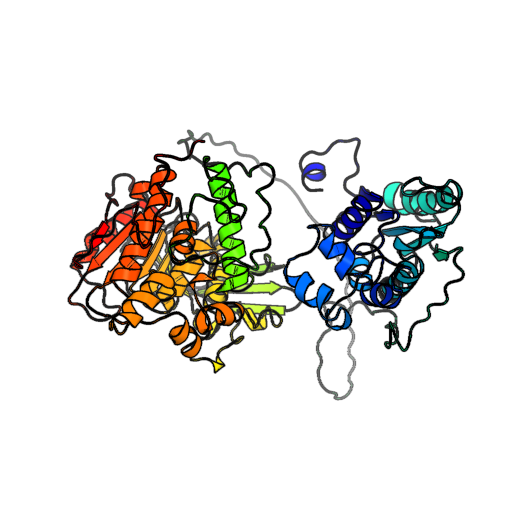.81 330 THR A C 1
ATOM 2386 O O . THR A 1 330 ? -16.451 16.181 11.061 1.00 97.81 330 THR A O 1
ATOM 2389 N N . THR A 1 331 ? -16.489 16.319 13.285 1.00 98.69 331 THR A N 1
ATOM 2390 C CA . THR A 1 331 ? -15.111 15.866 13.480 1.00 98.69 331 THR A CA 1
ATOM 2391 C C . THR A 1 331 ? -15.099 14.426 13.970 1.00 98.69 331 THR A C 1
ATOM 2393 O O . THR A 1 331 ? -15.710 14.110 14.993 1.00 98.69 331 THR A O 1
ATOM 2396 N N . LEU A 1 332 ? -14.396 13.558 13.240 1.00 98.75 332 LEU A N 1
ATOM 2397 C CA . LEU A 1 332 ? -14.123 12.179 13.634 1.00 98.75 332 LEU A CA 1
ATOM 2398 C C . LEU A 1 332 ? -12.728 12.130 14.254 1.00 98.75 332 LEU A C 1
ATOM 2400 O O . LEU A 1 332 ? -11.739 12.121 13.532 1.00 98.75 332 LEU A O 1
ATOM 2404 N N . THR A 1 333 ? -12.640 12.118 15.580 1.00 98.75 333 THR A N 1
ATOM 2405 C CA . THR A 1 333 ? -11.364 12.019 16.295 1.00 98.75 333 THR A CA 1
ATOM 2406 C C . THR A 1 333 ? -10.973 10.556 16.420 1.00 98.75 333 THR A C 1
ATOM 2408 O O . THR A 1 333 ? -11.715 9.759 16.987 1.00 98.75 333 THR A O 1
ATOM 2411 N N . ILE A 1 334 ? -9.799 10.210 15.907 1.00 98.88 334 ILE A N 1
ATOM 2412 C CA . ILE A 1 334 ? -9.276 8.848 15.843 1.00 98.88 334 ILE A CA 1
ATOM 2413 C C . ILE A 1 334 ? -8.034 8.784 16.718 1.00 98.88 334 ILE A C 1
ATOM 2415 O O . ILE A 1 334 ? -7.142 9.618 16.576 1.00 98.88 334 ILE A O 1
ATOM 2419 N N . THR A 1 335 ? -7.956 7.788 17.593 1.00 98.75 335 THR A N 1
ATOM 2420 C CA . THR A 1 335 ? -6.760 7.495 18.385 1.00 98.75 335 THR A CA 1
ATOM 2421 C C . THR A 1 335 ? -6.270 6.101 18.038 1.00 98.75 335 THR A C 1
ATOM 2423 O O . THR A 1 335 ? -7.031 5.135 18.063 1.00 98.75 335 THR A O 1
ATOM 2426 N N . VAL A 1 336 ? -4.989 6.004 17.696 1.00 98.50 336 VAL A N 1
ATOM 2427 C CA . VAL A 1 336 ? -4.333 4.748 17.332 1.00 98.50 336 VAL A CA 1
ATOM 2428 C C . VAL A 1 336 ? -3.225 4.474 18.331 1.00 98.50 336 VAL A C 1
ATOM 2430 O O . VAL A 1 336 ? -2.410 5.360 18.592 1.00 98.50 336 VAL A O 1
ATOM 2433 N N . THR A 1 337 ? -3.193 3.253 18.857 1.00 97.00 337 THR A N 1
ATOM 2434 C CA . THR A 1 337 ? -2.193 2.791 19.821 1.00 97.00 337 THR A CA 1
ATOM 2435 C C . THR A 1 337 ? -1.510 1.543 19.291 1.00 97.00 337 THR A C 1
ATOM 2437 O O . THR A 1 337 ? -2.176 0.573 18.929 1.00 97.00 337 THR A O 1
ATOM 2440 N N . ASP A 1 338 ? -0.183 1.559 19.282 1.00 90.56 338 ASP A N 1
ATOM 2441 C CA . ASP A 1 338 ? 0.637 0.427 18.868 1.00 90.56 338 ASP A CA 1
ATOM 2442 C C . ASP A 1 338 ? 2.026 0.500 19.511 1.00 90.56 338 ASP A C 1
ATOM 2444 O O . ASP A 1 338 ? 2.555 1.589 19.739 1.00 90.56 338 ASP A O 1
ATOM 2448 N N . GLY A 1 339 ? 2.612 -0.650 19.855 1.00 85.31 339 GLY A N 1
ATOM 2449 C CA . GLY A 1 339 ? 3.957 -0.719 20.446 1.00 85.31 339 GLY A CA 1
ATOM 2450 C C . GLY A 1 339 ? 4.183 0.204 21.659 1.00 85.31 339 GLY A C 1
ATOM 2451 O O . GLY A 1 339 ? 5.257 0.797 21.789 1.00 85.31 339 GLY A O 1
ATOM 2452 N N . GLY A 1 340 ? 3.161 0.391 22.505 1.00 89.44 340 GLY A N 1
ATOM 2453 C CA . GLY A 1 340 ? 3.202 1.270 23.684 1.00 89.44 340 GLY A CA 1
ATOM 2454 C C . GLY A 1 340 ? 3.141 2.776 23.386 1.00 89.44 340 GLY A C 1
ATOM 2455 O O . GLY A 1 340 ? 3.263 3.584 24.303 1.00 89.44 340 GLY A O 1
ATOM 2456 N N . ARG A 1 341 ? 2.950 3.178 22.125 1.00 95.31 341 ARG A N 1
ATOM 2457 C CA . ARG A 1 341 ? 2.805 4.576 21.695 1.00 95.31 341 ARG A CA 1
ATOM 2458 C C . ARG A 1 341 ? 1.387 4.838 21.221 1.00 95.31 341 ARG A C 1
ATOM 2460 O O . ARG A 1 341 ? 0.707 3.925 20.766 1.00 95.31 341 ARG A O 1
ATOM 2467 N N . SER A 1 342 ? 0.948 6.089 21.318 1.00 97.81 342 SER A N 1
ATOM 2468 C CA . SER A 1 342 ? -0.351 6.515 20.798 1.00 97.81 342 SER A CA 1
ATOM 2469 C C . SER A 1 342 ? -0.241 7.819 20.028 1.00 97.81 342 SER A C 1
ATOM 2471 O O . SER A 1 342 ? 0.512 8.714 20.408 1.00 97.81 342 SER A O 1
ATOM 2473 N N . ILE A 1 343 ? -1.037 7.933 18.973 1.00 98.69 343 ILE A N 1
ATOM 2474 C CA . ILE A 1 343 ? -1.255 9.168 18.221 1.00 98.69 343 ILE A CA 1
ATOM 2475 C C . ILE A 1 343 ? -2.753 9.419 18.091 1.00 98.69 343 ILE A C 1
ATOM 2477 O O . ILE A 1 343 ? -3.549 8.481 18.121 1.00 98.69 343 ILE A O 1
ATOM 2481 N N . SER A 1 344 ? -3.141 10.678 17.903 1.00 98.62 344 SER A N 1
ATOM 2482 C CA . SER A 1 344 ? -4.525 11.039 17.598 1.00 98.62 344 SER A CA 1
ATOM 2483 C C . SER A 1 344 ? -4.587 12.010 16.429 1.00 98.62 344 SER A C 1
ATOM 2485 O O . SER A 1 344 ? -3.739 12.893 16.317 1.00 98.62 344 SER A O 1
ATOM 2487 N N . PHE A 1 345 ? -5.563 11.854 15.541 1.00 98.81 345 PHE A N 1
ATOM 2488 C CA . PHE A 1 345 ? -5.810 12.742 14.405 1.00 98.81 345 PHE A CA 1
ATOM 2489 C C . PHE A 1 345 ? -7.307 12.798 14.096 1.00 98.81 345 PHE A C 1
ATOM 2491 O O . PHE A 1 345 ? -8.056 11.899 14.468 1.00 98.81 345 PHE A O 1
ATOM 2498 N N . ALA A 1 346 ? -7.754 13.883 13.465 1.00 98.69 346 ALA A N 1
ATOM 2499 C CA . ALA A 1 346 ? -9.170 14.227 13.441 1.00 98.69 346 ALA A CA 1
ATOM 2500 C C . ALA A 1 346 ? -9.623 14.736 12.059 1.00 98.69 346 ALA A C 1
ATOM 2502 O O . ALA A 1 346 ? -9.694 15.951 11.855 1.00 98.69 346 ALA A O 1
ATOM 2503 N N . PRO A 1 347 ? -9.886 13.848 11.079 1.00 98.75 347 PRO A N 1
ATOM 2504 C CA . PRO A 1 347 ? -10.514 14.256 9.827 1.00 98.75 347 PRO A CA 1
ATOM 2505 C C . PRO A 1 347 ? -11.894 14.887 10.061 1.00 98.75 347 PRO A C 1
ATOM 2507 O O . PRO A 1 347 ? -12.647 14.496 10.960 1.00 98.75 347 PRO A O 1
ATOM 2510 N N . THR A 1 348 ? -12.244 15.851 9.212 1.00 98.75 348 THR A N 1
ATOM 2511 C CA . THR A 1 348 ? -13.547 16.526 9.244 1.00 98.75 348 THR A CA 1
ATOM 2512 C C . THR A 1 348 ? -14.446 16.028 8.120 1.00 98.75 348 THR A C 1
ATOM 2514 O O . THR A 1 348 ? -13.993 15.762 7.010 1.00 98.75 348 THR A O 1
ATOM 2517 N N . ILE A 1 349 ? -15.738 15.898 8.410 1.00 98.81 349 ILE A N 1
ATOM 2518 C CA . ILE A 1 349 ? -16.765 15.410 7.495 1.00 98.81 349 ILE A CA 1
ATOM 2519 C C . ILE A 1 349 ? -17.653 16.578 7.090 1.00 98.81 349 ILE A C 1
ATOM 2521 O O . ILE A 1 349 ? -18.377 17.144 7.908 1.00 98.81 349 ILE A O 1
ATOM 2525 N N . THR A 1 350 ? -17.647 16.908 5.805 1.00 98.56 350 THR A N 1
ATOM 2526 C CA . THR A 1 350 ? -18.644 17.801 5.223 1.00 98.56 350 THR A CA 1
ATOM 2527 C C . THR A 1 350 ? -19.763 16.976 4.607 1.00 98.56 350 THR A C 1
ATOM 2529 O O . THR A 1 350 ? -19.546 16.270 3.622 1.00 98.56 350 THR A O 1
ATOM 2532 N N . TYR A 1 351 ? -20.959 17.064 5.182 1.00 98.25 351 TYR A N 1
ATOM 2533 C CA . TYR A 1 351 ? -22.128 16.337 4.691 1.00 98.25 351 TYR A CA 1
ATOM 2534 C C . TYR A 1 351 ? -22.716 16.978 3.424 1.00 98.25 351 TYR A C 1
ATOM 2536 O O . TYR A 1 351 ? -22.635 18.201 3.260 1.00 98.25 351 TYR A O 1
ATOM 2544 N N . PRO A 1 352 ? -23.310 16.169 2.530 1.00 96.50 352 PRO A N 1
ATOM 2545 C CA . PRO A 1 352 ? -23.988 16.676 1.347 1.00 96.50 352 PRO A CA 1
ATOM 2546 C C . PRO A 1 352 ? -25.290 17.398 1.714 1.00 96.50 352 PRO A C 1
ATOM 2548 O O . PRO A 1 352 ? -25.865 17.186 2.782 1.00 96.50 352 PRO A O 1
ATOM 2551 N N . THR A 1 353 ? -25.776 18.240 0.802 1.00 91.31 353 THR A N 1
ATOM 2552 C CA . THR A 1 353 ? -27.075 18.923 0.936 1.00 91.31 353 THR A CA 1
ATOM 2553 C C . THR A 1 353 ? -28.246 18.063 0.459 1.00 91.31 353 THR A C 1
ATOM 2555 O O . THR A 1 353 ? -29.395 18.384 0.752 1.00 91.31 353 THR A O 1
ATOM 2558 N N . THR A 1 354 ? -27.971 16.972 -0.264 1.00 94.56 354 THR A N 1
ATOM 2559 C CA . THR A 1 354 ? -28.970 16.027 -0.784 1.00 94.56 354 THR A CA 1
ATOM 2560 C C . THR A 1 354 ? -28.588 14.578 -0.455 1.00 94.56 354 THR A C 1
ATOM 2562 O O . THR A 1 354 ? -27.468 14.305 -0.025 1.00 94.56 354 THR A O 1
ATOM 2565 N N . GLY A 1 355 ? -29.515 13.638 -0.658 1.00 92.75 355 GLY A N 1
ATOM 2566 C CA . GLY A 1 355 ? -29.329 12.218 -0.340 1.00 92.75 355 GLY A CA 1
ATOM 2567 C C . GLY A 1 355 ? -29.849 11.831 1.048 1.00 92.75 355 GLY A C 1
ATOM 2568 O O . GLY A 1 355 ? -30.435 12.642 1.765 1.00 92.75 355 GLY A O 1
ATOM 2569 N N . THR A 1 356 ? -29.655 10.568 1.429 1.00 93.81 356 THR A N 1
ATOM 2570 C CA . THR A 1 356 ? -30.133 10.013 2.705 1.00 93.81 356 THR A CA 1
ATOM 2571 C C . THR A 1 356 ? -28.995 9.296 3.419 1.00 93.81 356 THR A C 1
ATOM 2573 O O . THR A 1 356 ? -28.225 8.579 2.787 1.00 93.81 356 THR A O 1
ATOM 2576 N N . ALA A 1 357 ? -28.889 9.502 4.733 1.00 95.56 357 ALA A N 1
ATOM 2577 C CA . ALA A 1 357 ? -27.902 8.829 5.568 1.00 95.56 357 ALA A CA 1
ATOM 2578 C C . ALA A 1 357 ? -28.184 7.309 5.679 1.00 95.56 357 ALA A C 1
ATOM 2580 O O . ALA A 1 357 ? -29.355 6.926 5.706 1.00 95.56 357 ALA A O 1
ATOM 2581 N N . PRO A 1 358 ? -27.156 6.455 5.848 1.00 97.94 358 PRO A N 1
ATOM 2582 C CA . PRO A 1 358 ? -25.734 6.797 5.837 1.00 97.94 358 PRO A CA 1
ATOM 2583 C C . PRO A 1 358 ? -25.259 7.200 4.431 1.00 97.94 358 PRO A C 1
ATOM 2585 O O . PRO A 1 358 ? -25.638 6.591 3.436 1.00 97.94 358 PRO A O 1
ATOM 2588 N N . PHE A 1 359 ? -24.462 8.264 4.350 1.00 98.62 359 PHE A N 1
ATOM 2589 C CA . PHE A 1 359 ? -24.044 8.858 3.084 1.00 98.62 359 PHE A CA 1
ATOM 2590 C C . PHE A 1 359 ? -22.805 8.154 2.522 1.00 98.62 359 PHE A C 1
ATOM 2592 O O . PHE A 1 359 ? -21.877 7.877 3.285 1.00 98.62 359 PHE A O 1
ATOM 2599 N N . PRO A 1 360 ? -22.712 7.942 1.201 1.00 98.69 360 PRO A N 1
ATOM 2600 C CA . PRO A 1 360 ? -21.427 7.651 0.579 1.00 98.69 360 PRO A CA 1
ATOM 2601 C C . PRO A 1 360 ? -20.457 8.814 0.806 1.00 98.69 360 PRO A C 1
ATOM 2603 O O . PRO A 1 360 ? -20.884 9.955 1.013 1.00 98.69 360 PRO A O 1
ATOM 2606 N N . ALA A 1 361 ? -19.155 8.549 0.740 1.00 98.88 361 ALA A N 1
ATOM 2607 C CA . ALA A 1 361 ? -18.140 9.565 1.005 1.00 98.88 361 ALA A CA 1
ATOM 2608 C C . ALA A 1 361 ? -16.967 9.520 0.024 1.00 98.88 361 ALA A C 1
ATOM 2610 O O . ALA A 1 361 ? -16.668 8.482 -0.556 1.00 98.88 361 ALA A O 1
ATOM 2611 N N . ILE A 1 362 ? -16.262 10.640 -0.120 1.00 98.94 362 ILE A N 1
ATOM 2612 C CA . ILE A 1 362 ? -14.925 10.705 -0.714 1.00 98.94 362 ILE A CA 1
ATOM 2613 C C . ILE A 1 362 ? -13.961 11.226 0.349 1.00 98.94 362 ILE A C 1
ATOM 2615 O O . ILE A 1 362 ? -14.162 12.310 0.898 1.00 98.94 362 ILE A O 1
ATOM 2619 N N . ILE A 1 363 ? -12.904 10.466 0.624 1.00 98.94 363 ILE A N 1
ATOM 2620 C CA . ILE A 1 363 ? -11.772 10.924 1.427 1.00 98.94 363 ILE A CA 1
ATOM 2621 C C . ILE A 1 363 ? -10.870 11.780 0.534 1.00 98.94 363 ILE A C 1
ATOM 2623 O O . ILE A 1 363 ? -10.341 11.303 -0.467 1.00 98.94 363 ILE A O 1
ATOM 2627 N N . GLY A 1 364 ? -10.706 13.050 0.889 1.00 98.88 364 GLY A N 1
ATOM 2628 C CA . GLY A 1 364 ? -9.763 13.961 0.254 1.00 98.88 364 GLY A CA 1
ATOM 2629 C C . GLY A 1 364 ? -8.414 13.918 0.959 1.00 98.88 364 GLY A C 1
ATOM 2630 O O . GLY A 1 364 ? -8.334 14.284 2.133 1.00 98.88 364 GLY A O 1
ATOM 2631 N N . ILE A 1 365 ? -7.358 13.508 0.255 1.00 98.88 365 ILE A N 1
ATOM 2632 C CA . ILE A 1 365 ? -5.975 13.617 0.739 1.00 98.88 365 ILE A CA 1
ATOM 2633 C C . ILE A 1 365 ? -5.605 15.105 0.736 1.00 98.88 365 ILE A C 1
ATOM 2635 O O . ILE A 1 365 ? -5.501 15.724 -0.321 1.00 98.88 365 ILE A O 1
ATOM 2639 N N . GLY A 1 366 ? -5.542 15.722 1.914 1.00 98.19 366 GLY A N 1
ATOM 2640 C CA . GLY A 1 366 ? -5.432 17.175 2.109 1.00 98.19 366 GLY A CA 1
ATOM 2641 C C . GLY A 1 366 ? -6.698 17.957 1.725 1.00 98.19 366 GLY A C 1
ATOM 2642 O O . GLY A 1 366 ? -6.954 19.034 2.253 1.00 98.19 366 GLY A O 1
ATOM 2643 N N . GLY A 1 367 ? -7.520 17.401 0.836 1.00 97.88 367 GLY A N 1
ATOM 2644 C CA . GLY A 1 367 ? -8.757 17.966 0.314 1.00 97.88 367 GLY A CA 1
ATOM 2645 C C . GLY A 1 367 ? -9.106 17.341 -1.038 1.00 97.88 367 GLY A C 1
ATOM 2646 O O . GLY A 1 367 ? -8.467 16.384 -1.475 1.00 97.88 367 GLY A O 1
ATOM 2647 N N . ILE A 1 368 ? -10.121 17.888 -1.707 1.00 98.06 368 ILE A N 1
ATOM 2648 C CA . ILE A 1 368 ? -10.471 17.527 -3.087 1.00 98.06 368 ILE A CA 1
ATOM 2649 C C . ILE A 1 368 ? -10.413 18.767 -3.981 1.00 98.06 368 ILE A C 1
ATOM 2651 O O . ILE A 1 368 ? -10.787 19.857 -3.549 1.00 98.06 368 ILE A O 1
ATOM 2655 N N . SER A 1 369 ? -9.967 18.584 -5.223 1.00 98.38 369 SER A N 1
ATOM 2656 C CA . SER A 1 369 ? -9.994 19.615 -6.276 1.00 98.38 369 SER A CA 1
ATOM 2657 C C . SER A 1 369 ? -11.004 19.299 -7.385 1.00 98.38 369 SER A C 1
ATOM 2659 O O . SER A 1 369 ? -11.269 20.137 -8.244 1.00 98.38 369 SER A O 1
ATOM 2661 N N . ILE A 1 370 ? -11.622 18.118 -7.323 1.00 98.12 370 ILE A N 1
ATOM 2662 C CA . ILE A 1 370 ? -12.822 17.785 -8.086 1.00 98.12 370 ILE A CA 1
ATOM 2663 C C . ILE A 1 370 ? -14.058 18.488 -7.490 1.00 98.12 370 ILE A C 1
ATOM 2665 O O . ILE A 1 370 ? -14.110 18.723 -6.276 1.00 98.12 370 ILE A O 1
ATOM 2669 N N . PRO A 1 371 ? -15.084 18.790 -8.303 1.00 97.31 371 PRO A N 1
ATOM 2670 C CA . PRO A 1 371 ? -16.357 19.307 -7.824 1.00 97.31 371 PRO A CA 1
ATOM 2671 C C . PRO A 1 371 ? -16.988 18.365 -6.801 1.00 97.31 371 PRO A C 1
ATOM 2673 O O . PRO A 1 371 ? -17.019 17.148 -6.987 1.00 97.31 371 PRO A O 1
ATOM 2676 N N . ARG A 1 372 ? -17.508 18.931 -5.706 1.00 95.31 372 ARG A N 1
ATOM 2677 C CA . ARG A 1 372 ? -18.180 18.149 -4.664 1.00 95.31 372 ARG A CA 1
ATOM 2678 C C . ARG A 1 372 ? -19.463 17.528 -5.231 1.00 95.31 372 ARG A C 1
ATOM 2680 O O . ARG A 1 372 ? -20.362 18.287 -5.600 1.00 95.31 372 ARG A O 1
ATOM 2687 N N . PRO A 1 373 ? -19.615 16.192 -5.223 1.00 91.44 373 PRO A N 1
ATOM 2688 C CA . PRO A 1 373 ? -20.858 15.584 -5.676 1.00 91.44 373 PRO A CA 1
ATOM 2689 C C . PRO A 1 373 ? -22.007 15.888 -4.706 1.00 91.44 373 PRO A C 1
ATOM 2691 O O . PRO A 1 373 ? -21.843 15.821 -3.488 1.00 91.44 373 PRO A O 1
ATOM 2694 N N . ALA A 1 374 ? -23.191 16.196 -5.237 1.00 90.19 374 ALA A N 1
ATOM 2695 C CA . ALA A 1 374 ? -24.304 16.750 -4.457 1.00 90.19 374 ALA A CA 1
ATOM 2696 C C . ALA A 1 374 ? -24.849 15.829 -3.346 1.00 90.19 374 ALA A C 1
ATOM 2698 O O . ALA A 1 374 ? -25.420 16.332 -2.376 1.00 90.19 374 ALA A O 1
ATOM 2699 N N . ALA A 1 375 ? -24.687 14.509 -3.487 1.00 96.56 375 ALA A N 1
ATOM 2700 C CA . ALA A 1 375 ? -25.207 13.482 -2.576 1.00 96.56 375 ALA A CA 1
ATOM 2701 C C . ALA A 1 375 ? -24.101 12.659 -1.880 1.00 96.56 375 ALA A C 1
ATOM 2703 O O . ALA A 1 375 ? -24.371 11.584 -1.346 1.00 96.56 375 ALA A O 1
ATOM 2704 N N . VAL A 1 376 ? -22.852 13.139 -1.907 1.00 98.50 376 VAL A N 1
ATOM 2705 C CA . VAL A 1 376 ? -21.677 12.440 -1.365 1.00 98.50 376 VAL A CA 1
ATOM 2706 C C . VAL A 1 376 ? -20.992 13.325 -0.325 1.00 98.50 376 VAL A C 1
ATOM 2708 O O . VAL A 1 376 ? -20.724 14.501 -0.571 1.00 98.50 376 VAL A O 1
ATOM 2711 N N . ALA A 1 377 ? -20.709 12.767 0.851 1.00 98.75 377 ALA A N 1
ATOM 2712 C CA . ALA A 1 377 ? -19.946 13.450 1.888 1.00 98.75 377 ALA A CA 1
ATOM 2713 C C . ALA A 1 377 ? -18.469 13.592 1.490 1.00 98.75 377 ALA A C 1
ATOM 2715 O O . ALA A 1 377 ? -17.921 12.768 0.760 1.00 98.75 377 ALA A O 1
ATOM 2716 N N . VAL A 1 378 ? -17.793 14.614 2.006 1.00 98.81 378 VAL A N 1
ATOM 2717 C CA . VAL A 1 378 ? -16.345 14.787 1.825 1.00 98.81 378 VAL A CA 1
ATOM 2718 C C . VAL A 1 378 ? -15.665 14.686 3.177 1.00 98.81 378 VAL A C 1
ATOM 2720 O O . VAL A 1 378 ? -16.003 15.437 4.090 1.00 98.81 378 VAL A O 1
ATOM 2723 N N . ILE A 1 379 ? -14.710 13.769 3.297 1.00 98.88 379 ILE A N 1
ATOM 2724 C CA . ILE A 1 379 ? -13.889 13.586 4.492 1.00 98.88 379 ILE A CA 1
ATOM 2725 C C . ILE A 1 379 ? -12.521 14.202 4.208 1.00 98.88 379 ILE A C 1
ATOM 2727 O O . ILE A 1 379 ? -11.749 13.653 3.425 1.00 98.88 379 ILE A O 1
ATOM 2731 N N . THR A 1 380 ? -12.209 15.341 4.817 1.00 98.88 380 THR A N 1
ATOM 2732 C CA . THR A 1 380 ? -10.916 16.007 4.629 1.00 98.88 380 THR A CA 1
ATOM 2733 C C . THR A 1 380 ? -9.891 15.401 5.578 1.00 98.88 380 THR A C 1
ATOM 2735 O O . THR A 1 380 ? -9.991 15.551 6.798 1.00 98.88 380 THR A O 1
ATOM 2738 N N . PHE A 1 381 ? -8.898 14.712 5.019 1.00 98.88 381 PHE A N 1
ATOM 2739 C CA . PHE A 1 381 ? -7.813 14.089 5.766 1.00 98.88 381 PHE A CA 1
ATOM 2740 C C . PHE A 1 381 ? -6.553 14.956 5.697 1.00 98.88 381 PHE A C 1
ATOM 2742 O O . PHE A 1 381 ? -5.995 15.147 4.621 1.00 98.88 381 PHE A O 1
ATOM 2749 N N . ASN A 1 382 ? -6.083 15.457 6.844 1.00 98.81 382 ASN A N 1
ATOM 2750 C CA . ASN A 1 382 ? -4.815 16.183 6.929 1.00 98.81 382 ASN A CA 1
ATOM 2751 C C . ASN A 1 382 ? -3.633 15.206 6.806 1.00 98.81 382 ASN A C 1
ATOM 2753 O O . ASN A 1 382 ? -3.161 14.643 7.796 1.00 98.81 382 ASN A O 1
ATOM 2757 N N . ASN A 1 383 ? -3.185 14.986 5.574 1.00 98.81 383 ASN A N 1
ATOM 2758 C CA . ASN A 1 383 ? -2.078 14.092 5.271 1.00 98.81 383 ASN A CA 1
ATOM 2759 C C . ASN A 1 383 ? -0.714 14.686 5.659 1.00 98.81 383 ASN A C 1
ATOM 2761 O O . ASN A 1 383 ? 0.160 13.919 6.053 1.00 98.81 383 ASN A O 1
ATOM 2765 N N . ASP A 1 384 ? -0.553 16.014 5.641 1.00 98.62 384 ASP A N 1
ATOM 2766 C CA . ASP A 1 384 ? 0.698 16.692 6.021 1.00 98.62 384 ASP A CA 1
ATOM 2767 C C . ASP A 1 384 ? 1.082 16.427 7.487 1.00 98.62 384 ASP A C 1
ATOM 2769 O O . ASP A 1 384 ? 2.252 16.230 7.811 1.00 98.62 384 ASP A O 1
ATOM 2773 N N . ASP A 1 385 ? 0.087 16.359 8.375 1.00 98.50 385 ASP A N 1
ATOM 2774 C CA . ASP A 1 385 ? 0.275 16.005 9.788 1.00 98.50 385 ASP A CA 1
ATOM 2775 C C . ASP A 1 385 ? 0.513 14.494 9.986 1.00 98.50 385 ASP A C 1
ATOM 2777 O O . ASP A 1 385 ? 1.195 14.071 10.921 1.00 98.50 385 ASP A O 1
ATOM 2781 N N . MET A 1 386 ? 0.001 13.647 9.084 1.00 98.81 386 MET A N 1
ATOM 2782 C CA . MET A 1 386 ? 0.252 12.202 9.132 1.00 98.81 386 MET A CA 1
ATOM 2783 C C . MET A 1 386 ? 1.676 11.850 8.684 1.00 98.81 386 MET A C 1
ATOM 2785 O O . MET A 1 386 ? 2.361 11.076 9.355 1.00 98.81 386 MET A O 1
ATOM 2789 N N . GLY A 1 387 ? 2.117 12.433 7.572 1.00 98.69 387 GLY A N 1
ATOM 2790 C CA . GLY A 1 387 ? 3.463 12.323 7.024 1.00 98.69 387 GLY A CA 1
ATOM 2791 C C . GLY A 1 387 ? 3.806 13.610 6.283 1.00 98.69 387 GLY A C 1
ATOM 2792 O O . GLY A 1 387 ? 3.152 13.943 5.297 1.00 98.69 387 GLY A O 1
ATOM 2793 N N . ALA A 1 388 ? 4.809 14.335 6.766 1.00 98.69 388 ALA A N 1
ATOM 2794 C CA . ALA A 1 388 ? 5.152 15.653 6.252 1.00 98.69 388 ALA A CA 1
ATOM 2795 C C . ALA A 1 388 ? 5.703 15.588 4.819 1.00 98.69 388 ALA A C 1
ATOM 2797 O O . ALA A 1 388 ? 6.327 14.601 4.424 1.00 98.69 388 ALA A O 1
ATOM 2798 N N . GLN A 1 389 ? 5.505 16.668 4.060 1.00 98.44 389 GLN A N 1
ATOM 2799 C CA . GLN A 1 389 ? 5.926 16.767 2.660 1.00 98.44 389 GLN A CA 1
ATOM 2800 C C . GLN A 1 389 ? 6.364 18.183 2.249 1.00 98.44 389 GLN A C 1
ATOM 2802 O O . GLN A 1 389 ? 6.024 18.658 1.168 1.00 98.44 389 GLN A O 1
ATOM 2807 N N . ASN A 1 390 ? 7.091 18.899 3.105 1.00 97.81 390 ASN A N 1
ATOM 2808 C CA . ASN A 1 390 ? 7.560 20.246 2.754 1.00 97.81 390 ASN A CA 1
ATOM 2809 C C . ASN A 1 390 ? 8.735 20.198 1.767 1.00 97.81 390 ASN A C 1
ATOM 2811 O O . ASN A 1 390 ? 8.809 21.015 0.858 1.00 97.81 390 ASN A O 1
ATOM 2815 N N . ASP A 1 391 ? 9.642 19.245 1.977 1.00 97.62 391 ASP A N 1
ATOM 2816 C CA . ASP A 1 391 ? 10.906 19.048 1.262 1.00 97.62 391 ASP A CA 1
ATOM 2817 C C . ASP A 1 391 ? 11.593 17.764 1.789 1.00 97.62 391 ASP A C 1
ATOM 2819 O O . ASP A 1 391 ? 11.026 17.022 2.601 1.00 97.62 391 ASP A O 1
ATOM 2823 N N . GLN A 1 392 ? 12.855 17.528 1.413 1.00 97.69 392 GLN A N 1
ATOM 2824 C CA . GLN A 1 392 ? 13.680 16.428 1.941 1.00 97.69 392 GLN A CA 1
ATOM 2825 C C . GLN A 1 392 ? 13.808 16.394 3.469 1.00 97.69 392 GLN A C 1
ATOM 2827 O O . GLN A 1 392 ? 13.901 15.317 4.063 1.00 97.69 392 GLN A O 1
ATOM 2832 N N . SER A 1 393 ? 13.784 17.549 4.141 1.00 96.69 393 SER A N 1
ATOM 2833 C CA . SER A 1 393 ? 13.887 17.617 5.602 1.00 96.69 393 SER A CA 1
ATOM 2834 C C . SER A 1 393 ? 12.655 17.036 6.304 1.00 96.69 393 SER A C 1
ATOM 2836 O O . SER A 1 393 ? 12.675 16.838 7.520 1.00 96.69 393 SER A O 1
ATOM 2838 N N . SER A 1 394 ? 11.583 16.747 5.561 1.00 98.12 394 SER A N 1
ATOM 2839 C CA . SER A 1 394 ? 10.344 16.153 6.068 1.00 98.12 394 SER A CA 1
ATOM 2840 C C . SER A 1 394 ? 10.434 14.641 6.307 1.00 98.12 394 SER A C 1
ATOM 2842 O O . SER A 1 394 ? 9.506 14.056 6.868 1.00 98.12 394 SER A O 1
ATOM 2844 N N . ARG A 1 395 ? 11.542 13.991 5.920 1.00 98.31 395 ARG A N 1
ATOM 2845 C CA . ARG A 1 395 ? 11.711 12.533 6.027 1.00 98.31 395 ARG A CA 1
ATOM 2846 C C . ARG A 1 395 ? 11.483 12.064 7.459 1.00 98.31 395 ARG A C 1
ATOM 2848 O O . ARG A 1 395 ? 12.118 12.557 8.388 1.00 98.31 395 ARG A O 1
ATOM 2855 N N . GLY A 1 396 ? 10.599 11.081 7.627 1.00 95.44 396 GLY A N 1
ATOM 2856 C CA . GLY A 1 396 ? 10.330 10.482 8.931 1.00 95.44 396 GLY A CA 1
ATOM 2857 C C . GLY A 1 396 ? 9.629 11.418 9.924 1.00 95.44 396 GLY A C 1
ATOM 2858 O O . GLY A 1 396 ? 9.687 11.162 11.124 1.00 95.44 396 GLY A O 1
ATOM 2859 N N . LYS A 1 397 ? 8.992 12.505 9.462 1.00 98.56 397 LYS A N 1
ATOM 2860 C CA . LYS A 1 397 ? 8.228 13.440 10.305 1.00 98.56 397 LYS A CA 1
ATOM 2861 C C . LYS A 1 397 ? 6.727 13.304 10.061 1.00 98.56 397 LYS A C 1
ATOM 2863 O O . LYS A 1 397 ? 6.290 13.145 8.925 1.00 98.56 397 LYS A O 1
ATOM 2868 N N . GLY A 1 398 ? 5.942 13.395 11.131 1.00 98.56 398 GLY A N 1
ATOM 2869 C CA . GLY A 1 398 ? 4.484 13.241 11.114 1.00 98.56 398 GLY A CA 1
ATOM 2870 C C . GLY A 1 398 ? 4.011 12.140 12.061 1.00 98.56 398 GLY A C 1
ATOM 2871 O O . GLY A 1 398 ? 4.811 11.347 12.567 1.00 98.56 398 GLY A O 1
ATOM 2872 N N . LYS A 1 399 ? 2.702 12.091 12.311 1.00 98.75 399 LYS A N 1
ATOM 2873 C CA . LYS A 1 399 ? 2.089 11.190 13.296 1.00 98.75 399 LYS A CA 1
ATOM 2874 C C . LYS A 1 399 ? 2.386 9.720 13.032 1.00 98.75 399 LYS A C 1
ATOM 2876 O O . LYS A 1 399 ? 2.669 8.992 13.980 1.00 98.75 399 LYS A O 1
ATOM 2881 N N . PHE A 1 400 ? 2.406 9.290 11.771 1.00 98.75 400 PHE A N 1
ATOM 2882 C CA . PHE A 1 400 ? 2.780 7.918 11.424 1.00 98.75 400 PHE A CA 1
ATOM 2883 C C . PHE A 1 400 ? 4.162 7.553 11.984 1.00 98.75 400 PHE A C 1
ATOM 2885 O O . PHE A 1 400 ? 4.322 6.518 12.624 1.00 98.75 400 PHE A O 1
ATOM 2892 N N . PHE A 1 401 ? 5.147 8.435 11.818 1.00 97.75 401 PHE A N 1
ATOM 2893 C CA . PHE A 1 401 ? 6.517 8.200 12.271 1.00 97.75 401 PHE A CA 1
ATOM 2894 C C . PHE A 1 401 ? 6.697 8.426 13.779 1.00 97.75 401 PHE A C 1
ATOM 2896 O O . PHE A 1 401 ? 7.591 7.841 14.383 1.00 97.75 401 PHE A O 1
ATOM 2903 N N . THR A 1 402 ? 5.825 9.213 14.420 1.00 98.19 402 THR A N 1
ATOM 2904 C CA . THR A 1 402 ? 5.730 9.255 15.889 1.00 98.19 402 THR A CA 1
ATOM 2905 C C . THR A 1 402 ? 5.270 7.912 16.457 1.00 98.19 402 THR A C 1
ATOM 2907 O O . THR A 1 402 ? 5.810 7.460 17.466 1.00 98.19 402 THR A O 1
ATOM 2910 N N . LEU A 1 403 ? 4.299 7.260 15.809 1.00 97.50 403 LEU A N 1
ATOM 2911 C CA . LEU A 1 403 ? 3.830 5.932 16.207 1.00 97.50 403 LEU A CA 1
ATOM 2912 C C . LEU A 1 403 ? 4.868 4.846 15.873 1.00 97.50 403 LEU A C 1
ATOM 2914 O O . LEU A 1 403 ? 5.142 3.981 16.704 1.00 97.50 403 LEU A O 1
ATOM 2918 N N . TYR A 1 404 ? 5.499 4.943 14.698 1.00 94.69 404 TYR A N 1
ATOM 2919 C CA . TYR A 1 404 ? 6.471 3.986 14.166 1.00 94.69 404 TYR A CA 1
ATOM 2920 C C . TYR A 1 404 ? 7.867 4.607 13.967 1.00 94.69 404 TYR A C 1
ATOM 2922 O O . TYR A 1 404 ? 8.313 4.771 12.827 1.00 94.69 404 TYR A O 1
ATOM 2930 N N . PRO A 1 405 ? 8.618 4.905 15.046 1.00 90.31 405 PRO A N 1
ATOM 2931 C CA . PRO A 1 405 ? 9.915 5.587 14.948 1.00 90.31 405 PRO A CA 1
ATOM 2932 C C . PRO A 1 405 ? 11.001 4.770 14.233 1.00 90.31 405 PRO A C 1
ATOM 2934 O O . PRO A 1 405 ? 11.989 5.331 13.772 1.00 90.31 405 PRO A O 1
ATOM 2937 N N . ASN A 1 406 ? 10.815 3.455 14.098 1.00 87.62 406 ASN A N 1
ATOM 2938 C CA . ASN A 1 406 ? 11.731 2.580 13.362 1.00 87.62 406 ASN A CA 1
ATOM 2939 C C . ASN A 1 406 ? 11.408 2.497 11.860 1.00 87.62 406 ASN A C 1
ATOM 2941 O O . ASN A 1 406 ? 12.139 1.851 11.118 1.00 87.62 406 ASN A O 1
ATOM 2945 N N . ASN A 1 407 ? 10.323 3.132 11.402 1.00 89.44 407 ASN A N 1
ATOM 2946 C CA . ASN A 1 407 ? 9.876 3.104 10.008 1.00 89.44 407 ASN A CA 1
ATOM 2947 C C . ASN A 1 407 ? 10.121 4.443 9.288 1.00 89.44 407 ASN A C 1
ATOM 2949 O O . ASN A 1 407 ? 9.383 4.831 8.388 1.00 89.44 407 ASN A O 1
ATOM 2953 N N . THR A 1 408 ? 11.158 5.183 9.686 1.00 89.25 408 THR A N 1
ATOM 2954 C CA . THR A 1 408 ? 11.509 6.495 9.104 1.00 89.25 408 THR A CA 1
ATOM 2955 C C . THR A 1 408 ? 11.935 6.419 7.638 1.00 89.25 408 THR A C 1
ATOM 2957 O O . THR A 1 408 ? 11.905 7.433 6.942 1.00 89.25 408 THR A O 1
ATOM 2960 N N . ALA A 1 409 ? 12.302 5.228 7.158 1.00 86.31 409 ALA A N 1
ATOM 2961 C CA . ALA A 1 409 ? 12.637 4.964 5.764 1.00 86.31 409 ALA A CA 1
ATOM 2962 C C . ALA A 1 409 ? 11.411 4.893 4.836 1.00 86.31 409 ALA A C 1
ATOM 2964 O O . ALA A 1 409 ? 11.591 5.001 3.625 1.00 86.31 409 ALA A O 1
ATOM 2965 N N . ALA A 1 410 ? 10.190 4.728 5.363 1.00 92.50 410 ALA A N 1
ATOM 2966 C CA . ALA A 1 410 ? 8.976 4.710 4.550 1.00 92.50 410 ALA A CA 1
ATOM 2967 C C . ALA A 1 410 ? 8.653 6.081 3.935 1.00 92.50 410 ALA A C 1
ATOM 2969 O O . ALA A 1 410 ? 8.997 7.137 4.477 1.00 92.50 410 ALA A O 1
ATOM 2970 N N . GLY A 1 411 ? 7.982 6.053 2.784 1.00 98.00 411 GLY A N 1
ATOM 2971 C CA . GLY A 1 411 ? 7.487 7.231 2.084 1.00 98.00 411 GLY A CA 1
ATOM 2972 C C . GLY A 1 411 ? 6.275 7.865 2.759 1.00 98.00 411 GLY A C 1
ATOM 2973 O O . GLY A 1 411 ? 5.456 7.182 3.378 1.00 98.00 411 GLY A O 1
ATOM 2974 N N . ALA A 1 412 ? 6.119 9.179 2.596 1.00 98.81 412 ALA A N 1
ATOM 2975 C CA . ALA A 1 412 ? 4.944 9.893 3.089 1.00 98.81 412 ALA A CA 1
ATOM 2976 C C . ALA A 1 412 ? 3.640 9.369 2.454 1.00 98.81 412 ALA A C 1
ATOM 2978 O O . ALA A 1 412 ? 2.637 9.247 3.149 1.00 98.81 412 ALA A O 1
ATOM 2979 N N . THR A 1 413 ? 3.649 8.960 1.179 1.00 98.88 413 THR A N 1
ATOM 2980 C CA . THR A 1 413 ? 2.446 8.420 0.512 1.00 98.88 413 THR A CA 1
ATOM 2981 C C . THR A 1 413 ? 1.954 7.113 1.141 1.00 98.88 413 THR A C 1
ATOM 2983 O O . THR A 1 413 ? 0.746 6.932 1.311 1.00 98.88 413 THR A O 1
ATOM 2986 N N . LEU A 1 414 ? 2.871 6.239 1.573 1.00 98.69 414 LEU A N 1
ATOM 2987 C CA . LEU A 1 414 ? 2.553 5.033 2.340 1.00 98.69 414 LEU A CA 1
ATOM 2988 C C . LEU A 1 414 ? 1.962 5.387 3.713 1.00 98.69 414 LEU A C 1
ATOM 2990 O O . LEU A 1 414 ? 0.953 4.810 4.117 1.00 98.69 414 LEU A O 1
ATOM 2994 N N . ALA A 1 415 ? 2.549 6.364 4.412 1.00 98.88 415 ALA A N 1
ATOM 2995 C CA . ALA A 1 415 ? 2.036 6.853 5.692 1.00 98.88 415 ALA A CA 1
ATOM 2996 C C . ALA A 1 415 ? 0.612 7.429 5.561 1.00 98.88 415 ALA A C 1
ATOM 2998 O O . ALA A 1 415 ? -0.242 7.206 6.422 1.00 98.88 415 ALA A O 1
ATOM 2999 N N . TRP A 1 416 ? 0.317 8.129 4.463 1.00 98.94 416 TRP A N 1
ATOM 3000 C CA . TRP A 1 416 ? -1.025 8.638 4.178 1.00 98.94 416 TRP A CA 1
ATOM 3001 C C . TRP A 1 416 ? -2.009 7.512 3.876 1.00 98.94 416 TRP A C 1
ATOM 3003 O O . TRP A 1 416 ? -3.119 7.529 4.404 1.00 98.94 416 TRP A O 1
ATOM 3013 N N . ALA A 1 417 ? -1.601 6.514 3.088 1.00 98.88 417 ALA A N 1
ATOM 3014 C CA . ALA A 1 417 ? -2.406 5.324 2.840 1.00 98.88 417 ALA A CA 1
ATOM 3015 C C . ALA A 1 417 ? -2.725 4.586 4.147 1.00 98.88 417 ALA A C 1
ATOM 3017 O O . ALA A 1 417 ? -3.886 4.261 4.386 1.00 98.88 417 ALA A O 1
ATOM 3018 N N . TRP A 1 418 ? -1.742 4.411 5.040 1.00 98.81 418 TRP A N 1
ATOM 3019 C CA . TRP A 1 418 ? -1.965 3.888 6.391 1.00 98.81 418 TRP A CA 1
ATOM 3020 C C . TRP A 1 418 ? -2.994 4.731 7.154 1.00 98.81 418 TRP A C 1
ATOM 3022 O O . TRP A 1 418 ? -3.939 4.177 7.711 1.00 98.81 418 TRP A O 1
ATOM 3032 N N . GLY A 1 419 ? -2.873 6.062 7.117 1.00 98.88 419 GLY A N 1
ATOM 3033 C CA . GLY A 1 419 ? -3.837 6.980 7.727 1.00 98.88 419 GLY A CA 1
ATOM 3034 C C . GLY A 1 419 ? -5.263 6.776 7.208 1.00 98.88 419 GLY A C 1
ATOM 3035 O O . GLY A 1 419 ? -6.192 6.683 8.006 1.00 98.88 419 GLY A O 1
ATOM 3036 N N . VAL A 1 420 ? -5.439 6.605 5.894 1.00 98.94 420 VAL A N 1
ATOM 3037 C CA . VAL A 1 420 ? -6.737 6.276 5.277 1.00 98.94 420 VAL A CA 1
ATOM 3038 C C . VAL A 1 420 ? -7.277 4.933 5.776 1.00 98.94 420 VAL A C 1
ATOM 3040 O O . VAL A 1 420 ? -8.463 4.858 6.101 1.00 98.94 420 VAL A O 1
ATOM 3043 N N . ARG A 1 421 ? -6.436 3.897 5.931 1.00 98.62 421 ARG A N 1
ATOM 3044 C CA . ARG A 1 421 ? -6.874 2.613 6.520 1.00 98.62 421 ARG A CA 1
ATOM 3045 C C . ARG A 1 421 ? -7.432 2.810 7.931 1.00 98.62 421 ARG A C 1
ATOM 3047 O O . ARG A 1 421 ? -8.480 2.264 8.262 1.00 98.62 421 ARG A O 1
ATOM 3054 N N . ARG A 1 422 ? -6.787 3.655 8.744 1.00 98.81 422 ARG A N 1
ATOM 3055 C CA . ARG A 1 422 ? -7.251 3.980 10.105 1.00 98.81 422 ARG A CA 1
ATOM 3056 C C . ARG A 1 422 ? -8.529 4.828 10.114 1.00 98.81 422 ARG A C 1
ATOM 3058 O O . ARG A 1 422 ? -9.344 4.670 11.018 1.00 98.81 422 ARG A O 1
ATOM 3065 N N . ILE A 1 423 ? -8.744 5.679 9.105 1.00 98.94 423 ILE A N 1
ATOM 3066 C CA . ILE A 1 423 ? -10.030 6.373 8.899 1.00 98.94 423 ILE A CA 1
ATOM 3067 C C . ILE A 1 423 ? -11.143 5.362 8.632 1.00 98.94 423 ILE A C 1
ATOM 3069 O O . ILE A 1 423 ? -12.194 5.448 9.263 1.00 98.94 423 ILE A O 1
ATOM 3073 N N . MET A 1 424 ? -10.911 4.385 7.754 1.00 98.81 424 MET A N 1
ATOM 3074 C CA . MET A 1 424 ? -11.893 3.332 7.480 1.00 98.81 424 MET A CA 1
ATOM 3075 C C . MET A 1 424 ? -12.199 2.502 8.736 1.00 98.81 424 MET A C 1
ATOM 3077 O O . MET A 1 424 ? -13.372 2.309 9.055 1.00 98.81 424 MET A O 1
ATOM 3081 N N . ASP A 1 425 ? -11.173 2.116 9.505 1.00 98.12 425 ASP A N 1
ATOM 3082 C CA . ASP A 1 425 ? -11.343 1.405 10.785 1.00 98.12 425 ASP A CA 1
ATOM 3083 C C . ASP A 1 425 ? -12.192 2.210 11.786 1.00 98.12 425 ASP A C 1
ATOM 3085 O O . ASP A 1 425 ? -13.021 1.656 12.509 1.00 98.12 425 ASP A O 1
ATOM 3089 N N . ALA A 1 426 ? -11.995 3.529 11.841 1.00 98.62 426 ALA A N 1
ATOM 3090 C CA . ALA A 1 426 ? -12.751 4.415 12.719 1.00 98.62 426 ALA A CA 1
ATOM 3091 C C . ALA A 1 426 ? -14.209 4.597 12.269 1.00 98.62 426 ALA A C 1
ATOM 3093 O O . ALA A 1 426 ? -15.112 4.578 13.109 1.00 98.62 426 ALA A O 1
ATOM 3094 N N . LEU A 1 427 ? -14.457 4.757 10.964 1.00 98.44 427 LEU A N 1
ATOM 3095 C CA . LEU A 1 427 ? -15.808 4.915 10.414 1.00 98.44 427 LEU A CA 1
ATOM 3096 C C . LEU A 1 427 ? -16.669 3.674 10.673 1.00 98.44 427 LEU A C 1
ATOM 3098 O O . LEU A 1 427 ? -17.818 3.811 11.085 1.00 98.44 427 LEU A O 1
ATOM 3102 N N . GLU A 1 428 ? -16.105 2.472 10.518 1.00 96.94 428 GLU A N 1
ATOM 3103 C CA . GLU A 1 428 ? -16.801 1.206 10.804 1.00 96.94 428 GLU A CA 1
ATOM 3104 C C . GLU A 1 428 ? -17.232 1.091 12.275 1.00 96.94 428 GLU A C 1
ATOM 3106 O O . GLU A 1 428 ? -18.272 0.507 12.577 1.00 96.94 428 GLU A O 1
ATOM 3111 N N . LYS A 1 429 ? -16.468 1.695 13.191 1.00 95.62 429 LYS A N 1
ATOM 3112 C CA . LYS A 1 429 ? -16.765 1.729 14.632 1.00 95.62 429 LYS A CA 1
ATOM 3113 C C . LYS A 1 429 ? -17.644 2.907 15.053 1.00 95.62 429 LYS A C 1
ATOM 3115 O O . LYS A 1 429 ? -18.052 2.964 16.211 1.00 95.62 429 LYS A O 1
ATOM 3120 N N . THR A 1 430 ? -17.961 3.834 14.144 1.00 97.81 430 THR A N 1
ATOM 3121 C CA . THR A 1 430 ? -18.634 5.095 14.493 1.00 97.81 430 THR A CA 1
ATOM 3122 C C . THR A 1 430 ? -19.870 5.366 13.626 1.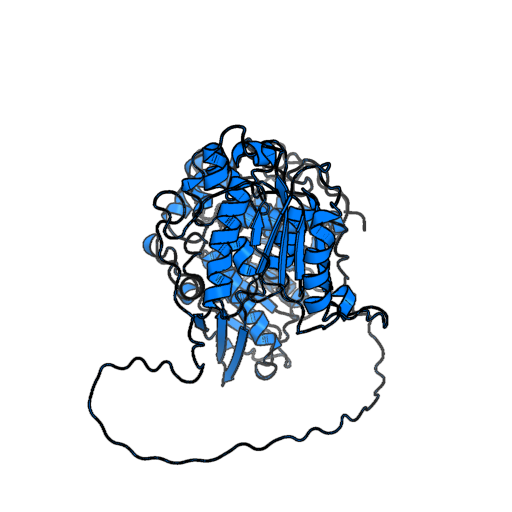00 97.81 430 THR A C 1
ATOM 3124 O O . THR A 1 430 ? -19.878 6.318 12.842 1.00 97.81 430 THR A O 1
ATOM 3127 N N . PRO A 1 431 ? -20.976 4.609 13.797 1.00 96.81 431 PRO A N 1
ATOM 3128 C CA . PRO A 1 431 ? -22.209 4.814 13.025 1.00 96.81 431 PRO A CA 1
ATOM 3129 C C . PRO A 1 431 ? -22.797 6.230 13.145 1.00 96.81 431 PRO A C 1
ATOM 3131 O O . PRO A 1 431 ? -23.460 6.710 12.227 1.00 96.81 431 PRO A O 1
ATOM 3134 N N . ALA A 1 432 ? -22.515 6.933 14.249 1.00 97.44 432 ALA A N 1
ATOM 3135 C CA . ALA A 1 432 ? -22.909 8.327 14.463 1.00 97.44 432 ALA A CA 1
ATOM 3136 C C . ALA A 1 432 ? -22.337 9.299 13.410 1.00 97.44 432 ALA A C 1
ATOM 3138 O O . ALA A 1 432 ? -22.923 10.356 13.180 1.00 97.44 432 ALA A O 1
ATOM 3139 N N . ALA A 1 433 ? -21.243 8.930 12.730 1.00 98.12 433 ALA A N 1
ATOM 3140 C CA . ALA A 1 433 ? -20.689 9.680 11.604 1.00 98.12 433 ALA A CA 1
ATOM 3141 C C . ALA A 1 433 ? -21.547 9.573 10.327 1.00 98.12 433 ALA A C 1
ATOM 3143 O O . ALA A 1 433 ? -21.278 10.264 9.352 1.00 98.12 433 ALA A O 1
ATOM 3144 N N . ARG A 1 434 ? -22.585 8.720 10.305 1.00 98.19 434 ARG A N 1
ATOM 3145 C CA . ARG A 1 434 ? -23.559 8.604 9.203 1.00 98.19 434 ARG A CA 1
ATOM 3146 C C . ARG A 1 434 ? -22.908 8.440 7.821 1.00 98.19 434 ARG A C 1
ATOM 3148 O O . ARG A 1 434 ? -23.431 8.973 6.844 1.00 98.19 434 ARG A O 1
ATOM 3155 N N . ILE A 1 435 ? -21.793 7.714 7.737 1.00 98.69 435 ILE A N 1
ATOM 3156 C CA . ILE A 1 435 ? -21.113 7.370 6.482 1.00 98.69 435 ILE A CA 1
ATOM 3157 C C . ILE A 1 435 ? -21.354 5.896 6.158 1.00 98.69 435 ILE A C 1
ATOM 3159 O O . ILE A 1 435 ? -21.235 5.041 7.033 1.00 98.69 435 ILE A O 1
ATOM 3163 N N . ASP A 1 436 ? -21.684 5.597 4.904 1.00 98.50 436 ASP A N 1
ATOM 3164 C CA . ASP A 1 436 ? -21.749 4.233 4.385 1.00 98.50 436 ASP A CA 1
ATOM 3165 C C . ASP A 1 436 ? -20.333 3.780 4.018 1.00 98.50 436 ASP A C 1
ATOM 3167 O O . ASP A 1 436 ? -19.795 4.136 2.966 1.00 98.50 436 ASP A O 1
ATOM 3171 N N . THR A 1 437 ? -19.717 2.984 4.892 1.00 98.12 437 THR A N 1
ATOM 3172 C CA . THR A 1 437 ? -18.340 2.500 4.713 1.00 98.12 437 THR A CA 1
ATOM 3173 C C . THR A 1 437 ? -18.173 1.562 3.521 1.00 98.12 437 THR A C 1
ATOM 3175 O O . THR A 1 437 ? -17.048 1.342 3.081 1.00 98.12 437 THR A O 1
ATOM 3178 N N . LYS A 1 438 ? -19.269 1.055 2.938 1.00 97.81 438 LYS A N 1
ATOM 3179 C CA . LYS A 1 438 ? -19.236 0.250 1.707 1.00 97.81 438 LYS A CA 1
ATOM 3180 C C . LYS A 1 438 ? -19.170 1.105 0.441 1.00 97.81 438 LYS A C 1
ATOM 3182 O O . LYS A 1 438 ? -19.041 0.557 -0.651 1.00 97.81 438 LYS A O 1
ATOM 3187 N N . ARG A 1 439 ? -19.298 2.430 0.563 1.00 98.38 439 ARG A N 1
ATOM 3188 C CA . ARG A 1 439 ? -19.363 3.382 -0.554 1.00 98.38 439 ARG A CA 1
ATOM 3189 C C . ARG A 1 439 ? -18.456 4.582 -0.296 1.00 98.38 439 ARG A C 1
ATOM 3191 O O . ARG A 1 439 ? -18.899 5.732 -0.285 1.00 98.38 439 ARG A O 1
ATOM 3198 N N . VAL A 1 440 ? -17.173 4.295 -0.079 1.00 98.94 440 VAL A N 1
ATOM 3199 C CA . VAL A 1 440 ? -16.137 5.308 0.151 1.00 98.94 440 VAL A CA 1
ATOM 3200 C C . VAL A 1 440 ? -15.153 5.346 -1.015 1.00 98.94 440 VAL A C 1
ATOM 3202 O O . VAL A 1 440 ? -14.559 4.332 -1.378 1.00 98.94 440 VAL A O 1
ATOM 3205 N N . GLY A 1 441 ? -14.984 6.525 -1.605 1.00 98.94 441 GLY A N 1
ATOM 3206 C CA . GLY A 1 441 ? -13.939 6.825 -2.574 1.00 98.94 441 GLY A CA 1
ATOM 3207 C C . GLY A 1 441 ? -12.759 7.576 -1.953 1.00 98.94 441 GLY A C 1
ATOM 3208 O O . GLY A 1 441 ? -12.831 8.041 -0.817 1.00 98.94 441 GLY A O 1
ATOM 3209 N N . VAL A 1 442 ? -11.679 7.740 -2.714 1.00 98.94 442 VAL A N 1
ATOM 3210 C CA . VAL A 1 442 ? -10.524 8.573 -2.343 1.00 98.94 442 VAL A CA 1
ATOM 3211 C C . VAL A 1 442 ? -10.107 9.451 -3.519 1.00 98.94 442 VAL A C 1
ATOM 3213 O O . VAL A 1 442 ? -10.119 9.002 -4.666 1.00 98.94 442 VAL A O 1
ATOM 3216 N N . SER A 1 443 ? -9.750 10.703 -3.245 1.00 98.94 443 SER A N 1
ATOM 3217 C CA . SER A 1 443 ? -9.277 11.647 -4.256 1.00 98.94 443 SER A CA 1
ATOM 3218 C C . SER A 1 443 ? -8.256 12.632 -3.684 1.00 98.94 443 SER A C 1
ATOM 3220 O O . SER A 1 443 ? -8.102 12.774 -2.472 1.00 98.94 443 SER A O 1
ATOM 3222 N N . GLY A 1 444 ? -7.540 13.298 -4.579 1.00 98.81 444 GLY A N 1
ATOM 3223 C CA . GLY A 1 444 ? -6.552 14.327 -4.297 1.00 98.81 444 GLY A CA 1
ATOM 3224 C C . GLY A 1 444 ? -5.956 14.817 -5.613 1.00 98.81 444 GLY A C 1
ATOM 3225 O O . GLY A 1 444 ? -6.032 14.107 -6.619 1.00 98.81 444 GLY A O 1
ATOM 3226 N N . CYS A 1 445 ? -5.367 16.014 -5.605 1.00 98.81 445 CYS A N 1
ATOM 3227 C CA . CYS A 1 445 ? -4.711 16.572 -6.784 1.00 98.81 445 CYS A CA 1
ATOM 3228 C C . CYS A 1 445 ? -3.191 16.679 -6.618 1.00 98.81 445 CYS A C 1
ATOM 3230 O O . CYS A 1 445 ? -2.707 16.919 -5.507 1.00 98.81 445 CYS A O 1
ATOM 3232 N N . SER A 1 446 ? -2.430 16.524 -7.708 1.00 98.50 446 SER A N 1
ATOM 3233 C CA . SER A 1 446 ? -0.973 16.710 -7.718 1.00 98.50 446 SER A CA 1
ATOM 3234 C C . SER A 1 446 ? -0.282 15.747 -6.741 1.00 98.50 446 SER A C 1
ATOM 3236 O O . SER A 1 446 ? -0.583 14.552 -6.741 1.00 98.50 446 SER A O 1
ATOM 3238 N N . ARG A 1 447 ? 0.584 16.239 -5.846 1.00 98.69 447 ARG A N 1
ATOM 3239 C CA . ARG A 1 447 ? 1.173 15.473 -4.725 1.00 98.69 447 ARG A CA 1
ATOM 3240 C C . ARG A 1 447 ? 0.149 14.680 -3.904 1.00 98.69 447 ARG A C 1
ATOM 3242 O O . ARG A 1 447 ? 0.386 13.522 -3.568 1.00 98.69 447 ARG A O 1
ATOM 3249 N N . ASN A 1 448 ? -1.035 15.242 -3.671 1.00 98.88 448 ASN A N 1
ATOM 3250 C CA . ASN A 1 448 ? -2.103 14.545 -2.960 1.00 98.88 448 ASN A CA 1
ATOM 3251 C C . ASN A 1 448 ? -2.832 13.528 -3.856 1.00 98.88 448 ASN A C 1
ATOM 3253 O O . ASN A 1 448 ? -3.393 12.560 -3.349 1.00 98.88 448 ASN A O 1
ATOM 3257 N N . GLY A 1 449 ? -2.785 13.702 -5.180 1.00 98.88 449 GLY A N 1
ATOM 3258 C CA . GLY A 1 449 ? -3.231 12.708 -6.160 1.00 98.88 449 GLY A CA 1
ATOM 3259 C C . GLY A 1 449 ? -2.351 11.456 -6.156 1.00 98.88 449 GLY A C 1
ATOM 3260 O O . GLY A 1 449 ? -2.886 10.348 -6.181 1.00 98.88 449 GLY A O 1
ATOM 3261 N N . LYS A 1 450 ? -1.026 11.618 -6.003 1.00 98.88 450 LYS A N 1
ATOM 3262 C CA . LYS A 1 450 ? -0.083 10.504 -5.762 1.00 98.88 450 LYS A CA 1
ATOM 3263 C C . LYS A 1 450 ? -0.505 9.721 -4.510 1.00 98.88 450 LYS A C 1
ATOM 3265 O O . LYS A 1 450 ? -0.690 8.506 -4.543 1.00 98.88 450 LYS A O 1
ATOM 3270 N N . GLY A 1 451 ? -0.781 10.447 -3.423 1.00 98.88 451 GLY A N 1
ATOM 3271 C CA . GLY A 1 451 ? -1.311 9.890 -2.177 1.00 98.88 451 GLY A CA 1
ATOM 3272 C C . GLY A 1 451 ? -2.644 9.154 -2.327 1.00 98.88 451 GLY A C 1
ATOM 3273 O O . GLY A 1 451 ? -2.814 8.070 -1.771 1.00 98.88 451 GLY A O 1
ATOM 3274 N N . ALA A 1 452 ? -3.582 9.716 -3.092 1.00 98.94 452 ALA A N 1
ATOM 3275 C CA . ALA A 1 452 ? -4.891 9.115 -3.329 1.00 98.94 452 ALA A CA 1
ATOM 3276 C C . ALA A 1 452 ? -4.781 7.789 -4.095 1.00 98.94 452 ALA A C 1
ATOM 3278 O O . ALA A 1 452 ? -5.474 6.832 -3.749 1.00 98.94 452 ALA A O 1
ATOM 3279 N N . LEU A 1 453 ? -3.881 7.706 -5.082 1.00 98.94 453 LEU A N 1
ATOM 3280 C CA . LEU A 1 453 ? -3.591 6.459 -5.789 1.00 98.94 453 LEU A CA 1
ATOM 3281 C C . LEU A 1 453 ? -3.041 5.389 -4.836 1.00 98.94 453 LEU A C 1
ATOM 3283 O O . LEU A 1 453 ? -3.583 4.284 -4.793 1.00 98.94 453 LEU A O 1
ATOM 3287 N N . VAL A 1 454 ? -2.015 5.715 -4.040 1.00 98.94 454 VAL A N 1
ATOM 3288 C CA . VAL A 1 454 ? -1.416 4.758 -3.089 1.00 98.94 454 VAL A CA 1
ATOM 3289 C C . VAL A 1 454 ? -2.445 4.305 -2.046 1.00 98.94 454 VAL A C 1
ATOM 3291 O O . VAL A 1 454 ? -2.567 3.110 -1.778 1.00 98.94 454 VAL A O 1
ATOM 3294 N N . ALA A 1 455 ? -3.257 5.224 -1.513 1.00 98.88 455 ALA A N 1
ATOM 3295 C CA . ALA A 1 455 ? -4.353 4.885 -0.607 1.00 98.88 455 ALA A CA 1
ATOM 3296 C C . ALA A 1 455 ? -5.376 3.947 -1.267 1.00 98.88 455 ALA A C 1
ATOM 3298 O O . ALA A 1 455 ? -5.742 2.928 -0.685 1.00 98.88 455 ALA A O 1
ATOM 3299 N N . GLY A 1 456 ? -5.789 4.242 -2.502 1.00 98.81 456 GLY A N 1
ATOM 3300 C CA . GLY A 1 456 ? -6.687 3.388 -3.274 1.00 98.81 456 GLY A CA 1
ATOM 3301 C C . GLY A 1 456 ? -6.128 1.985 -3.500 1.00 98.81 456 GLY A C 1
ATOM 3302 O O . GLY A 1 456 ? -6.845 1.002 -3.328 1.00 98.81 456 GLY A O 1
ATOM 3303 N N . ALA A 1 457 ? -4.841 1.860 -3.822 1.00 98.81 457 ALA A N 1
ATOM 3304 C CA . ALA A 1 457 ? -4.182 0.576 -4.050 1.00 98.81 457 ALA A CA 1
ATOM 3305 C C . ALA A 1 457 ? -4.099 -0.293 -2.777 1.00 98.81 457 ALA A C 1
ATOM 3307 O O . ALA A 1 457 ? -4.395 -1.494 -2.834 1.00 98.81 457 ALA A O 1
ATOM 3308 N N . PHE A 1 458 ? -3.744 0.312 -1.636 1.00 98.25 458 PHE A N 1
ATOM 3309 C CA . PHE A 1 458 ? -3.449 -0.386 -0.377 1.00 98.25 458 PHE A CA 1
ATOM 3310 C C . PHE A 1 458 ? -4.630 -0.504 0.602 1.00 98.25 458 PHE A C 1
ATOM 3312 O O . PHE A 1 458 ? -4.550 -1.294 1.542 1.00 98.25 458 PHE A O 1
ATOM 3319 N N . GLU A 1 459 ? -5.734 0.217 0.391 1.00 98.19 459 GLU A N 1
ATOM 3320 C CA . GLU A 1 459 ? -6.966 0.067 1.173 1.00 98.19 459 GLU A CA 1
ATOM 3321 C C . GLU A 1 459 ? -8.070 -0.588 0.323 1.00 98.19 459 GLU A C 1
ATOM 3323 O O . GLU A 1 459 ? -8.719 0.095 -0.476 1.00 98.19 459 GLU A O 1
ATOM 3328 N N . PRO A 1 460 ? -8.308 -1.908 0.463 1.00 95.50 460 PRO A N 1
ATOM 3329 C CA . PRO A 1 460 ? -9.292 -2.626 -0.348 1.00 95.50 460 PRO A CA 1
ATOM 3330 C C . PRO A 1 460 ? -10.748 -2.185 -0.115 1.00 95.50 460 PRO A C 1
ATOM 3332 O O . PRO A 1 460 ? -11.585 -2.458 -0.974 1.00 95.50 460 PRO A O 1
ATOM 3335 N N . ARG A 1 461 ? -11.067 -1.496 0.994 1.00 98.38 461 ARG A N 1
ATOM 3336 C CA . ARG A 1 461 ? -12.416 -0.966 1.274 1.00 98.38 461 ARG A CA 1
ATOM 3337 C C . ARG A 1 461 ? -12.757 0.299 0.477 1.00 98.38 461 ARG A C 1
ATOM 3339 O O . ARG A 1 461 ? -13.929 0.655 0.392 1.00 98.38 461 ARG A O 1
ATOM 3346 N N . ILE A 1 462 ? -11.773 0.970 -0.131 1.00 98.75 462 ILE A N 1
ATOM 3347 C CA . ILE A 1 462 ? -12.032 2.090 -1.047 1.00 98.75 462 ILE A CA 1
ATOM 3348 C C . ILE A 1 462 ? -12.603 1.547 -2.357 1.00 98.75 462 ILE A C 1
ATOM 3350 O O . ILE A 1 462 ? -11.914 0.830 -3.075 1.00 98.75 462 ILE A O 1
ATOM 3354 N N . VAL A 1 463 ? -13.837 1.908 -2.705 1.00 98.69 463 VAL A N 1
ATOM 3355 C CA . VAL A 1 463 ? -14.522 1.381 -3.901 1.00 98.69 463 VAL A CA 1
ATOM 3356 C C . VAL A 1 463 ? -14.289 2.208 -5.167 1.00 98.69 463 VAL A C 1
ATOM 3358 O O . VAL A 1 463 ? -14.535 1.706 -6.264 1.00 98.69 463 VAL A O 1
ATOM 3361 N N . LEU A 1 464 ? -13.815 3.452 -5.025 1.00 98.94 464 LEU A N 1
ATOM 3362 C CA . LEU A 1 464 ? -13.504 4.359 -6.132 1.00 98.94 464 LEU A CA 1
ATOM 3363 C C . LEU A 1 464 ? -12.237 5.179 -5.846 1.00 98.94 464 LEU A C 1
ATOM 3365 O O . LEU A 1 464 ? -12.174 5.905 -4.857 1.00 98.94 464 LEU A O 1
ATOM 3369 N N . THR A 1 465 ? -11.245 5.115 -6.728 1.00 98.94 465 THR A N 1
ATOM 3370 C CA . THR A 1 465 ? -10.006 5.902 -6.631 1.00 98.94 465 THR A CA 1
ATOM 3371 C C . THR A 1 465 ? -9.946 6.932 -7.755 1.00 98.94 465 THR A C 1
ATOM 3373 O O . THR A 1 465 ? -10.048 6.566 -8.925 1.00 98.94 465 THR A O 1
ATOM 3376 N N . ILE A 1 466 ? -9.799 8.212 -7.398 1.00 98.94 466 ILE A N 1
ATOM 3377 C CA . ILE A 1 466 ? -9.818 9.347 -8.333 1.00 98.94 466 ILE A CA 1
ATOM 3378 C C . ILE A 1 466 ? -8.554 10.205 -8.151 1.00 98.94 466 ILE A C 1
ATOM 3380 O O . ILE A 1 466 ? -8.610 11.245 -7.481 1.00 98.94 466 ILE A O 1
ATOM 3384 N N . PRO A 1 467 ? -7.394 9.781 -8.683 1.00 98.88 467 PRO A N 1
ATOM 3385 C CA . PRO A 1 467 ? -6.219 10.637 -8.719 1.00 98.88 467 PRO A CA 1
ATOM 3386 C C . PRO A 1 467 ? -6.427 11.730 -9.775 1.00 98.88 467 PRO A C 1
ATOM 3388 O O . PRO A 1 467 ? -6.762 11.435 -10.925 1.00 98.88 467 PRO A O 1
ATOM 3391 N N . GLN A 1 468 ? -6.242 12.990 -9.380 1.00 98.81 468 GLN A N 1
ATOM 3392 C CA . GLN A 1 468 ? -6.307 14.135 -10.284 1.00 98.81 468 GLN A CA 1
ATOM 3393 C C . GLN A 1 468 ? -4.902 14.697 -10.522 1.00 98.81 468 GLN A C 1
ATOM 3395 O O . GLN A 1 468 ? -4.215 15.064 -9.570 1.00 98.81 468 GLN A O 1
ATOM 3400 N N . GLU A 1 469 ? -4.481 14.787 -11.780 1.00 98.62 469 GLU A N 1
ATOM 3401 C CA . GLU A 1 469 ? -3.243 15.433 -12.228 1.00 98.62 469 GLU A CA 1
ATOM 3402 C C . GLU A 1 469 ? -2.032 15.004 -11.393 1.00 98.62 469 GLU A C 1
ATOM 3404 O O . GLU A 1 469 ? -1.246 15.825 -10.919 1.00 98.62 469 GLU A O 1
ATOM 3409 N N . SER A 1 470 ? -1.942 13.699 -11.126 1.00 98.69 470 SER A N 1
ATOM 3410 C CA . SER A 1 470 ? -0.979 13.160 -10.162 1.00 98.69 470 SER A CA 1
ATOM 3411 C C . SER A 1 470 ? 0.441 13.068 -10.728 1.00 98.69 470 SER A C 1
ATOM 3413 O O . SER A 1 470 ? 1.400 13.206 -9.962 1.00 98.69 470 SER A O 1
ATOM 3415 N N . GLY A 1 471 ? 0.568 12.906 -12.052 1.00 98.56 471 GLY A N 1
ATOM 3416 C CA . GLY A 1 471 ? 1.832 12.893 -12.795 1.00 98.56 471 GLY A CA 1
ATOM 3417 C C . GLY A 1 471 ? 2.828 11.852 -12.279 1.00 98.56 471 GLY A C 1
ATOM 3418 O O . GLY A 1 471 ? 2.442 10.768 -11.835 1.00 98.56 471 GLY A O 1
ATOM 3419 N N . SER A 1 472 ? 4.113 12.212 -12.305 1.00 98.56 472 SER A N 1
ATOM 3420 C CA . SER A 1 472 ? 5.240 11.392 -11.839 1.00 98.56 472 SER A CA 1
ATOM 3421 C C . SER A 1 472 ? 5.031 10.857 -10.423 1.00 98.56 472 SER A C 1
ATOM 3423 O O . SER A 1 472 ? 4.697 11.611 -9.512 1.00 98.56 472 SER A O 1
ATOM 3425 N N . GLY A 1 473 ? 5.171 9.550 -10.205 1.00 98.06 473 GLY A N 1
ATOM 3426 C CA . GLY A 1 473 ? 4.881 8.955 -8.899 1.00 98.06 473 GLY A CA 1
ATOM 3427 C C . GLY A 1 473 ? 3.390 8.836 -8.553 1.00 98.06 473 GLY A C 1
ATOM 3428 O O . GLY A 1 473 ? 3.028 8.490 -7.429 1.00 98.06 473 GLY A O 1
ATOM 3429 N N . GLY A 1 474 ? 2.523 9.125 -9.519 1.00 98.69 474 GLY A N 1
ATOM 3430 C CA . GLY A 1 474 ? 1.090 8.891 -9.503 1.00 98.69 474 GLY A CA 1
ATOM 3431 C C . GLY A 1 474 ? 0.700 8.050 -10.714 1.00 98.69 474 GLY A C 1
ATOM 3432 O O . GLY A 1 474 ? 0.978 6.854 -10.750 1.00 98.69 474 GLY A O 1
ATOM 3433 N N . THR A 1 475 ? 0.046 8.662 -11.697 1.00 98.69 475 THR A N 1
ATOM 3434 C CA . THR A 1 475 ? -0.424 7.989 -12.912 1.00 98.69 475 THR A CA 1
ATOM 3435 C C . THR A 1 475 ? 0.680 7.712 -13.929 1.00 98.69 475 THR A C 1
ATOM 3437 O O . THR A 1 475 ? 0.515 6.796 -14.727 1.00 98.69 475 THR A O 1
ATOM 3440 N N . ASP A 1 476 ? 1.810 8.415 -13.888 1.00 98.69 476 ASP A N 1
ATOM 3441 C CA . ASP A 1 476 ? 2.935 8.204 -14.810 1.00 98.69 476 ASP A CA 1
ATOM 3442 C C . ASP A 1 476 ? 3.718 6.928 -14.512 1.00 98.69 476 ASP A C 1
ATOM 3444 O O . ASP A 1 476 ? 3.877 6.553 -13.355 1.00 98.69 476 ASP A O 1
ATOM 3448 N N . THR A 1 477 ? 4.312 6.328 -15.546 1.00 98.81 477 THR A N 1
ATOM 3449 C CA . THR A 1 477 ? 5.340 5.288 -15.373 1.00 98.81 477 THR A CA 1
ATOM 3450 C C . THR A 1 477 ? 6.740 5.886 -15.281 1.00 98.81 477 THR A C 1
ATOM 3452 O O . THR A 1 477 ? 7.084 6.815 -16.015 1.00 98.81 477 THR A O 1
ATOM 3455 N N . TRP A 1 478 ? 7.599 5.293 -14.459 1.00 98.75 478 TRP A N 1
ATOM 3456 C CA . TRP A 1 478 ? 8.984 5.729 -14.317 1.00 98.75 478 TRP A CA 1
ATOM 3457 C C . TRP A 1 478 ? 9.757 5.615 -15.633 1.00 98.75 478 TRP A C 1
ATOM 3459 O O . TRP A 1 478 ? 10.470 6.539 -16.025 1.00 98.75 478 TRP A O 1
ATOM 3469 N N . ARG A 1 479 ? 9.579 4.502 -16.353 1.00 98.62 479 ARG A N 1
ATOM 3470 C CA . ARG A 1 479 ? 10.307 4.212 -17.600 1.00 98.62 479 ARG A CA 1
ATOM 3471 C C . ARG A 1 479 ? 9.958 5.158 -18.746 1.00 98.62 479 ARG A C 1
ATOM 3473 O O . ARG A 1 479 ? 10.862 5.611 -19.452 1.00 98.62 479 ARG A O 1
ATOM 3480 N N . ILE A 1 480 ? 8.672 5.461 -18.945 1.00 98.44 480 ILE A N 1
ATOM 3481 C CA . ILE A 1 480 ? 8.260 6.371 -20.022 1.00 98.44 480 ILE A CA 1
ATOM 3482 C C . ILE A 1 480 ? 8.670 7.804 -19.674 1.00 98.44 480 ILE A C 1
ATOM 3484 O O . ILE A 1 480 ? 9.194 8.493 -20.550 1.00 98.44 480 ILE A O 1
ATOM 3488 N N . SER A 1 481 ? 8.522 8.232 -18.413 1.00 98.56 481 SER A N 1
ATOM 3489 C CA . SER A 1 481 ? 8.949 9.569 -17.973 1.00 98.56 481 SER A CA 1
ATOM 3490 C C . SER A 1 481 ? 10.451 9.788 -18.189 1.00 98.56 481 SER A C 1
ATOM 3492 O O . SER A 1 481 ? 10.844 10.791 -18.784 1.00 98.56 481 SER A O 1
ATOM 3494 N N . ASP A 1 482 ? 11.295 8.813 -17.834 1.00 97.88 482 ASP A N 1
ATOM 3495 C CA . ASP A 1 482 ? 12.735 8.853 -18.126 1.00 97.88 482 ASP A CA 1
ATOM 3496 C C . ASP A 1 482 ? 13.027 8.995 -19.629 1.00 97.88 482 ASP A C 1
ATOM 3498 O O . ASP A 1 482 ? 13.953 9.704 -20.030 1.00 97.88 482 ASP A O 1
ATOM 3502 N N . SER A 1 483 ? 12.264 8.310 -20.483 1.00 97.00 483 SER A N 1
ATOM 3503 C CA . SER A 1 483 ? 12.489 8.347 -21.928 1.00 97.00 483 SER A CA 1
ATOM 3504 C C . SER A 1 483 ? 12.031 9.641 -22.578 1.00 97.00 483 SER A C 1
ATOM 3506 O O . SER A 1 483 ? 12.745 10.143 -23.444 1.00 97.00 483 SER A O 1
ATOM 3508 N N . ILE A 1 484 ? 10.867 10.181 -22.217 1.00 95.75 484 ILE A N 1
ATOM 3509 C CA . ILE A 1 484 ? 10.418 11.456 -22.793 1.00 95.75 484 ILE A CA 1
ATOM 3510 C C . ILE A 1 484 ? 11.280 12.618 -22.285 1.00 95.75 484 ILE A C 1
ATOM 3512 O O . ILE A 1 484 ? 11.551 13.538 -23.055 1.00 95.75 484 ILE A O 1
ATOM 3516 N N . ASN A 1 485 ? 11.806 12.525 -21.054 1.00 97.44 485 ASN A N 1
ATOM 3517 C CA . ASN A 1 485 ? 12.805 13.460 -20.536 1.00 97.44 485 ASN A CA 1
ATOM 3518 C C . ASN A 1 485 ? 14.096 13.438 -21.365 1.00 97.44 485 ASN A C 1
ATOM 3520 O O . ASN A 1 485 ? 14.526 14.473 -21.871 1.00 97.44 485 ASN A O 1
ATOM 3524 N N . LYS A 1 486 ? 14.657 12.245 -21.610 1.00 95.12 486 LYS A N 1
ATOM 3525 C CA . LYS A 1 486 ? 15.840 12.069 -22.477 1.00 95.12 486 LYS A CA 1
ATOM 3526 C C . LYS A 1 486 ? 15.622 12.569 -23.908 1.00 95.12 486 LYS A C 1
ATOM 3528 O O . LYS A 1 486 ? 16.579 12.985 -24.552 1.00 95.12 486 LYS A O 1
ATOM 3533 N N . ASN A 1 487 ? 14.378 12.562 -24.383 1.00 93.94 487 ASN A N 1
ATOM 3534 C CA . ASN A 1 487 ? 13.992 13.060 -25.704 1.00 93.94 487 ASN A CA 1
ATOM 3535 C C . ASN A 1 487 ? 13.607 14.555 -25.711 1.00 93.94 487 ASN A C 1
ATOM 3537 O O . ASN A 1 487 ? 13.070 15.038 -26.705 1.00 93.94 487 ASN A O 1
ATOM 3541 N N . GLY A 1 488 ? 13.889 15.295 -24.632 1.00 92.81 488 GLY A N 1
ATOM 3542 C CA . GLY A 1 488 ? 13.797 16.757 -24.585 1.00 92.81 488 GLY A CA 1
ATOM 3543 C C . GLY A 1 488 ? 12.502 17.331 -24.002 1.00 92.81 488 GLY A C 1
ATOM 3544 O O . GLY A 1 488 ? 12.364 18.550 -23.961 1.00 92.81 488 GLY A O 1
ATOM 3545 N N . THR A 1 489 ? 11.564 16.502 -23.530 1.00 94.00 489 THR A N 1
ATOM 3546 C CA . THR A 1 489 ? 10.367 16.985 -22.813 1.00 94.00 489 THR A CA 1
ATOM 3547 C C . THR A 1 489 ? 10.706 17.247 -21.347 1.00 94.00 489 THR A C 1
ATOM 3549 O O . THR A 1 489 ? 11.220 16.360 -20.671 1.00 94.00 489 THR A O 1
ATOM 3552 N N . SER A 1 490 ? 10.393 18.427 -20.807 1.00 95.69 490 SER A N 1
ATOM 3553 C CA . SER A 1 490 ? 10.652 18.744 -19.392 1.00 95.69 490 SER A CA 1
ATOM 3554 C C . SER A 1 490 ? 9.602 18.103 -18.471 1.00 95.69 490 SER A C 1
ATOM 3556 O O . SER A 1 490 ? 8.742 18.775 -17.910 1.00 95.69 490 SER A O 1
ATOM 3558 N N . THR A 1 491 ? 9.650 16.774 -18.352 1.00 97.19 491 THR A N 1
ATOM 3559 C CA . THR A 1 491 ? 8.813 15.996 -17.426 1.00 97.19 491 THR A CA 1
ATOM 3560 C C . THR A 1 491 ? 9.548 15.708 -16.123 1.00 97.19 491 THR A C 1
ATOM 3562 O O . THR A 1 491 ? 10.769 15.511 -16.132 1.00 97.19 491 THR A O 1
ATOM 3565 N N . GLN A 1 492 ? 8.799 15.590 -15.025 1.00 98.50 492 GLN A N 1
ATOM 3566 C CA . GLN A 1 492 ? 9.315 15.077 -13.760 1.00 98.50 492 GLN A CA 1
ATOM 3567 C C . GLN A 1 492 ? 9.709 13.596 -13.897 1.00 98.50 492 GLN A C 1
ATOM 3569 O O . GLN A 1 492 ? 8.932 12.785 -14.406 1.00 98.50 492 GLN A O 1
ATOM 3574 N N . THR A 1 493 ? 10.898 13.222 -13.420 1.00 98.56 493 THR A N 1
ATOM 3575 C CA . THR A 1 493 ? 11.429 11.844 -13.464 1.00 98.56 493 THR A CA 1
ATOM 3576 C C . THR A 1 493 ? 11.619 11.269 -12.063 1.00 98.56 493 THR A C 1
ATOM 3578 O O . THR A 1 493 ? 11.531 11.991 -11.069 1.00 98.56 493 THR A O 1
ATOM 3581 N N . ALA A 1 494 ? 11.931 9.971 -11.972 1.00 98.44 494 ALA A N 1
ATOM 3582 C CA . ALA A 1 494 ? 12.246 9.328 -10.697 1.00 98.44 494 ALA A CA 1
ATOM 3583 C C . ALA A 1 494 ? 13.450 9.984 -9.997 1.00 98.44 494 ALA A C 1
ATOM 3585 O O . ALA A 1 494 ? 13.418 10.195 -8.790 1.00 98.44 494 ALA A O 1
ATOM 3586 N N . SER A 1 495 ? 14.504 10.339 -10.740 1.00 96.75 495 SER A N 1
ATOM 3587 C CA . SER A 1 495 ? 15.703 10.972 -10.172 1.00 96.75 495 SER A CA 1
ATOM 3588 C C . SER A 1 495 ? 15.441 12.375 -9.620 1.00 96.75 495 SER A C 1
ATOM 3590 O O . SER A 1 495 ? 16.102 12.793 -8.674 1.00 96.75 495 SER A O 1
ATOM 3592 N N . GLU A 1 496 ? 14.508 13.109 -10.229 1.00 98.25 496 GLU A N 1
ATOM 3593 C CA . GLU A 1 496 ? 14.150 14.469 -9.821 1.00 98.25 496 GLU A CA 1
ATOM 3594 C C . GLU A 1 496 ? 13.216 14.445 -8.602 1.00 98.25 496 GLU A C 1
ATOM 3596 O O . GLU A 1 496 ? 13.509 15.072 -7.582 1.00 98.25 496 GLU A O 1
ATOM 3601 N N . ILE A 1 497 ? 12.167 13.618 -8.649 1.00 98.56 497 ILE A N 1
ATOM 3602 C CA . ILE A 1 497 ? 11.105 13.613 -7.637 1.00 98.56 497 ILE A CA 1
ATOM 3603 C C . ILE A 1 497 ? 11.601 13.187 -6.246 1.00 98.56 497 ILE A C 1
ATOM 3605 O O . ILE A 1 497 ? 11.101 13.665 -5.225 1.00 98.56 497 ILE A O 1
ATOM 3609 N N . ILE A 1 498 ? 12.620 12.317 -6.181 1.00 97.88 498 ILE A N 1
ATOM 3610 C CA . ILE A 1 498 ? 13.244 11.910 -4.911 1.00 97.88 498 ILE A CA 1
ATOM 3611 C C . ILE A 1 498 ? 14.092 13.014 -4.279 1.00 97.88 498 ILE A C 1
ATOM 3613 O O . ILE A 1 498 ? 14.440 12.890 -3.109 1.00 97.88 498 ILE A O 1
ATOM 3617 N N . GLY A 1 499 ? 14.459 14.050 -5.040 1.00 97.19 499 GLY A N 1
ATOM 3618 C CA . GLY A 1 499 ? 15.166 15.236 -4.563 1.00 97.19 499 GLY A CA 1
ATOM 3619 C C . GLY A 1 499 ? 14.210 16.333 -4.096 1.00 97.19 499 GLY A C 1
ATOM 3620 O O . GLY A 1 499 ? 14.537 17.067 -3.167 1.00 97.19 499 GLY A O 1
ATOM 3621 N N . GLU A 1 500 ? 13.001 16.394 -4.656 1.00 97.56 500 GLU A N 1
ATOM 3622 C CA . GLU A 1 500 ? 11.969 17.363 -4.272 1.00 97.56 500 GLU A CA 1
ATOM 3623 C C . GLU A 1 500 ? 11.411 17.071 -2.874 1.00 97.56 500 GLU A C 1
ATOM 3625 O O . GLU A 1 500 ? 11.339 17.954 -2.017 1.00 97.56 500 GLU A O 1
ATOM 3630 N N . ASN A 1 501 ? 11.025 15.817 -2.621 1.00 98.62 501 ASN A N 1
ATOM 3631 C CA . ASN A 1 501 ? 10.261 15.479 -1.425 1.00 98.62 501 ASN A CA 1
ATOM 3632 C C . ASN A 1 501 ? 10.446 14.035 -0.933 1.00 98.62 501 ASN A C 1
ATOM 3634 O O . ASN A 1 501 ? 11.223 13.243 -1.464 1.00 98.62 501 ASN A O 1
ATOM 3638 N N . VAL A 1 502 ? 9.692 13.672 0.106 1.00 98.44 502 VAL A N 1
ATOM 3639 C CA . VAL A 1 502 ? 9.828 12.405 0.838 1.00 98.44 502 VAL A CA 1
ATOM 3640 C C . VAL A 1 502 ? 8.679 11.428 0.587 1.00 98.44 502 VAL A C 1
ATOM 3642 O O . VAL A 1 502 ? 8.371 10.572 1.417 1.00 98.44 502 VAL A O 1
ATOM 3645 N N . TRP A 1 503 ? 8.034 11.546 -0.573 1.00 98.88 503 TRP A N 1
ATOM 3646 C CA . TRP A 1 503 ? 6.840 10.779 -0.931 1.00 98.88 503 TRP A CA 1
ATOM 3647 C C . TRP A 1 503 ? 7.069 9.268 -1.024 1.00 98.88 503 TRP A C 1
ATOM 3649 O O . TRP A 1 503 ? 6.164 8.513 -0.665 1.00 98.88 503 TRP A O 1
ATOM 3659 N N . PHE A 1 504 ? 8.268 8.844 -1.428 1.00 98.75 504 PHE A N 1
ATOM 3660 C CA . PHE A 1 504 ? 8.671 7.442 -1.608 1.00 98.75 504 PHE A CA 1
ATOM 3661 C C . PHE A 1 504 ? 9.612 6.985 -0.494 1.00 98.75 504 PHE A C 1
ATOM 3663 O O . PHE A 1 504 ? 10.203 7.812 0.203 1.00 98.75 504 PHE A O 1
ATOM 3670 N N . GLY A 1 505 ? 9.735 5.679 -0.292 1.00 96.62 505 GLY A N 1
ATOM 3671 C CA . GLY A 1 505 ? 10.692 5.079 0.627 1.00 96.62 505 GLY A CA 1
ATOM 3672 C C . GLY A 1 505 ? 12.138 5.258 0.160 1.00 96.62 505 GLY A C 1
ATOM 3673 O O . GLY A 1 505 ? 12.415 5.401 -1.028 1.00 96.62 505 GLY A O 1
ATOM 3674 N N . THR A 1 506 ? 13.091 5.254 1.092 1.00 95.00 506 THR A N 1
ATOM 3675 C CA . THR A 1 506 ? 14.510 5.499 0.762 1.00 95.00 506 THR A CA 1
ATOM 3676 C C . THR A 1 506 ? 15.137 4.392 -0.086 1.00 95.00 506 THR A C 1
ATOM 3678 O O . THR A 1 506 ? 16.133 4.641 -0.765 1.00 95.00 506 THR A O 1
ATOM 3681 N N . THR A 1 507 ? 14.553 3.189 -0.098 1.00 91.38 507 THR A N 1
ATOM 3682 C CA . THR A 1 507 ? 14.971 2.085 -0.974 1.00 91.38 507 THR A CA 1
ATOM 3683 C C . THR A 1 507 ? 14.757 2.400 -2.452 1.00 91.38 507 THR A C 1
ATOM 3685 O O . THR A 1 507 ? 15.530 1.911 -3.273 1.00 91.38 507 THR A O 1
ATOM 3688 N N . PHE A 1 508 ? 13.814 3.286 -2.791 1.00 97.56 508 PHE A N 1
ATOM 3689 C CA . PHE A 1 508 ? 13.583 3.731 -4.165 1.00 97.56 508 PHE A CA 1
ATOM 3690 C C . PHE A 1 508 ? 14.791 4.453 -4.766 1.00 97.56 508 PHE A C 1
ATOM 3692 O O . PHE A 1 508 ? 15.068 4.335 -5.963 1.00 97.56 508 PHE A O 1
ATOM 3699 N N . ASN A 1 509 ? 15.564 5.155 -3.928 1.00 94.56 509 ASN A N 1
ATOM 3700 C CA . ASN A 1 509 ? 16.677 5.991 -4.370 1.00 94.56 509 ASN A CA 1
ATOM 3701 C C . ASN A 1 509 ? 17.721 5.201 -5.164 1.00 94.56 509 ASN A C 1
ATOM 3703 O O . ASN A 1 509 ? 18.314 5.745 -6.095 1.00 94.56 509 ASN A O 1
ATOM 3707 N N . GLN A 1 510 ? 17.932 3.920 -4.849 1.00 93.38 510 GLN A N 1
ATOM 3708 C CA . GLN A 1 510 ? 18.896 3.088 -5.575 1.00 93.38 510 GLN A CA 1
ATOM 3709 C C . GLN A 1 510 ? 18.498 2.892 -7.046 1.00 93.38 510 GLN A C 1
ATOM 3711 O O . GLN A 1 510 ? 19.365 2.803 -7.911 1.00 93.38 510 GLN A O 1
ATOM 3716 N N . PHE A 1 511 ? 17.197 2.862 -7.345 1.00 95.62 511 PHE A N 1
ATOM 3717 C CA . PHE A 1 511 ? 16.672 2.713 -8.699 1.00 95.62 511 PHE A CA 1
ATOM 3718 C C . PHE A 1 511 ? 16.568 4.073 -9.379 1.00 95.62 511 PHE A C 1
ATOM 3720 O O . PHE A 1 511 ? 17.077 4.242 -10.483 1.00 95.62 511 PHE A O 1
ATOM 3727 N N . ALA A 1 512 ? 15.999 5.056 -8.682 1.00 95.69 512 ALA A N 1
ATOM 3728 C CA . ALA A 1 512 ? 15.813 6.413 -9.180 1.00 95.69 512 ALA A CA 1
ATOM 3729 C C . ALA A 1 512 ? 17.131 7.107 -9.568 1.00 95.69 512 ALA A C 1
ATOM 3731 O O . ALA A 1 512 ? 17.162 7.855 -10.539 1.00 95.69 512 ALA A O 1
ATOM 3732 N N . THR A 1 513 ? 18.232 6.845 -8.853 1.00 91.56 513 THR A N 1
ATOM 3733 C CA . THR A 1 513 ? 19.546 7.451 -9.154 1.00 91.56 513 THR A CA 1
ATOM 3734 C C . THR A 1 513 ? 20.388 6.663 -10.153 1.00 91.56 513 THR A C 1
ATOM 3736 O O . THR A 1 513 ? 21.314 7.228 -10.733 1.00 91.56 513 THR A O 1
ATOM 3739 N N . THR A 1 514 ? 20.105 5.370 -10.364 1.00 91.19 514 THR A N 1
ATOM 3740 C CA . THR A 1 514 ? 20.929 4.518 -11.240 1.00 91.19 514 THR A CA 1
ATOM 3741 C C . THR A 1 514 ? 20.201 4.096 -12.508 1.00 91.19 514 THR A C 1
ATOM 3743 O O . THR A 1 514 ? 20.699 4.326 -13.608 1.00 91.19 514 THR A O 1
ATOM 3746 N N . SER A 1 515 ? 19.045 3.447 -12.380 1.00 94.81 515 SER A N 1
ATOM 3747 C CA . SER A 1 515 ? 18.180 3.068 -13.491 1.00 94.81 515 SER A CA 1
ATOM 3748 C C . SER A 1 515 ? 16.859 2.494 -12.982 1.00 94.81 515 SER A C 1
ATOM 3750 O O . SER A 1 515 ? 16.835 1.432 -12.352 1.00 94.81 515 SER A O 1
ATOM 3752 N N . VAL A 1 516 ? 15.747 3.116 -13.377 1.00 97.31 516 VAL A N 1
ATOM 3753 C CA . VAL A 1 516 ? 14.389 2.600 -13.129 1.00 97.31 516 VAL A CA 1
ATOM 3754 C C . VAL A 1 516 ? 14.119 1.272 -13.847 1.00 97.31 516 VAL A C 1
ATOM 3756 O O . VAL A 1 516 ? 13.226 0.528 -13.460 1.00 97.31 516 VAL A O 1
ATOM 3759 N N . ASN A 1 517 ? 14.940 0.893 -14.835 1.00 96.69 517 ASN A N 1
ATOM 3760 C CA . ASN A 1 517 ? 14.822 -0.402 -15.511 1.00 96.69 517 ASN A CA 1
ATOM 3761 C C . ASN A 1 517 ? 15.082 -1.580 -14.563 1.00 96.69 517 ASN A C 1
ATOM 3763 O O . ASN A 1 517 ? 14.561 -2.669 -14.797 1.00 96.69 517 ASN A O 1
ATOM 3767 N N . LYS A 1 518 ? 15.862 -1.363 -13.496 1.00 95.56 518 LYS A N 1
ATOM 3768 C CA . LYS A 1 518 ? 16.166 -2.371 -12.471 1.00 95.56 518 LYS A CA 1
ATOM 3769 C C . LYS A 1 518 ? 15.049 -2.552 -11.440 1.00 95.56 518 LYS A C 1
ATOM 3771 O O . LYS A 1 518 ? 15.113 -3.476 -10.640 1.00 95.56 518 LYS A O 1
ATOM 3776 N N . LEU A 1 519 ? 14.031 -1.692 -11.459 1.00 95.12 519 LEU A N 1
ATOM 3777 C CA . LEU A 1 519 ? 12.884 -1.778 -10.565 1.00 95.12 519 LEU A CA 1
ATOM 3778 C C . LEU A 1 519 ? 11.901 -2.843 -11.088 1.00 95.12 519 LEU A C 1
ATOM 3780 O O . LEU A 1 519 ? 11.431 -2.710 -12.221 1.00 95.12 519 LEU A O 1
ATOM 3784 N N . PRO A 1 520 ? 11.549 -3.891 -10.321 1.00 95.19 520 PRO A N 1
ATOM 3785 C CA . PRO A 1 520 ? 10.682 -4.979 -10.793 1.00 95.19 520 PRO A CA 1
ATOM 3786 C C . PRO A 1 520 ? 9.195 -4.614 -10.877 1.00 95.19 520 PRO A C 1
ATOM 3788 O O . PRO A 1 520 ? 8.353 -5.465 -11.171 1.00 95.19 520 PRO A O 1
ATOM 3791 N N . ILE A 1 521 ? 8.874 -3.341 -10.656 1.00 97.19 521 ILE A N 1
ATOM 3792 C CA . ILE A 1 521 ? 7.545 -2.758 -10.774 1.00 97.19 521 ILE A CA 1
ATOM 3793 C C . ILE A 1 521 ? 7.589 -1.482 -11.619 1.00 97.19 521 ILE A C 1
ATOM 3795 O O . ILE A 1 521 ? 8.655 -0.962 -11.965 1.00 97.19 521 ILE A O 1
ATOM 3799 N N . ASP A 1 522 ? 6.404 -1.016 -11.993 1.00 98.75 522 ASP A N 1
ATOM 3800 C CA . ASP A 1 522 ? 6.151 0.331 -12.496 1.00 98.75 522 ASP A CA 1
ATOM 3801 C C . ASP A 1 522 ? 4.686 0.692 -12.179 1.00 98.75 522 ASP A C 1
ATOM 3803 O O . ASP A 1 522 ? 3.900 -0.170 -11.766 1.00 98.75 522 ASP A O 1
ATOM 3807 N N . HIS A 1 523 ? 4.300 1.953 -12.336 1.00 98.81 523 HIS A N 1
ATOM 3808 C CA . HIS A 1 523 ? 3.046 2.473 -11.782 1.00 98.81 523 HIS A CA 1
ATOM 3809 C C . HIS A 1 523 ? 1.772 1.955 -12.458 1.00 98.81 523 HIS A C 1
ATOM 3811 O O . HIS A 1 523 ? 0.707 1.975 -11.839 1.00 98.81 523 HIS A O 1
ATOM 3817 N N . HIS A 1 524 ? 1.852 1.375 -13.660 1.00 98.88 524 HIS A N 1
ATOM 3818 C CA . HIS A 1 524 ? 0.714 0.643 -14.230 1.00 98.88 524 HIS A CA 1
ATOM 3819 C C . HIS A 1 524 ? 0.332 -0.576 -13.368 1.00 98.88 524 HIS A C 1
ATOM 3821 O O . HIS A 1 524 ? -0.840 -0.951 -13.323 1.00 98.88 524 HIS A O 1
ATOM 3827 N N . LEU A 1 525 ? 1.281 -1.163 -12.624 1.00 98.88 525 LEU A N 1
ATOM 3828 C CA . LEU A 1 525 ? 1.006 -2.215 -11.639 1.00 98.88 525 LEU A CA 1
ATOM 3829 C C . LEU A 1 525 ? 0.433 -1.657 -10.330 1.00 98.88 525 LEU A C 1
ATOM 3831 O O . LEU A 1 525 ? -0.465 -2.279 -9.763 1.00 98.88 525 LEU A O 1
ATOM 3835 N N . LEU A 1 526 ? 0.892 -0.483 -9.874 1.00 98.94 526 LEU A N 1
ATOM 3836 C CA . LEU A 1 526 ? 0.305 0.214 -8.720 1.00 98.94 526 LEU A CA 1
ATOM 3837 C C . LEU A 1 526 ? -1.169 0.552 -8.981 1.00 98.94 526 LEU A C 1
ATOM 3839 O O . LEU A 1 526 ? -2.027 0.243 -8.155 1.00 98.94 526 LEU A O 1
ATOM 3843 N N . ILE A 1 527 ? -1.477 1.111 -10.156 1.00 98.94 527 ILE A N 1
ATOM 3844 C CA . ILE A 1 527 ? -2.857 1.317 -10.617 1.00 98.94 527 ILE A CA 1
ATOM 3845 C C . ILE A 1 527 ? -3.582 -0.031 -10.655 1.00 98.94 527 ILE A C 1
ATOM 3847 O O . ILE A 1 527 ? -4.660 -0.164 -10.082 1.00 98.94 527 ILE A O 1
ATOM 3851 N N . GLY A 1 528 ? -2.956 -1.060 -11.233 1.00 98.75 528 GLY A N 1
ATOM 3852 C CA . GLY A 1 528 ? -3.468 -2.429 -11.277 1.00 98.75 528 GLY A CA 1
ATOM 3853 C C . GLY A 1 528 ? -3.941 -2.987 -9.930 1.00 98.75 528 GLY A C 1
ATOM 3854 O O . GLY A 1 528 ? -4.959 -3.673 -9.889 1.00 98.75 528 GLY A O 1
ATOM 3855 N N . MET A 1 529 ? -3.293 -2.649 -8.808 1.00 98.81 529 MET A N 1
ATOM 3856 C CA . MET A 1 529 ? -3.722 -3.082 -7.465 1.00 98.81 529 MET A CA 1
ATOM 3857 C C . MET A 1 529 ? -5.118 -2.582 -7.056 1.00 98.81 529 MET A C 1
ATOM 3859 O O . MET A 1 529 ? -5.703 -3.097 -6.092 1.00 98.81 529 MET A O 1
ATOM 3863 N N . VAL A 1 530 ? -5.670 -1.586 -7.751 1.00 98.88 530 VAL A N 1
ATOM 3864 C CA . VAL A 1 530 ? -7.051 -1.136 -7.545 1.00 98.88 530 VAL A CA 1
ATOM 3865 C C . VAL A 1 530 ? -8.051 -2.143 -8.122 1.00 98.88 530 VAL A C 1
ATOM 3867 O O . VAL A 1 530 ? -9.128 -2.322 -7.550 1.00 98.88 530 VAL A O 1
ATOM 3870 N N . ALA A 1 531 ? -7.689 -2.874 -9.177 1.00 97.94 531 ALA A N 1
ATOM 3871 C CA . ALA A 1 531 ? -8.588 -3.789 -9.867 1.00 97.94 531 ALA A CA 1
ATOM 3872 C C . ALA A 1 531 ? -9.151 -4.890 -8.938 1.00 97.94 531 ALA A C 1
ATOM 3874 O O . ALA A 1 531 ? -8.418 -5.433 -8.104 1.00 97.94 531 ALA A O 1
ATOM 3875 N N . PRO A 1 532 ? -10.445 -5.248 -9.071 1.00 97.44 532 PRO A N 1
ATOM 3876 C CA . PRO A 1 532 ? -11.417 -4.777 -10.070 1.00 97.44 532 PRO A CA 1
ATOM 3877 C C . PRO A 1 532 ? -12.245 -3.549 -9.628 1.00 97.44 532 PRO A C 1
ATOM 3879 O O . PRO A 1 532 ? -13.291 -3.271 -10.219 1.00 97.44 532 PRO A O 1
ATOM 3882 N N . ARG A 1 533 ? -11.829 -2.828 -8.575 1.00 98.62 533 ARG A N 1
ATOM 3883 C CA . ARG A 1 533 ? -12.574 -1.680 -8.024 1.00 98.62 533 ARG A CA 1
ATOM 3884 C C . ARG A 1 533 ? -12.578 -0.498 -8.999 1.00 98.62 533 ARG A C 1
ATOM 3886 O O . ARG A 1 533 ? -11.869 -0.509 -10.008 1.00 98.62 533 ARG A O 1
ATOM 3893 N N . GLY A 1 534 ? -13.414 0.497 -8.707 1.00 98.75 534 GLY A N 1
ATOM 3894 C CA . GLY A 1 534 ? -13.546 1.701 -9.516 1.00 98.75 534 GLY A CA 1
ATOM 3895 C C . GLY A 1 534 ? -12.255 2.519 -9.530 1.00 98.75 534 GLY A C 1
ATOM 3896 O O . GLY A 1 534 ? -11.706 2.839 -8.475 1.00 98.75 534 GLY A O 1
ATOM 3897 N N . PHE A 1 535 ? -11.795 2.904 -10.713 1.00 98.94 535 PHE A N 1
ATOM 3898 C CA . PHE A 1 535 ? -10.649 3.786 -10.902 1.00 98.94 535 PHE A CA 1
ATOM 3899 C C . PHE A 1 535 ? -10.947 4.805 -12.000 1.00 98.94 535 PHE A C 1
ATOM 3901 O O . PHE A 1 535 ? -11.316 4.420 -13.110 1.00 98.94 535 PHE A O 1
ATOM 3908 N N . PHE A 1 536 ? -10.772 6.093 -11.707 1.00 98.88 536 PHE A N 1
ATOM 3909 C CA . PHE A 1 536 ? -10.944 7.160 -12.688 1.00 98.88 536 PHE A CA 1
ATOM 3910 C C . PHE A 1 536 ? -9.832 8.199 -12.579 1.00 98.88 536 PHE A C 1
ATOM 3912 O O . PHE A 1 536 ? -9.839 9.018 -11.664 1.00 98.88 536 PHE A O 1
ATOM 3919 N N . ALA A 1 537 ? -8.881 8.174 -13.513 1.00 98.75 537 ALA A N 1
ATOM 3920 C CA . ALA A 1 537 ? -7.835 9.192 -13.582 1.00 98.75 537 ALA A CA 1
ATOM 3921 C C . ALA A 1 537 ? -8.329 10.444 -14.317 1.00 98.75 537 ALA A C 1
ATOM 3923 O O . ALA A 1 537 ? -8.889 10.355 -15.413 1.00 98.75 537 ALA A O 1
ATOM 3924 N N . ILE A 1 538 ? -8.077 11.607 -13.721 1.00 98.31 538 ILE A N 1
ATOM 3925 C CA . ILE A 1 538 ? -8.369 12.918 -14.303 1.00 98.31 538 ILE A CA 1
ATOM 3926 C C . ILE A 1 538 ? -7.032 13.614 -14.503 1.00 98.31 538 ILE A C 1
ATOM 3928 O O . ILE A 1 538 ? -6.464 14.119 -13.546 1.00 98.31 538 ILE A O 1
ATOM 3932 N N . ASP A 1 539 ? -6.518 13.630 -15.723 1.00 96.62 539 ASP A N 1
ATOM 3933 C CA . ASP A 1 539 ? -5.208 14.196 -16.042 1.00 96.62 539 ASP A CA 1
ATOM 3934 C C . ASP A 1 539 ? -5.341 15.292 -17.108 1.00 96.62 539 ASP A C 1
ATOM 3936 O O . ASP A 1 539 ? -6.428 15.576 -17.623 1.00 96.62 539 ASP A O 1
ATOM 3940 N N . GLN A 1 540 ? -4.221 15.927 -17.447 1.00 93.12 540 GLN A N 1
ATOM 3941 C CA . GLN A 1 540 ? -4.178 16.939 -18.493 1.00 93.12 540 GLN A CA 1
ATOM 3942 C C . GLN A 1 540 ? -2.951 16.802 -19.388 1.00 93.12 540 GLN A C 1
ATOM 3944 O O . GLN A 1 540 ? -1.933 16.258 -18.972 1.00 93.12 540 GLN A O 1
ATOM 3949 N N . VAL A 1 541 ? -3.047 17.315 -20.615 1.00 95.06 541 VAL A N 1
ATOM 3950 C CA . VAL A 1 541 ? -1.996 17.186 -21.638 1.00 95.06 541 VAL A CA 1
ATOM 3951 C C . VAL A 1 541 ? -1.166 18.446 -21.858 1.00 95.06 541 VAL A C 1
ATOM 3953 O O . VAL A 1 541 ? -0.197 18.397 -22.603 1.00 95.06 541 VAL A O 1
ATOM 3956 N N . ALA A 1 542 ? -1.540 19.573 -21.245 1.00 93.38 542 ALA A N 1
ATOM 3957 C CA . ALA A 1 542 ? -0.906 20.872 -21.488 1.00 93.38 542 ALA A CA 1
ATOM 3958 C C . ALA A 1 542 ? 0.243 21.207 -20.515 1.00 93.38 542 ALA A C 1
ATOM 3960 O O . ALA A 1 542 ? 0.829 22.282 -20.623 1.00 93.38 542 ALA A O 1
ATOM 3961 N N . ILE A 1 543 ? 0.561 20.316 -19.567 1.00 95.38 543 ILE A N 1
ATOM 3962 C CA . ILE A 1 543 ? 1.671 20.486 -18.620 1.00 95.38 543 ILE A CA 1
ATOM 3963 C C . ILE A 1 543 ? 2.653 19.329 -18.780 1.00 95.38 543 ILE A C 1
ATOM 3965 O O . ILE A 1 543 ? 2.406 18.226 -18.293 1.00 95.38 543 ILE A O 1
ATOM 3969 N N . ASP A 1 544 ? 3.795 19.611 -19.404 1.00 96.19 544 ASP A N 1
ATOM 3970 C CA . ASP A 1 544 ? 4.864 18.633 -19.647 1.00 96.19 544 ASP A CA 1
ATOM 3971 C C . ASP A 1 544 ? 5.391 17.993 -18.358 1.00 96.19 544 ASP A C 1
ATOM 3973 O O . ASP A 1 544 ? 5.702 16.804 -18.347 1.00 96.19 544 ASP A O 1
ATOM 3977 N N . TRP A 1 545 ? 5.428 18.754 -17.255 1.00 97.88 545 TRP A N 1
ATOM 3978 C CA . TRP A 1 545 ? 5.894 18.276 -15.947 1.00 97.88 545 TRP A CA 1
ATOM 3979 C C . TRP A 1 545 ? 5.120 17.051 -15.438 1.00 97.88 545 TRP A C 1
ATOM 3981 O O . TRP A 1 545 ? 5.682 16.225 -14.723 1.00 97.88 545 TRP A O 1
ATOM 3991 N N . LEU A 1 546 ? 3.845 16.923 -15.831 1.00 96.88 546 LEU A N 1
ATOM 3992 C CA . LEU A 1 546 ? 2.953 15.821 -15.457 1.00 96.88 546 LEU A CA 1
ATOM 3993 C C . LEU A 1 546 ? 3.059 14.607 -16.392 1.00 96.88 546 LEU A C 1
ATOM 3995 O O . LEU A 1 546 ? 2.183 13.751 -16.347 1.00 96.88 546 LEU A O 1
ATOM 3999 N N . GLY A 1 547 ? 4.052 14.575 -17.284 1.00 97.38 547 GLY A N 1
ATOM 4000 C CA . GLY A 1 547 ? 4.315 13.459 -18.186 1.00 97.38 547 GLY A CA 1
ATOM 4001 C C . GLY A 1 547 ? 3.094 12.912 -18.936 1.00 97.38 547 GLY A C 1
ATOM 4002 O O . GLY A 1 547 ? 2.880 11.703 -18.898 1.00 97.38 547 GLY A O 1
ATOM 4003 N N . PRO A 1 548 ? 2.307 13.712 -19.687 1.00 96.69 548 PRO A N 1
ATOM 4004 C CA . PRO A 1 548 ? 1.023 13.258 -20.238 1.00 96.69 548 PRO A CA 1
ATOM 4005 C C . PRO A 1 548 ? 1.073 11.962 -21.068 1.00 96.69 548 PRO A C 1
ATOM 4007 O O . PRO A 1 548 ? 0.179 11.119 -20.964 1.00 96.69 548 PRO A O 1
ATOM 4010 N N . PHE A 1 549 ? 2.135 11.754 -21.857 1.00 97.69 549 PHE A N 1
ATOM 4011 C CA . PHE A 1 549 ? 2.346 10.495 -22.586 1.00 97.69 549 PHE A CA 1
ATOM 4012 C C . PHE A 1 549 ? 2.684 9.317 -21.654 1.00 97.69 549 PHE A C 1
ATOM 4014 O O . PHE A 1 549 ? 2.252 8.192 -21.906 1.00 97.69 549 PHE A O 1
ATOM 4021 N N . SER A 1 550 ? 3.419 9.573 -20.567 1.00 98.56 550 SER A N 1
ATOM 4022 C CA . SER A 1 550 ? 3.733 8.586 -19.529 1.00 98.56 550 SER A CA 1
ATOM 4023 C C . SER A 1 550 ? 2.475 8.136 -18.791 1.00 98.56 550 SER A C 1
ATOM 4025 O O . SER A 1 550 ? 2.207 6.933 -18.740 1.00 98.56 550 SER A O 1
ATOM 4027 N N . SER A 1 551 ? 1.653 9.080 -18.319 1.00 98.50 551 SER A N 1
ATOM 4028 C CA . SER A 1 551 ? 0.336 8.786 -17.739 1.00 98.50 551 SER A CA 1
ATOM 4029 C C . SER A 1 551 ? -0.546 8.011 -18.725 1.00 98.50 551 SER A C 1
ATOM 4031 O O . SER A 1 551 ? -1.087 6.961 -18.375 1.00 98.50 551 SER A O 1
ATOM 4033 N N . TYR A 1 552 ? -0.628 8.435 -19.992 1.00 98.50 552 TYR A N 1
ATOM 4034 C CA . TYR A 1 552 ? -1.439 7.737 -20.994 1.00 98.50 552 TYR A CA 1
ATOM 4035 C C . TYR A 1 552 ? -0.994 6.280 -21.192 1.00 98.50 552 TYR A C 1
ATOM 4037 O O . TYR A 1 552 ? -1.817 5.365 -21.127 1.00 98.50 552 TYR A O 1
ATOM 4045 N N . GLY A 1 553 ? 0.309 6.045 -21.382 1.00 98.38 553 GLY A N 1
ATOM 4046 C CA . GLY A 1 553 ? 0.868 4.699 -21.535 1.00 98.38 553 GLY A CA 1
ATOM 4047 C C . GLY A 1 553 ? 0.647 3.822 -20.300 1.00 98.38 553 GLY A C 1
ATOM 4048 O O . GLY A 1 553 ? 0.296 2.646 -20.430 1.00 98.38 553 GLY A O 1
ATOM 4049 N N . SER A 1 554 ? 0.770 4.403 -19.105 1.00 98.56 554 SER A N 1
ATOM 4050 C CA . SER A 1 554 ? 0.478 3.743 -17.830 1.00 98.56 554 SER A CA 1
ATOM 4051 C C . SER A 1 554 ? -0.979 3.294 -17.737 1.00 98.56 554 SER A C 1
ATOM 4053 O O . SER A 1 554 ? -1.265 2.126 -17.470 1.00 98.56 554 SER A O 1
ATOM 4055 N N . LEU A 1 555 ? -1.913 4.204 -18.025 1.00 98.69 555 LEU A N 1
ATOM 4056 C CA . LEU A 1 555 ? -3.352 3.981 -17.918 1.00 98.69 555 LEU A CA 1
ATOM 4057 C C . LEU A 1 555 ? -3.851 2.965 -18.950 1.00 98.69 555 LEU A C 1
ATOM 4059 O O . LEU A 1 555 ? -4.640 2.082 -18.609 1.00 98.69 555 LEU A O 1
ATOM 4063 N N . VAL A 1 556 ? -3.352 3.028 -20.189 1.00 98.38 556 VAL A N 1
ATOM 4064 C CA . VAL A 1 556 ? -3.625 2.009 -21.215 1.00 98.38 556 VAL A CA 1
ATOM 4065 C C . VAL A 1 556 ? -3.098 0.639 -20.770 1.00 98.38 556 VAL A C 1
ATOM 4067 O O . VAL A 1 556 ? -3.807 -0.361 -20.899 1.00 98.38 556 VAL A O 1
ATOM 4070 N N . SER A 1 557 ? -1.896 0.591 -20.187 1.00 98.69 557 SER A N 1
ATOM 4071 C CA . SER A 1 557 ? -1.278 -0.646 -19.687 1.00 98.69 557 SER A CA 1
ATOM 4072 C C . SER A 1 557 ? -2.034 -1.257 -18.518 1.00 98.69 557 SER A C 1
ATOM 4074 O O . SER A 1 557 ? -2.372 -2.440 -18.556 1.00 98.69 557 SER A O 1
ATOM 4076 N N . ALA A 1 558 ? -2.378 -0.456 -17.514 1.00 98.69 558 ALA A N 1
ATOM 4077 C CA . ALA A 1 558 ? -3.135 -0.908 -16.357 1.00 98.69 558 ALA A CA 1
ATOM 4078 C C . ALA A 1 558 ? -4.543 -1.387 -16.745 1.00 98.69 558 ALA A C 1
ATOM 4080 O O . ALA A 1 558 ? -5.011 -2.393 -16.215 1.00 98.69 558 ALA A O 1
ATOM 4081 N N . ARG A 1 559 ? -5.196 -0.757 -17.734 1.00 98.19 559 ARG A N 1
ATOM 4082 C CA . ARG A 1 559 ? -6.543 -1.153 -18.189 1.00 98.19 559 ARG A CA 1
ATOM 4083 C C . ARG A 1 559 ? -6.622 -2.598 -18.677 1.00 98.19 559 ARG A C 1
ATOM 4085 O O . ARG A 1 559 ? -7.676 -3.223 -18.556 1.00 98.19 559 ARG A O 1
ATOM 4092 N N . THR A 1 560 ? -5.519 -3.164 -19.164 1.00 98.44 560 THR A N 1
ATOM 4093 C CA . THR A 1 560 ? -5.469 -4.580 -19.561 1.00 98.44 560 THR A CA 1
ATOM 4094 C C . THR A 1 560 ? -5.796 -5.533 -18.409 1.00 98.44 560 THR A C 1
ATOM 4096 O O . THR A 1 560 ? -6.412 -6.568 -18.643 1.00 98.44 560 THR A O 1
ATOM 4099 N N . ILE A 1 561 ? -5.484 -5.153 -17.166 1.00 98.62 561 ILE A N 1
ATOM 4100 C CA . ILE A 1 561 ? -5.786 -5.919 -15.951 1.00 98.62 561 ILE A CA 1
ATOM 4101 C C . ILE A 1 561 ? -7.299 -5.961 -15.716 1.00 98.62 561 ILE A C 1
ATOM 4103 O O . ILE A 1 561 ? -7.866 -7.032 -15.515 1.00 98.62 561 ILE A O 1
ATOM 4107 N N . TRP A 1 562 ? -7.984 -4.815 -15.814 1.00 98.38 562 TRP A N 1
ATOM 4108 C CA . TRP A 1 562 ? -9.447 -4.767 -15.714 1.00 98.38 562 TRP A CA 1
ATOM 4109 C C . TRP A 1 562 ? -10.125 -5.526 -16.852 1.00 98.38 562 TRP A C 1
ATOM 4111 O O . TRP A 1 562 ? -11.117 -6.208 -16.606 1.00 98.38 562 TRP A O 1
ATOM 4121 N N . ASN A 1 563 ? -9.595 -5.444 -18.075 1.00 97.69 563 ASN A N 1
ATOM 4122 C CA . ASN A 1 563 ? -10.112 -6.216 -19.206 1.00 97.69 563 ASN A CA 1
ATOM 4123 C C . ASN A 1 563 ? -10.010 -7.722 -18.936 1.00 97.69 563 ASN A C 1
ATOM 4125 O O . ASN A 1 563 ? -11.011 -8.425 -19.042 1.00 97.69 563 ASN A O 1
ATOM 4129 N N . ALA A 1 564 ? -8.836 -8.191 -18.508 1.00 97.69 564 ALA A N 1
ATOM 4130 C CA . ALA A 1 564 ? -8.595 -9.594 -18.198 1.00 97.69 564 ALA A CA 1
ATOM 4131 C C . ALA A 1 564 ? -9.466 -10.100 -17.031 1.00 97.69 564 ALA A C 1
ATOM 4133 O O . ALA A 1 564 ? -9.891 -11.249 -17.028 1.00 97.69 564 ALA A O 1
ATOM 4134 N N . LEU A 1 565 ? -9.795 -9.240 -16.063 1.00 95.62 565 LEU A N 1
ATOM 4135 C CA . LEU A 1 565 ? -10.704 -9.558 -14.954 1.00 95.62 565 LEU A CA 1
ATOM 4136 C C . LEU A 1 565 ? -12.197 -9.459 -15.315 1.00 95.62 565 LEU A C 1
ATOM 4138 O O . LEU A 1 565 ? -13.042 -9.648 -14.442 1.00 95.62 565 LEU A O 1
ATOM 4142 N N . GLY A 1 566 ? -12.550 -9.116 -16.559 1.00 95.50 566 GLY A N 1
ATOM 4143 C CA . GLY A 1 566 ? -13.946 -8.915 -16.966 1.00 95.50 566 GLY A CA 1
ATOM 4144 C C . GLY A 1 566 ? -14.600 -7.662 -16.365 1.00 95.50 566 GLY A C 1
ATOM 4145 O O . GLY A 1 566 ? -15.822 -7.564 -16.310 1.00 95.50 566 GLY A O 1
ATOM 4146 N N . ALA A 1 567 ? -13.799 -6.693 -15.918 1.00 95.75 567 ALA A N 1
ATOM 4147 C CA . ALA A 1 567 ? -14.225 -5.472 -15.235 1.00 95.75 567 ALA A CA 1
ATOM 4148 C C . ALA A 1 567 ? -13.838 -4.198 -16.012 1.00 95.75 567 ALA A C 1
ATOM 4150 O O . ALA A 1 567 ? -13.588 -3.154 -15.415 1.00 95.75 567 ALA A O 1
ATOM 4151 N N . SER A 1 568 ? -13.775 -4.256 -17.346 1.00 94.31 568 SER A N 1
ATOM 4152 C CA . SER A 1 568 ? -13.277 -3.170 -18.216 1.00 94.31 568 SER A CA 1
ATOM 4153 C C . SER A 1 568 ? -13.964 -1.811 -18.020 1.00 94.31 568 SER A C 1
ATOM 4155 O O . SER A 1 568 ? -13.347 -0.766 -18.234 1.00 94.31 568 SER A O 1
ATOM 4157 N N . THR A 1 569 ? -15.229 -1.807 -17.589 1.00 95.38 569 THR A N 1
ATOM 4158 C CA . THR A 1 569 ? -16.004 -0.592 -17.290 1.00 95.38 569 THR A CA 1
ATOM 4159 C C . THR A 1 569 ? -15.699 -0.004 -15.914 1.00 95.38 569 THR A C 1
ATOM 4161 O O . THR A 1 569 ? -16.222 1.055 -15.587 1.00 95.38 569 THR A O 1
ATOM 4164 N N . SER A 1 570 ? -14.901 -0.671 -15.081 1.00 98.12 570 SER A N 1
ATOM 4165 C CA . SER A 1 570 ? -14.521 -0.168 -13.756 1.00 98.12 570 SER A CA 1
ATOM 4166 C C . SER A 1 570 ? -13.253 0.674 -13.756 1.00 98.12 570 SER A C 1
ATOM 4168 O O . SER A 1 570 ? -12.960 1.297 -12.742 1.00 98.12 570 SER A O 1
ATOM 4170 N N . MET A 1 571 ? -12.542 0.757 -14.880 1.00 98.44 571 MET A N 1
ATOM 4171 C CA . MET A 1 571 ? -11.416 1.667 -15.048 1.00 98.44 571 MET A CA 1
ATOM 4172 C C . MET A 1 571 ? -11.669 2.626 -16.205 1.00 98.44 571 MET A C 1
ATOM 4174 O O . MET A 1 571 ? -11.964 2.201 -17.324 1.00 98.44 571 MET A O 1
ATOM 4178 N N . GLY A 1 572 ? -11.478 3.914 -15.940 1.00 98.50 572 GLY A N 1
ATOM 4179 C CA . GLY A 1 572 ? -11.489 4.956 -16.952 1.00 98.50 572 GLY A CA 1
ATOM 4180 C C . GLY A 1 572 ? -10.410 6.000 -16.718 1.00 98.50 572 GLY A C 1
ATOM 4181 O O . GLY A 1 572 ? -9.788 6.074 -15.657 1.00 98.50 572 GLY A O 1
ATOM 4182 N N . TYR A 1 573 ? -10.199 6.817 -17.736 1.00 98.31 573 TYR A N 1
ATOM 4183 C CA . TYR A 1 573 ? -9.321 7.968 -17.670 1.00 98.31 573 TYR A CA 1
ATOM 4184 C C . TYR A 1 573 ? -9.775 9.058 -18.627 1.00 98.31 573 TYR A C 1
ATOM 4186 O O . TYR A 1 573 ? -10.371 8.795 -19.677 1.00 98.31 573 TYR A O 1
ATOM 4194 N N . SER A 1 574 ? -9.449 10.291 -18.264 1.00 97.94 574 SER A N 1
ATOM 4195 C CA . SER A 1 574 ? -9.680 11.455 -19.100 1.00 97.94 574 SER A CA 1
ATOM 4196 C C . SER A 1 574 ? -8.503 12.412 -19.018 1.00 97.94 574 SER A C 1
ATOM 4198 O O . SER A 1 574 ? -8.195 12.916 -17.943 1.00 97.94 574 SER A O 1
ATOM 4200 N N . GLN A 1 575 ? -7.862 12.666 -20.156 1.00 97.31 575 GLN A N 1
ATOM 4201 C CA . GLN A 1 575 ? -6.826 13.682 -20.292 1.00 97.31 575 GLN A CA 1
ATOM 4202 C C . GLN A 1 575 ? -7.361 14.866 -21.103 1.00 97.31 575 GLN A C 1
ATOM 4204 O O . GLN A 1 575 ? -7.637 14.725 -22.295 1.00 97.31 575 GLN A O 1
ATOM 4209 N N . SER A 1 576 ? -7.518 16.027 -20.472 1.00 95.38 576 SER A N 1
ATOM 4210 C CA . SER A 1 576 ? -8.010 17.263 -21.103 1.00 95.38 576 SER A CA 1
ATOM 4211 C C . SER A 1 576 ? -6.896 18.289 -21.330 1.00 95.38 576 SER A C 1
ATOM 4213 O O . SER A 1 576 ? -5.741 18.066 -20.986 1.00 95.38 576 SER A O 1
ATOM 4215 N N . ALA A 1 577 ? -7.226 19.423 -21.945 1.00 92.00 577 ALA A N 1
ATOM 4216 C CA . ALA A 1 577 ? -6.326 20.564 -22.101 1.00 92.00 577 ALA A CA 1
ATOM 4217 C C . ALA A 1 577 ? -7.045 21.862 -21.704 1.00 92.00 577 ALA A C 1
ATOM 4219 O O . ALA A 1 577 ? -8.269 21.879 -21.563 1.00 92.00 577 ALA A O 1
ATOM 4220 N N . GLY A 1 578 ? -6.293 22.960 -21.590 1.00 88.75 578 GLY A N 1
ATOM 4221 C CA . GLY A 1 578 ? -6.865 24.308 -21.505 1.00 88.75 578 GLY A CA 1
ATOM 4222 C C . GLY A 1 578 ? -7.408 24.706 -20.131 1.00 88.75 578 GLY A C 1
ATOM 4223 O O . GLY A 1 578 ? -8.316 25.529 -20.058 1.00 88.75 578 GLY A O 1
ATOM 4224 N N . HIS A 1 579 ? -6.869 24.143 -19.049 1.00 94.75 579 HIS A N 1
ATOM 4225 C CA . HIS A 1 579 ? -7.186 24.541 -17.677 1.00 94.75 579 HIS A CA 1
ATOM 4226 C C . HIS A 1 579 ? -5.918 24.613 -16.818 1.00 94.75 579 HIS A C 1
ATOM 4228 O O . HIS A 1 579 ? -4.895 24.008 -17.136 1.00 94.75 579 HIS A O 1
ATOM 4234 N N . ASN A 1 580 ? -5.983 25.380 -15.729 1.00 96.56 580 ASN A N 1
ATOM 4235 C CA . ASN A 1 580 ? -4.875 25.488 -14.782 1.00 96.56 580 ASN A CA 1
ATOM 4236 C C . ASN A 1 580 ? -4.680 24.173 -14.019 1.00 96.56 580 ASN A C 1
ATOM 4238 O O . ASN A 1 580 ? -5.628 23.405 -13.840 1.00 96.56 580 ASN A O 1
ATOM 4242 N N . HIS A 1 581 ? -3.465 23.955 -13.510 1.00 97.56 581 HIS A N 1
ATOM 4243 C CA . HIS A 1 581 ? -3.164 22.798 -12.670 1.00 97.56 581 HIS A CA 1
ATOM 4244 C C . HIS A 1 581 ? -4.130 22.700 -11.480 1.00 97.56 581 HIS A C 1
ATOM 4246 O O . HIS A 1 581 ? -4.362 23.692 -10.783 1.00 97.56 581 HIS A O 1
ATOM 4252 N N . CYS A 1 582 ? -4.703 21.514 -11.265 1.00 97.38 582 CYS A N 1
ATOM 4253 C CA . CYS A 1 582 ? -5.720 21.223 -10.250 1.00 97.38 582 CYS A CA 1
ATOM 4254 C C . CYS A 1 582 ? -7.043 21.987 -10.386 1.00 97.38 582 CYS A C 1
ATOM 4256 O O . CYS A 1 582 ? -7.928 21.843 -9.541 1.00 97.38 582 CYS A O 1
ATOM 4258 N N . SER A 1 583 ? -7.228 22.774 -11.443 1.00 97.12 583 SER A N 1
ATOM 4259 C CA . SER A 1 583 ? -8.519 23.365 -11.766 1.00 97.12 583 SER A CA 1
ATOM 4260 C C . SER A 1 583 ? -9.317 22.360 -12.584 1.00 97.12 583 SER A C 1
ATOM 4262 O O . SER A 1 583 ? -8.972 22.087 -13.730 1.00 97.12 583 SER A O 1
ATOM 4264 N N . PHE A 1 584 ? -10.367 21.785 -11.994 1.00 96.81 584 PHE A N 1
ATOM 4265 C CA . PHE A 1 584 ? -11.189 20.799 -12.689 1.00 96.81 584 PHE A CA 1
ATOM 4266 C C . PHE A 1 584 ? -11.932 21.433 -13.883 1.00 96.81 584 PHE A C 1
ATOM 4268 O O . PHE A 1 584 ? -12.687 22.393 -13.687 1.00 96.81 584 PHE A O 1
ATOM 4275 N N . PRO A 1 585 ? -11.776 20.907 -15.109 1.00 93.44 585 PRO A N 1
ATOM 4276 C CA . PRO A 1 585 ? -12.459 21.439 -16.278 1.00 93.44 585 PRO A CA 1
ATOM 4277 C C . PRO A 1 585 ? -13.900 20.920 -16.362 1.00 93.44 585 PRO A C 1
ATOM 4279 O O . PRO A 1 585 ? -14.173 19.724 -16.258 1.00 93.44 585 PRO A O 1
ATOM 4282 N N . SER A 1 586 ? -14.849 21.815 -16.640 1.00 93.50 586 SER A N 1
ATOM 4283 C CA . SER A 1 586 ? -16.275 21.466 -16.752 1.00 93.50 586 SER A CA 1
ATOM 4284 C C . SER A 1 586 ? -16.574 20.430 -17.844 1.00 93.50 586 SER A C 1
ATOM 4286 O O . SER A 1 586 ? -17.558 19.698 -17.746 1.00 93.50 586 SER A O 1
ATOM 4288 N N . THR A 1 587 ? -15.707 20.310 -18.853 1.00 91.75 587 THR A N 1
ATOM 4289 C CA . THR A 1 587 ? -15.803 19.306 -19.924 1.00 91.75 587 THR A CA 1
ATOM 4290 C C . THR A 1 587 ? -15.685 17.865 -19.419 1.00 91.75 587 THR A C 1
ATOM 4292 O O . THR A 1 587 ? -16.166 16.955 -20.089 1.00 91.75 587 THR A O 1
ATOM 4295 N N . GLN A 1 588 ? -15.104 17.646 -18.234 1.00 95.19 588 GLN A N 1
ATOM 4296 C CA . GLN A 1 588 ? -14.982 16.328 -17.603 1.00 95.19 588 GLN A CA 1
ATOM 4297 C C . GLN A 1 588 ? -16.087 16.045 -16.569 1.00 95.19 588 GLN A C 1
ATOM 4299 O O . GLN A 1 588 ? -16.126 14.949 -16.010 1.00 95.19 588 GLN A O 1
ATOM 4304 N N . GLN A 1 589 ? -17.013 16.982 -16.314 1.00 97.06 589 GLN A N 1
ATOM 4305 C CA . GLN A 1 589 ? -18.023 16.842 -15.253 1.00 97.06 589 GLN A CA 1
ATOM 4306 C C . GLN A 1 589 ? -18.884 15.586 -15.419 1.00 97.06 589 GLN A C 1
ATOM 4308 O O . GLN A 1 589 ? -19.011 14.793 -14.491 1.00 97.06 589 GLN A O 1
ATOM 4313 N N . THR A 1 590 ? -19.423 15.359 -16.618 1.00 97.06 590 THR A N 1
ATOM 4314 C CA . THR A 1 590 ? -20.280 14.194 -16.896 1.00 97.06 590 THR A CA 1
ATOM 4315 C C . THR A 1 590 ? -19.533 12.871 -16.734 1.00 97.06 590 THR A C 1
ATOM 4317 O O . THR A 1 590 ? -20.135 11.851 -16.401 1.00 97.06 590 THR A O 1
ATOM 4320 N N . GLN A 1 591 ? -18.215 12.887 -16.938 1.00 97.56 591 GLN A N 1
ATOM 4321 C CA . GLN A 1 591 ? -17.354 11.722 -16.790 1.00 97.56 591 GLN A CA 1
ATOM 4322 C C . GLN A 1 591 ? -17.110 11.398 -15.313 1.00 97.56 591 GLN A C 1
ATOM 4324 O O . GLN A 1 591 ? -17.268 10.249 -14.902 1.00 97.56 591 GLN A O 1
ATOM 4329 N N . LEU A 1 592 ? -16.809 12.421 -14.505 1.00 98.06 592 LEU A N 1
ATOM 4330 C CA . LEU A 1 592 ? -16.721 12.302 -13.050 1.00 98.06 592 LEU A CA 1
ATOM 4331 C C . LEU A 1 592 ? -18.046 11.799 -12.458 1.00 98.06 592 LEU A C 1
ATOM 4333 O O . LEU A 1 592 ? -18.052 10.841 -11.680 1.00 98.06 592 LEU A O 1
ATOM 4337 N N . ASP A 1 593 ? -19.164 12.401 -12.869 1.00 97.94 593 ASP A N 1
ATOM 4338 C CA . ASP A 1 593 ? -20.499 12.030 -12.403 1.00 97.94 593 ASP A CA 1
ATOM 4339 C C . ASP A 1 593 ? -20.805 10.563 -12.708 1.00 97.94 593 ASP A C 1
ATOM 4341 O O . ASP A 1 593 ? -21.338 9.866 -11.851 1.00 97.94 593 ASP A O 1
ATOM 4345 N N . ALA A 1 594 ? -20.425 10.048 -13.882 1.00 98.38 594 ALA A N 1
ATOM 4346 C CA . ALA A 1 594 ? -20.647 8.646 -14.228 1.00 98.38 594 ALA A CA 1
ATOM 4347 C C . ALA A 1 594 ? -19.972 7.680 -13.237 1.00 98.38 594 ALA A C 1
ATOM 4349 O O . ALA A 1 594 ? -20.607 6.726 -12.778 1.00 98.38 594 ALA A O 1
ATOM 4350 N N . PHE A 1 595 ? -18.715 7.938 -12.861 1.00 98.62 595 PHE A N 1
ATOM 4351 C CA . PHE A 1 595 ? -17.991 7.106 -11.894 1.00 98.62 595 PHE A CA 1
ATOM 4352 C C . PHE A 1 595 ? -18.548 7.245 -10.476 1.00 98.62 595 PHE A C 1
ATOM 4354 O O . PHE A 1 595 ? -18.759 6.235 -9.801 1.00 98.62 595 PHE A O 1
ATOM 4361 N N . VAL A 1 596 ? -18.850 8.468 -10.036 1.00 98.50 596 VAL A N 1
ATOM 4362 C CA . VAL A 1 596 ? -19.490 8.704 -8.733 1.00 98.50 596 VAL A CA 1
ATOM 4363 C C . VAL A 1 596 ? -20.847 7.998 -8.665 1.00 98.50 596 VAL A C 1
ATOM 4365 O O . VAL A 1 596 ? -21.123 7.264 -7.714 1.00 98.50 596 VAL A O 1
ATOM 4368 N N . ASN A 1 597 ? -21.672 8.141 -9.699 1.00 98.12 597 ASN A N 1
ATOM 4369 C CA . ASN A 1 597 ? -22.988 7.518 -9.782 1.00 98.12 597 ASN A CA 1
ATOM 4370 C C . ASN A 1 597 ? -22.887 5.991 -9.720 1.00 98.12 597 ASN A C 1
ATOM 4372 O O . ASN A 1 597 ? -23.610 5.359 -8.947 1.00 98.12 597 ASN A O 1
ATOM 4376 N N . ARG A 1 598 ? -21.959 5.397 -10.481 1.00 97.88 598 ARG A N 1
ATOM 4377 C CA . ARG A 1 598 ? -21.736 3.947 -10.523 1.00 97.88 598 ARG A CA 1
ATOM 4378 C C . ARG A 1 598 ? -21.273 3.392 -9.177 1.00 97.88 598 ARG A C 1
ATOM 4380 O O . ARG A 1 598 ? -21.891 2.466 -8.658 1.00 97.88 598 ARG A O 1
ATOM 4387 N N . PHE A 1 599 ? -20.184 3.934 -8.634 1.00 98.19 599 PHE A N 1
ATOM 4388 C CA . PHE A 1 599 ? -19.449 3.306 -7.530 1.00 98.19 599 PHE A CA 1
ATOM 4389 C C . PHE A 1 599 ? -19.848 3.817 -6.146 1.00 98.19 599 PHE A C 1
ATOM 4391 O O . PHE A 1 599 ? -19.706 3.081 -5.174 1.00 98.19 599 PHE A O 1
ATOM 4398 N N . LEU A 1 600 ? -20.372 5.041 -6.041 1.00 98.25 600 LEU A N 1
ATOM 4399 C CA . LEU A 1 600 ? -20.755 5.645 -4.761 1.00 98.25 600 LEU A CA 1
ATOM 4400 C C . LEU A 1 600 ? -22.272 5.777 -4.596 1.00 98.25 600 LEU A C 1
ATOM 4402 O O . LEU A 1 600 ? -22.767 5.693 -3.477 1.00 98.25 600 LEU A O 1
ATOM 4406 N N . LEU A 1 601 ? -23.034 5.948 -5.681 1.00 97.00 601 LEU A N 1
ATOM 4407 C CA . LEU A 1 601 ? -24.501 6.057 -5.601 1.00 97.00 601 LEU A CA 1
ATOM 4408 C C . LEU A 1 601 ? -25.239 4.768 -5.996 1.00 97.00 601 LEU A C 1
ATOM 4410 O O . LEU A 1 601 ? -26.447 4.671 -5.788 1.00 97.00 601 LEU A O 1
ATOM 4414 N N . GLY A 1 602 ? -24.529 3.757 -6.506 1.00 93.94 602 GLY A N 1
ATOM 4415 C CA . GLY A 1 602 ? -25.103 2.457 -6.867 1.00 93.94 602 GLY A CA 1
ATOM 4416 C C . GLY A 1 602 ? -25.940 2.468 -8.150 1.00 93.94 602 GLY A C 1
ATOM 4417 O O . GLY A 1 602 ? -26.759 1.574 -8.353 1.00 93.94 602 GLY A O 1
ATOM 4418 N N . GLN A 1 603 ? -25.756 3.462 -9.022 1.00 95.19 603 GLN A N 1
ATOM 4419 C CA . GLN A 1 603 ? -26.432 3.532 -10.316 1.00 95.19 603 GLN A CA 1
ATOM 4420 C C . GLN A 1 603 ? -25.747 2.594 -11.320 1.00 95.19 603 GLN A C 1
ATOM 4422 O O . GLN A 1 603 ? -24.808 2.963 -12.027 1.00 95.19 603 GLN A O 1
ATOM 4427 N N . THR A 1 604 ? -26.224 1.353 -11.391 1.00 89.94 604 THR A N 1
ATOM 4428 C CA . THR A 1 604 ? -25.637 0.268 -12.201 1.00 89.94 604 THR A CA 1
ATOM 4429 C C . THR A 1 604 ? -25.769 0.449 -13.716 1.00 89.94 604 THR A C 1
ATOM 4431 O O . THR A 1 604 ? -25.242 -0.364 -14.471 1.00 89.94 604 THR A O 1
ATOM 4434 N N . THR A 1 605 ? -26.437 1.499 -14.190 1.00 90.19 605 THR A N 1
ATOM 4435 C CA . THR A 1 605 ? -26.564 1.834 -15.618 1.00 90.19 605 THR A CA 1
ATOM 4436 C C . THR A 1 605 ? -25.684 3.009 -16.044 1.00 90.19 605 THR A C 1
ATOM 4438 O O . THR A 1 605 ? -25.602 3.294 -17.237 1.00 90.19 605 THR A O 1
ATOM 4441 N N . ALA A 1 606 ? -25.001 3.681 -15.107 1.00 94.81 606 ALA A N 1
ATOM 4442 C CA . ALA A 1 606 ? -24.087 4.772 -15.434 1.00 94.81 606 ALA A CA 1
ATOM 4443 C C . ALA A 1 606 ? -22.955 4.272 -16.350 1.00 94.81 606 ALA A C 1
ATOM 4445 O O . ALA A 1 606 ? -22.297 3.271 -16.048 1.00 94.81 606 ALA A O 1
ATOM 4446 N N . ASN A 1 607 ? -22.750 4.960 -17.479 1.00 95.06 607 ASN A N 1
ATOM 4447 C CA . ASN A 1 607 ? -21.744 4.591 -18.471 1.00 95.06 607 ASN A CA 1
ATOM 4448 C C . ASN A 1 607 ? -20.360 5.110 -18.062 1.00 95.06 607 ASN A C 1
ATOM 4450 O O . ASN A 1 607 ? -20.040 6.279 -18.257 1.00 95.06 607 ASN A O 1
ATOM 4454 N N . THR A 1 608 ? -19.538 4.212 -17.533 1.00 97.38 608 THR A N 1
ATOM 4455 C CA . THR A 1 608 ? -18.160 4.478 -17.100 1.00 97.38 608 THR A CA 1
ATOM 4456 C C . THR A 1 608 ? -17.108 4.017 -18.114 1.00 97.38 608 THR A C 1
ATOM 4458 O O . THR A 1 608 ? -15.922 3.980 -17.797 1.00 97.38 608 THR A O 1
ATOM 4461 N N . ASN A 1 609 ? -17.498 3.680 -19.351 1.00 95.00 609 ASN A N 1
ATOM 4462 C CA . ASN A 1 609 ? -16.548 3.357 -20.418 1.00 95.00 609 ASN A CA 1
ATOM 4463 C C . ASN A 1 609 ? -15.911 4.635 -20.990 1.00 95.00 609 ASN A C 1
ATOM 4465 O O . ASN A 1 609 ? -16.251 5.089 -22.082 1.00 95.00 609 ASN A O 1
ATOM 4469 N N . ILE A 1 610 ? -15.016 5.240 -20.213 1.00 96.94 610 ILE A N 1
ATOM 4470 C CA . ILE A 1 610 ? -14.431 6.550 -20.494 1.00 96.94 610 ILE A CA 1
ATOM 4471 C C . ILE A 1 610 ? -12.924 6.393 -20.603 1.00 96.94 610 ILE A C 1
ATOM 4473 O O . ILE A 1 610 ? -12.250 6.156 -19.605 1.00 96.94 610 ILE A O 1
ATOM 4477 N N . THR A 1 611 ? -12.403 6.526 -21.817 1.00 95.62 611 THR A N 1
ATOM 4478 C CA . THR A 1 611 ? -10.964 6.540 -22.097 1.00 95.62 611 THR A CA 1
ATOM 4479 C C . THR A 1 611 ? -10.670 7.558 -23.172 1.00 95.62 611 THR A C 1
ATOM 4481 O O . THR A 1 611 ? -10.593 7.231 -24.356 1.00 95.62 611 THR A O 1
ATOM 4484 N N . THR A 1 612 ? -10.585 8.815 -22.752 1.00 95.19 612 THR A N 1
ATOM 4485 C CA . THR A 1 612 ? -10.415 9.962 -23.644 1.00 95.19 612 THR A CA 1
ATOM 4486 C C . THR A 1 612 ? -9.091 10.653 -23.368 1.00 95.19 612 THR A C 1
ATOM 4488 O O . THR A 1 612 ? -8.731 10.860 -22.212 1.00 95.19 612 THR A O 1
ATOM 4491 N N . SER A 1 613 ? -8.380 11.047 -24.420 1.00 96.00 613 SER A N 1
ATOM 4492 C CA . SER A 1 613 ? -7.220 11.927 -24.310 1.00 96.00 613 SER A CA 1
ATOM 4493 C C . SER A 1 613 ? -7.286 13.000 -25.385 1.00 96.00 613 SER A C 1
ATOM 4495 O O . SER A 1 613 ? -7.592 12.708 -26.538 1.00 96.00 613 SER A O 1
ATOM 4497 N N . ALA A 1 614 ? -7.019 14.244 -24.995 1.00 95.25 614 ALA A N 1
ATOM 4498 C CA . ALA A 1 614 ? -6.778 15.354 -25.908 1.00 95.25 614 ALA A CA 1
ATOM 4499 C C . ALA A 1 614 ? -5.383 15.268 -26.560 1.00 95.25 614 ALA A C 1
ATOM 4501 O O . ALA A 1 614 ? -5.108 15.976 -27.527 1.00 95.25 614 ALA A O 1
ATOM 4502 N N . GLY A 1 615 ? -4.501 14.412 -26.035 1.00 91.25 615 GLY A N 1
ATOM 4503 C CA . GLY A 1 615 ? -3.195 14.130 -26.610 1.00 91.25 615 GLY A CA 1
ATOM 4504 C C . GLY A 1 615 ? -3.312 13.154 -27.777 1.00 91.25 615 GLY A C 1
ATOM 4505 O O . GLY A 1 615 ? -4.041 12.165 -27.717 1.00 91.25 615 GLY A O 1
ATOM 4506 N N . ASN A 1 616 ? -2.575 13.419 -28.854 1.00 88.50 616 ASN A N 1
ATOM 4507 C CA . ASN A 1 616 ? -2.541 12.545 -30.023 1.00 88.50 616 ASN A CA 1
ATOM 4508 C C . ASN A 1 616 ? -1.482 11.446 -29.840 1.00 88.50 616 ASN A C 1
ATOM 4510 O O . ASN A 1 616 ? -0.382 11.530 -30.389 1.00 88.50 616 ASN A O 1
ATOM 4514 N N . TYR A 1 617 ? -1.793 10.442 -29.017 1.00 91.31 617 TYR A N 1
ATOM 4515 C CA . TYR A 1 617 ? -0.874 9.353 -28.683 1.00 91.31 617 TYR A CA 1
ATOM 4516 C C . TYR A 1 617 ? -1.278 8.043 -29.360 1.00 91.31 617 TYR A C 1
ATOM 4518 O O . TYR A 1 617 ? -2.407 7.577 -29.218 1.00 91.31 617 TYR A O 1
ATOM 4526 N N . ASN A 1 618 ? -0.326 7.391 -30.028 1.00 86.00 618 ASN A N 1
ATOM 4527 C CA . ASN A 1 618 ? -0.499 6.025 -30.511 1.00 86.00 618 ASN A CA 1
ATOM 4528 C C . ASN A 1 618 ? 0.128 5.039 -29.514 1.00 86.00 618 ASN A C 1
ATOM 4530 O O . ASN A 1 618 ? 1.327 4.767 -29.568 1.00 86.00 618 ASN A O 1
ATOM 4534 N N . PHE A 1 619 ? -0.681 4.526 -28.586 1.00 93.62 619 PHE A N 1
ATOM 4535 C CA . PHE A 1 619 ? -0.266 3.506 -27.624 1.00 93.62 619 PHE A CA 1
ATOM 4536 C C . PHE A 1 619 ? -1.329 2.409 -27.569 1.00 93.62 619 PHE A C 1
ATOM 4538 O O . PHE A 1 619 ? -2.414 2.601 -27.025 1.00 93.62 619 PHE A O 1
ATOM 4545 N N . VAL A 1 620 ? -1.009 1.257 -28.150 1.00 92.25 620 VAL A N 1
ATOM 4546 C CA . VAL A 1 620 ? -1.839 0.047 -28.151 1.00 92.25 620 VAL A CA 1
ATOM 4547 C C . VAL A 1 620 ? -1.019 -1.115 -27.617 1.00 92.25 620 VAL A C 1
ATOM 4549 O O . VAL A 1 620 ? 0.201 -1.100 -27.747 1.00 92.25 620 VAL A O 1
ATOM 4552 N N . ILE A 1 621 ? -1.674 -2.103 -27.010 1.00 93.38 621 ILE A N 1
ATOM 4553 C CA . ILE A 1 621 ? -1.007 -3.266 -26.418 1.00 93.38 621 ILE A CA 1
ATOM 4554 C C . ILE A 1 621 ? -1.361 -4.514 -27.234 1.00 93.38 621 ILE A C 1
ATOM 4556 O O . ILE A 1 621 ? -2.553 -4.749 -27.446 1.00 93.38 621 ILE A O 1
ATOM 4560 N N . PRO A 1 622 ? -0.373 -5.315 -27.680 1.00 94.50 622 PRO A N 1
ATOM 4561 C CA . PRO A 1 622 ? 1.064 -5.188 -27.402 1.00 94.50 622 PRO A CA 1
ATOM 4562 C C . PRO A 1 622 ? 1.721 -3.945 -28.026 1.00 94.50 622 PRO A C 1
ATOM 4564 O O . PRO A 1 622 ? 1.468 -3.602 -29.178 1.00 94.50 622 PRO A O 1
ATOM 4567 N N . ASN A 1 623 ? 2.597 -3.294 -27.260 1.00 95.38 623 ASN A N 1
ATOM 4568 C CA . ASN A 1 623 ? 3.450 -2.193 -27.698 1.00 95.38 623 ASN A CA 1
ATOM 4569 C C . ASN A 1 623 ? 4.906 -2.671 -27.711 1.00 95.38 623 ASN A C 1
ATOM 4571 O O . ASN A 1 623 ? 5.449 -2.985 -26.655 1.00 95.38 623 ASN A O 1
ATOM 4575 N N . ALA A 1 624 ? 5.559 -2.695 -28.874 1.00 92.62 624 ALA A N 1
ATOM 4576 C CA . ALA A 1 624 ? 6.905 -3.262 -29.005 1.00 92.62 624 ALA A CA 1
ATOM 4577 C C . ALA A 1 624 ? 7.956 -2.610 -28.085 1.00 92.62 624 ALA A C 1
ATOM 4579 O O . ALA A 1 624 ? 8.874 -3.288 -27.633 1.00 92.62 624 ALA A O 1
ATOM 4580 N N . GLN A 1 625 ? 7.820 -1.312 -27.802 1.00 94.38 625 GLN A N 1
ATOM 4581 C CA . GLN A 1 625 ? 8.761 -0.582 -26.956 1.00 94.38 625 GLN A CA 1
ATOM 4582 C C . GLN A 1 625 ? 8.397 -0.693 -25.474 1.00 94.38 625 GLN A C 1
ATOM 4584 O O . GLN A 1 625 ? 9.257 -0.963 -24.638 1.00 94.38 625 GLN A O 1
ATOM 4589 N N . TRP A 1 626 ? 7.128 -0.460 -25.147 1.00 96.56 626 TRP A N 1
ATOM 4590 C CA . TRP A 1 626 ? 6.710 -0.206 -23.772 1.00 96.56 626 TRP A CA 1
ATOM 4591 C C . TRP A 1 626 ? 5.973 -1.364 -23.120 1.00 96.56 626 TRP A C 1
ATOM 4593 O O . TRP A 1 626 ? 6.070 -1.527 -21.915 1.00 96.56 626 TRP A O 1
ATOM 4603 N N . ALA A 1 627 ? 5.254 -2.183 -23.874 1.00 97.12 627 ALA A N 1
ATOM 4604 C CA . ALA A 1 627 ? 4.416 -3.249 -23.333 1.00 97.12 627 ALA A CA 1
ATOM 4605 C C . ALA A 1 627 ? 4.381 -4.428 -24.320 1.00 97.12 627 ALA A C 1
ATOM 4607 O O . ALA A 1 627 ? 3.350 -4.669 -24.948 1.00 97.12 627 ALA A O 1
ATOM 4608 N N . PRO A 1 628 ? 5.505 -5.145 -24.517 1.00 96.38 628 PRO A N 1
ATOM 4609 C CA . PRO A 1 628 ? 5.626 -6.173 -25.557 1.00 96.38 628 PRO A CA 1
ATOM 4610 C C . PRO A 1 628 ? 4.841 -7.455 -25.233 1.00 96.38 628 PRO A C 1
ATOM 4612 O O . PRO A 1 628 ? 4.794 -8.384 -26.037 1.00 96.38 628 PRO A O 1
ATOM 4615 N N . TRP A 1 629 ? 4.240 -7.526 -24.047 1.00 96.25 629 TRP A N 1
ATOM 4616 C CA . TRP A 1 629 ? 3.417 -8.636 -23.596 1.00 96.25 629 TRP A CA 1
ATOM 4617 C C . TRP A 1 629 ? 2.020 -8.595 -24.226 1.00 96.25 629 TRP A C 1
ATOM 4619 O O . TRP A 1 629 ? 1.483 -7.543 -24.572 1.00 96.25 629 TRP A O 1
ATOM 4629 N N . THR A 1 630 ? 1.423 -9.778 -24.372 1.00 96.25 630 THR A N 1
ATOM 4630 C CA . THR A 1 630 ? 0.045 -9.938 -24.849 1.00 96.25 630 THR A CA 1
ATOM 4631 C C . THR A 1 630 ? -0.857 -10.234 -23.655 1.00 96.25 630 THR A C 1
ATOM 4633 O O . THR A 1 630 ? -0.692 -11.293 -23.046 1.00 96.25 630 THR A O 1
ATOM 4636 N N . PRO A 1 631 ? -1.786 -9.332 -23.292 1.00 93.88 631 PRO A N 1
ATOM 4637 C CA . PRO A 1 631 ? -2.715 -9.599 -22.205 1.00 93.88 631 PRO A CA 1
ATOM 4638 C C . PRO A 1 631 ? -3.637 -10.779 -22.547 1.00 93.88 631 PRO A C 1
ATOM 4640 O O . PRO A 1 631 ? -4.052 -10.914 -23.703 1.00 93.88 631 PRO A O 1
ATOM 4643 N N . PRO A 1 632 ? -3.992 -11.627 -21.565 1.00 92.88 632 PRO A N 1
ATOM 4644 C CA . PRO A 1 632 ? -5.003 -12.652 -21.770 1.00 92.88 632 PRO A CA 1
ATOM 4645 C C . PRO A 1 632 ? -6.360 -11.998 -22.058 1.00 92.88 632 PRO A C 1
ATOM 4647 O O . PRO A 1 632 ? -6.692 -10.955 -21.494 1.00 92.88 632 PRO A O 1
ATOM 4650 N N . ALA A 1 633 ? -7.166 -12.628 -22.919 1.00 89.94 633 ALA A N 1
ATOM 4651 C CA . ALA A 1 633 ? -8.509 -12.134 -23.241 1.00 89.94 633 ALA A CA 1
ATOM 4652 C C . ALA A 1 633 ? -9.417 -12.084 -21.999 1.00 89.94 633 ALA A C 1
ATOM 4654 O O . ALA A 1 633 ? -10.199 -11.151 -21.838 1.00 89.94 633 ALA A O 1
ATOM 4655 N N . ALA A 1 634 ? -9.284 -13.084 -21.127 1.00 93.62 634 ALA A N 1
ATOM 4656 C CA . ALA A 1 634 ? -9.889 -13.151 -19.806 1.00 93.62 634 ALA A CA 1
ATOM 4657 C C . ALA A 1 634 ? -9.056 -14.084 -18.915 1.00 93.62 634 ALA A C 1
ATOM 4659 O O . ALA A 1 634 ? -8.453 -15.041 -19.408 1.00 93.62 634 ALA A O 1
ATOM 4660 N N . LEU A 1 635 ? -9.041 -13.822 -17.612 1.00 88.88 635 LEU A N 1
ATOM 4661 C CA . LEU A 1 635 ? -8.563 -14.759 -16.603 1.00 88.88 635 LEU A CA 1
ATOM 4662 C C . LEU A 1 635 ? -9.673 -15.758 -16.283 1.00 88.88 635 LEU A C 1
ATOM 4664 O O . LEU A 1 635 ? -10.839 -15.391 -16.138 1.00 88.88 635 LEU A O 1
ATOM 4668 N N . THR A 1 636 ? -9.302 -17.026 -16.167 1.00 87.31 636 THR A N 1
ATOM 4669 C CA . THR A 1 636 ? -10.242 -18.098 -15.812 1.00 87.31 636 THR A CA 1
ATOM 4670 C C . THR A 1 636 ? -10.579 -18.061 -14.317 1.00 87.31 636 THR A C 1
ATOM 4672 O O . THR A 1 636 ? -9.795 -17.565 -13.505 1.00 87.31 636 THR A O 1
ATOM 4675 N N . THR A 1 637 ? -11.782 -18.495 -13.941 1.00 76.19 637 THR A N 1
ATOM 4676 C CA . THR A 1 637 ? -12.232 -18.508 -12.536 1.00 76.19 637 THR A CA 1
ATOM 4677 C C . THR A 1 637 ? -11.618 -19.641 -11.747 1.00 76.19 637 THR A C 1
ATOM 4679 O O . THR A 1 637 ? -11.652 -20.773 -12.283 1.00 76.19 637 THR A O 1
#

Sequence (637 aa):
MDAIEKTPDARIDPKRVAVSGCGKGGKGALVAGAFEPRIVLTIPQESGSGGTDSWRISDSLGSSAQNAAEIFSENVWFSTSFNTFATSSVNKLPIDHHLLIGMIAPRGFFAIDQIGIDWLGPSSSYGSLVSARTIWSALGAPTAMGFSQAAGHATCVFPSSQQAQLDAFINKYLLGQTTANTNITTSAGNYQFAIPNAQWAPWTPPGALTPSDPSSSTTTVASSTTTVASTTTVDSTTTVASTTTVASTTTVASTTTSTATPTACPAIPVLTSYSNTALPDPFTFAGGSKVVTTADWACRRAEISTLLQNDELGMMPADPTSVTASFSGTTLTITVTDGGRSISFAPTITYPTTGTAPFPAIIGIGGISIPRPAAVAVITFNNDDMGAQNDQSSRGKGKFFTLYPNNTAAGATLAWAWGVRRIMDALEKTPAARIDTKRVGVSGCSRNGKGALVAGAFEPRIVLTIPQESGSGGTDTWRISDSINKNGTSTQTASEIIGENVWFGTTFNQFATTSVNKLPIDHHLLIGMVAPRGFFAIDQVAIDWLGPFSSYGSLVSARTIWNALGASTSMGYSQSAGHNHCSFPSTQQTQLDAFVNRFLLGQTTANTNITTSAGNYNFVIPNAQWAPWTPPAALTT

Organism: NCBI:txid1033008